Protein AF-Q6GV79-F1 (afdb_monomer_lite)

pLDDT: mean 70.48, std 18.08, range [29.41, 94.0]

Secondary structure (DSSP, 8-state):
-HHHHHHHHHHHHHT--S--HHHHHHHHHHHHHHHHHHHHHHHS--TTS--TT--S-HHHHHHHHHHHHHHTT--B--S-HHHHHHHHHHHHHHHHHHTTT-TTTHHHHHHHHHHTB-HHHHHHHHT-SS---SHHHHHHHHHHHHS----HHHHHHHHHT-PPPTTS-HHHHHHHHHHHHHHHHHHHHHHHHHHHHHH----TT-GGGPSPHHHHHHHHHHHHHHHHHHHH-HHHHHHTTTTTTT--SHHHHHHHHHHHHHHH--SSSSSSSSSSSS-----------------S----PPPPPPTTGGGTTSS-TTTTHHHH-TT----TTSHHHHHHHHHHHHHHHHHHHHHHHHHHTTPPPPPPPPP-----

Organism: Oikopleura dioica (NCBI:txid34765)

Radius of gyration: 40.69 Å; chains: 1; bounding box: 92×89×126 Å

Foldseek 3Di:
DLVVVLVVLVVVLVPPDDDDPVCVVVNVVSVVVSVVSVVCVVVPQDPVRDDPPDPDDPLLVVLLVVLLVQLVPAAAELADQVNLVVLLVSLVVSCVVRPVVPPVSFQVSVVSNLVRYDPVVNVVLVVDPDRQRGSVSVVVVSCVPRVPPDQLVRLVVVLLPQDDDAPDQLLVSLVSSLVSLVVSLVRVVVVVVVVCVVPDPDDDPDPVPPPPSVLVSQQVSLVSSLVNCCVFAVVLSVVCVVVVVPDSGSNVSSVSSVVCCVVPVDGHDDDPPPPPPPDDDDDDDDDDDDDDDDDPDDDPDDQPAQPCHVNPVPDDPPSCCSPVNPPDDDDPPPVVVVVVVVVVVVVVVVVVVVVVVVVVVPDDDDDDDDDDDDDD

Sequence (376 aa):
MLKAWSEDLEKEVAGMDASDDARDDKKALLKTIMAKLKSAIDKAPTSGSKLPGSDFSRDQTSRLRSSESALSSLEFTGRDYDSNCKFLSTVEKIFDAYIADDHDLEPIFVKQVKLTFADNPYSRLKAAATPPATWDSLKSWIAENFDSGLVSIQLLARALETEYKKGSCWKSFATDVDRRMDTASKAVLTQLRKNKAATNGKKLDDAANDPDVTDIFSFFSASIVADRLKSHDTAVHALMAQEWRSINCAADIATKAEFLISQTGKTATAYFTRQFANSSQSSGEKKHKPAKQPDENKGRKWRDPCKFGMECRKGKRGDCDLYHGKGFKVNDKIEKKDSKETQKYAAEIAALRSKLAAAESSKPTALPIESCSFFP

Structure (mmCIF, N/CA/C/O backbone):
data_AF-Q6GV79-F1
#
_entry.id   AF-Q6GV79-F1
#
loop_
_atom_site.group_PDB
_atom_site.id
_atom_site.type_symbol
_atom_site.label_atom_id
_atom_site.label_alt_id
_atom_site.label_comp_id
_atom_site.label_asym_id
_atom_site.label_entity_id
_atom_site.label_seq_id
_atom_site.pdbx_PDB_ins_code
_atom_site.Cartn_x
_atom_site.Cartn_y
_atom_site.Cartn_z
_atom_site.occupancy
_atom_site.B_iso_or_equiv
_atom_site.auth_seq_id
_atom_site.auth_comp_id
_atom_site.auth_asym_id
_atom_site.auth_atom_id
_atom_site.pdbx_PDB_model_num
ATOM 1 N N . MET A 1 1 ? -21.596 -21.592 52.584 1.00 56.84 1 MET A N 1
ATOM 2 C CA . MET A 1 1 ? -21.338 -20.954 53.893 1.00 56.84 1 MET A CA 1
ATOM 3 C C . MET A 1 1 ? -22.253 -19.747 54.115 1.00 56.84 1 MET A C 1
ATOM 5 O O . MET A 1 1 ? -23.108 -19.848 54.974 1.00 56.84 1 MET A O 1
ATOM 9 N N . LEU A 1 2 ? -22.198 -18.682 53.298 1.00 60.81 2 LEU A N 1
ATOM 10 C CA . LEU A 1 2 ? -23.082 -17.503 53.459 1.00 60.81 2 LEU A CA 1
ATOM 11 C C . LEU A 1 2 ? -24.592 -17.801 53.343 1.00 60.81 2 LEU A C 1
ATOM 13 O O . LEU A 1 2 ? -25.367 -17.255 54.117 1.00 60.81 2 LEU A O 1
ATOM 17 N N . LYS A 1 3 ? -25.005 -18.702 52.436 1.00 70.75 3 LYS A N 1
ATOM 18 C CA . LYS A 1 3 ? -26.412 -19.144 52.318 1.00 70.75 3 LYS A CA 1
ATOM 19 C C . LYS A 1 3 ? -26.928 -19.875 53.569 1.00 70.75 3 LYS A C 1
ATOM 21 O O . LYS A 1 3 ? -28.045 -19.636 54.001 1.00 70.75 3 LYS A O 1
ATOM 26 N N . ALA A 1 4 ? -26.086 -20.701 54.190 1.00 75.50 4 ALA A N 1
ATOM 27 C CA . ALA A 1 4 ? -26.438 -21.378 55.440 1.00 75.50 4 ALA A CA 1
ATOM 28 C C . ALA A 1 4 ? -26.606 -20.364 56.585 1.00 75.50 4 ALA A C 1
ATOM 30 O O . ALA A 1 4 ? -27.576 -20.423 57.326 1.00 75.50 4 ALA A O 1
ATOM 31 N N . TRP A 1 5 ? -25.728 -19.355 56.655 1.00 73.12 5 TRP A N 1
ATOM 32 C CA . TRP A 1 5 ? -25.870 -18.263 57.623 1.00 73.12 5 TRP A CA 1
ATOM 33 C C . TRP A 1 5 ? -27.129 -17.419 57.404 1.00 73.12 5 TRP A C 1
ATOM 35 O O . TRP A 1 5 ? -27.744 -17.010 58.384 1.00 73.12 5 TRP A O 1
ATOM 45 N N . SER A 1 6 ? -27.544 -17.163 56.154 1.00 69.25 6 SER A N 1
ATOM 46 C CA . SER A 1 6 ? -28.812 -16.461 55.901 1.00 69.25 6 SER A CA 1
ATOM 47 C C . SER A 1 6 ? -30.028 -17.268 56.355 1.00 69.25 6 SER A C 1
ATOM 49 O O . SER A 1 6 ? -30.959 -16.686 56.898 1.00 69.25 6 SER A O 1
ATOM 51 N N . GLU A 1 7 ? -30.008 -18.588 56.170 1.00 76.44 7 GLU A N 1
ATOM 52 C CA . GLU A 1 7 ? -31.102 -19.480 56.575 1.00 76.44 7 GLU A CA 1
ATOM 53 C C . GLU A 1 7 ? -31.191 -19.630 58.104 1.00 76.44 7 GLU A C 1
ATOM 55 O O . GLU A 1 7 ? -32.289 -19.647 58.662 1.00 76.44 7 GLU A O 1
ATOM 60 N N . ASP A 1 8 ? -30.052 -19.684 58.801 1.00 76.12 8 ASP A N 1
ATOM 61 C CA . ASP A 1 8 ? -30.009 -19.737 60.268 1.00 76.12 8 ASP A CA 1
ATOM 62 C C . ASP A 1 8 ? -30.505 -18.423 60.900 1.00 76.12 8 ASP A C 1
ATOM 64 O O . ASP A 1 8 ? -31.293 -18.447 61.847 1.00 76.12 8 ASP A O 1
ATOM 68 N N . LEU A 1 9 ? -30.135 -17.273 60.320 1.00 72.81 9 LEU A N 1
ATOM 69 C CA . LEU A 1 9 ? -30.639 -15.954 60.727 1.00 72.81 9 LEU A CA 1
ATOM 70 C C . LEU A 1 9 ? -32.149 -15.799 60.485 1.00 72.81 9 LEU A C 1
ATOM 72 O O . LEU A 1 9 ? -32.841 -15.199 61.306 1.00 72.81 9 LEU A O 1
ATOM 76 N N . GLU A 1 10 ? -32.681 -16.345 59.387 1.00 71.88 10 GLU A N 1
ATOM 77 C CA . GLU A 1 10 ? -34.125 -16.339 59.113 1.00 71.88 10 GLU A CA 1
ATOM 78 C C . GLU A 1 10 ? -34.909 -17.136 60.162 1.00 71.88 10 GLU A C 1
ATOM 80 O O . GLU A 1 10 ? -35.959 -16.681 60.622 1.00 71.88 10 GLU A O 1
ATOM 85 N N . LYS A 1 11 ? -34.374 -18.280 60.608 1.00 76.50 11 LYS A N 1
ATOM 86 C CA . LYS A 1 11 ? -34.965 -19.072 61.697 1.00 76.50 11 LYS A CA 1
ATOM 87 C C . LYS A 1 11 ? -34.898 -18.352 63.042 1.00 76.50 11 LYS A C 1
ATOM 89 O O . LYS A 1 11 ? -35.869 -18.394 63.793 1.00 76.50 11 LYS A O 1
ATOM 94 N N . GLU A 1 12 ? -33.794 -17.670 63.339 1.00 70.75 12 GLU A N 1
ATOM 95 C CA . GLU A 1 12 ? -33.635 -16.916 64.588 1.00 70.75 12 GLU A CA 1
ATOM 96 C C . GLU A 1 12 ? -34.600 -15.719 64.658 1.00 70.75 12 GLU A C 1
ATOM 98 O O . GLU A 1 12 ? -35.207 -15.470 65.697 1.00 70.75 12 GLU A O 1
ATOM 103 N N . VAL A 1 13 ? -34.824 -15.026 63.535 1.00 68.62 13 VAL A N 1
ATOM 104 C CA . VAL A 1 13 ? -35.814 -13.937 63.434 1.00 68.62 13 VAL A CA 1
ATOM 105 C C . VAL A 1 13 ? -37.252 -14.459 63.522 1.00 68.62 13 VAL A C 1
ATOM 107 O O . VAL A 1 13 ? -38.102 -13.785 64.106 1.00 68.62 13 VAL A O 1
ATOM 110 N N . ALA A 1 14 ? -37.535 -15.638 62.957 1.00 68.38 14 ALA A N 1
ATOM 111 C CA . ALA A 1 14 ? -38.857 -16.263 63.007 1.00 68.38 14 ALA A CA 1
ATOM 112 C C . ALA A 1 14 ? -39.205 -16.824 64.398 1.00 68.38 14 ALA A C 1
ATOM 114 O O . ALA A 1 14 ? -40.368 -16.800 64.776 1.00 68.38 14 ALA A O 1
ATOM 115 N N . GLY A 1 15 ? -38.212 -17.283 65.169 1.00 68.62 15 GLY A N 1
ATOM 116 C CA . GLY A 1 15 ? -38.395 -17.780 66.540 1.00 68.62 15 GLY A CA 1
ATOM 117 C C . GLY A 1 15 ? -38.509 -16.689 67.615 1.00 68.62 15 GLY A C 1
ATOM 118 O O . GLY A 1 15 ? -38.703 -17.000 68.790 1.00 68.62 15 GLY A O 1
ATOM 119 N N . MET A 1 16 ? -38.378 -15.412 67.245 1.00 65.88 16 MET A N 1
ATOM 120 C CA . MET A 1 16 ? -38.590 -14.275 68.144 1.00 65.88 16 MET A CA 1
ATOM 121 C C . MET A 1 16 ? -40.078 -13.896 68.199 1.00 65.88 16 MET A C 1
ATOM 123 O O . MET A 1 16 ? -40.497 -12.889 67.611 1.00 65.88 16 MET A O 1
ATOM 127 N N . ASP A 1 17 ? -40.855 -14.705 68.923 1.00 55.25 17 ASP A N 1
ATOM 128 C CA . ASP A 1 17 ? -42.238 -14.393 69.292 1.00 55.25 17 ASP A CA 1
ATOM 129 C C . ASP A 1 17 ? -42.313 -13.411 70.477 1.00 55.25 17 ASP A C 1
ATOM 131 O O . ASP A 1 17 ? -41.429 -13.338 71.335 1.00 55.25 17 ASP A O 1
ATOM 135 N N . ALA A 1 18 ? -43.359 -12.587 70.426 1.00 59.59 18 ALA A N 1
ATOM 136 C CA . ALA A 1 18 ? -43.512 -11.274 71.046 1.00 59.59 18 ALA A CA 1
ATOM 137 C C . ALA A 1 18 ? -43.428 -11.234 72.584 1.00 59.59 18 ALA A C 1
ATOM 139 O O . ALA A 1 18 ? -44.118 -11.999 73.252 1.00 59.59 18 ALA A O 1
ATOM 140 N N . SER A 1 19 ? -42.638 -10.277 73.106 1.00 57.50 19 SER A N 1
ATOM 141 C CA . SER A 1 19 ? -42.760 -9.603 74.421 1.00 57.50 19 SER A CA 1
ATOM 142 C C . SER A 1 19 ? -41.393 -9.027 74.839 1.00 57.50 19 SER A C 1
ATOM 144 O O . SER A 1 19 ? -40.628 -9.731 75.492 1.00 57.50 19 SER A O 1
ATOM 146 N N . ASP A 1 20 ? -41.057 -7.808 74.396 1.00 54.53 20 ASP A N 1
ATOM 147 C CA . ASP A 1 20 ? -40.178 -6.813 75.063 1.00 54.53 20 ASP A CA 1
ATOM 148 C C . ASP A 1 20 ? -39.684 -5.781 74.034 1.00 54.53 20 ASP A C 1
ATOM 150 O O . ASP A 1 20 ? -39.058 -6.158 73.042 1.00 54.53 20 ASP A O 1
ATOM 154 N N . ASP A 1 21 ? -39.872 -4.483 74.295 1.00 56.59 21 ASP A N 1
ATOM 155 C CA . ASP A 1 21 ? -39.459 -3.382 73.399 1.00 56.59 21 ASP A CA 1
ATOM 156 C C . ASP A 1 21 ? -37.945 -3.402 73.079 1.00 56.59 21 ASP A C 1
ATOM 158 O O . ASP A 1 21 ? -37.519 -3.057 71.979 1.00 56.59 21 ASP A O 1
ATOM 162 N N . ALA A 1 22 ? -37.110 -3.923 73.990 1.00 55.59 22 ALA A N 1
ATOM 163 C CA . ALA A 1 22 ? -35.670 -4.114 73.769 1.00 55.59 22 ALA A C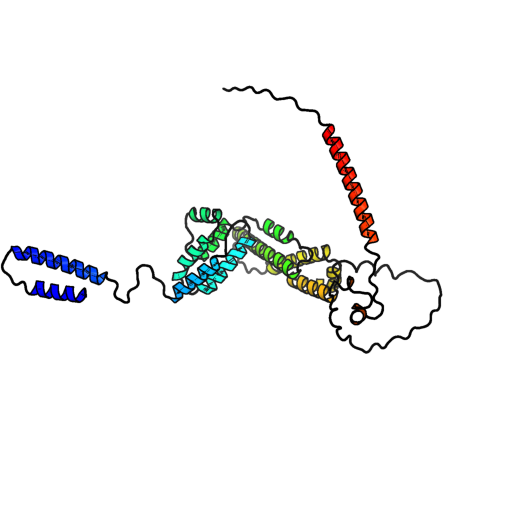A 1
ATOM 164 C C . ALA A 1 22 ? -35.337 -5.163 72.681 1.00 55.59 22 ALA A C 1
ATOM 166 O O . ALA A 1 22 ? -34.201 -5.241 72.201 1.00 55.59 22 ALA A O 1
ATOM 167 N N . ARG A 1 23 ? -36.307 -5.998 72.283 1.00 59.41 23 ARG A N 1
ATOM 168 C CA . ARG A 1 23 ? -36.161 -6.987 71.205 1.00 59.41 23 ARG A CA 1
ATOM 169 C C . ARG A 1 23 ? -36.585 -6.454 69.839 1.00 59.41 23 ARG A C 1
ATOM 171 O O . ARG A 1 23 ? -36.154 -7.040 68.845 1.00 59.41 23 ARG A O 1
ATOM 178 N N . ASP A 1 24 ? -37.320 -5.347 69.758 1.00 64.88 24 ASP A N 1
ATOM 179 C CA . ASP A 1 24 ? -37.713 -4.751 68.474 1.00 64.88 24 ASP A CA 1
ATOM 180 C C . ASP A 1 24 ? -36.531 -4.083 67.765 1.00 64.88 24 ASP A C 1
ATOM 182 O O . ASP A 1 24 ? -36.322 -4.316 66.570 1.00 64.88 24 ASP A O 1
ATOM 186 N N . ASP A 1 25 ? -35.663 -3.391 68.509 1.00 67.50 25 ASP A N 1
ATOM 187 C CA . ASP A 1 25 ? -34.393 -2.869 67.983 1.00 67.50 25 ASP A CA 1
ATOM 188 C C . ASP A 1 25 ? -33.480 -4.002 67.496 1.00 67.50 25 ASP A C 1
ATOM 190 O O . ASP A 1 25 ? -32.867 -3.926 66.426 1.00 67.50 25 ASP A O 1
ATOM 194 N N . LYS A 1 26 ? -33.443 -5.114 68.242 1.00 69.88 26 LYS A N 1
ATOM 195 C CA . LYS A 1 26 ? -32.694 -6.316 67.850 1.00 69.88 26 LYS A CA 1
ATOM 196 C C . LYS A 1 26 ? -33.280 -6.950 66.585 1.00 69.88 26 LYS A C 1
ATOM 198 O O . LYS A 1 26 ? -32.527 -7.354 65.699 1.00 69.88 26 LYS A O 1
ATOM 203 N N . LYS A 1 27 ? -34.608 -6.992 66.453 1.00 71.00 27 LYS A N 1
ATOM 204 C CA . LYS A 1 27 ? -35.318 -7.503 65.270 1.00 71.00 27 LYS A CA 1
ATOM 205 C C . LYS A 1 27 ? -35.091 -6.610 64.046 1.00 71.00 27 LYS A C 1
ATOM 207 O O . LYS A 1 27 ? -34.892 -7.125 62.944 1.00 71.00 27 LYS A O 1
ATOM 212 N N . ALA A 1 28 ? -35.049 -5.290 64.223 1.00 76.31 28 ALA A N 1
ATOM 213 C CA . ALA A 1 28 ? -34.717 -4.328 63.172 1.00 76.31 28 ALA A CA 1
ATOM 214 C C . ALA A 1 28 ? -33.250 -4.446 62.719 1.00 76.31 28 ALA A C 1
ATOM 216 O O . ALA A 1 28 ? -32.962 -4.458 61.514 1.00 76.31 28 ALA A O 1
ATOM 217 N N . LEU A 1 29 ? -32.322 -4.613 63.667 1.00 75.62 29 LEU A N 1
ATOM 218 C CA . LEU A 1 29 ? -30.907 -4.841 63.378 1.00 75.62 29 LEU A CA 1
ATOM 219 C C . LEU A 1 29 ? -30.701 -6.158 62.616 1.00 75.62 29 LEU A C 1
ATOM 221 O O . LEU A 1 29 ? -30.018 -6.168 61.593 1.00 75.62 29 LEU A O 1
ATOM 225 N N . LEU A 1 30 ? -31.346 -7.246 63.051 1.00 73.81 30 LEU A N 1
ATOM 226 C CA . LEU A 1 30 ? -31.282 -8.548 62.381 1.00 73.81 30 LEU A CA 1
ATOM 227 C C . LEU A 1 30 ? -31.856 -8.496 60.961 1.00 73.81 30 LEU A C 1
ATOM 229 O O . LEU A 1 30 ? -31.219 -8.993 60.035 1.00 73.81 30 LEU A O 1
ATOM 233 N N . LYS A 1 31 ? -32.990 -7.814 60.744 1.00 77.62 31 LYS A N 1
ATOM 234 C CA . LYS A 1 31 ? -33.523 -7.570 59.389 1.00 77.62 31 LYS A CA 1
ATOM 235 C C . LYS A 1 31 ? -32.538 -6.795 58.510 1.00 77.62 31 LYS A C 1
ATOM 237 O O . LYS A 1 31 ? -32.372 -7.124 57.337 1.00 77.62 31 LYS A O 1
ATOM 242 N N . THR A 1 32 ? -31.853 -5.799 59.071 1.00 79.94 32 THR A N 1
ATOM 243 C CA . THR A 1 32 ? -30.850 -5.000 58.348 1.00 79.94 32 THR A CA 1
ATOM 244 C C . THR A 1 32 ? -29.617 -5.829 57.988 1.00 79.94 32 THR A C 1
ATOM 246 O O . THR A 1 32 ? -29.120 -5.750 56.863 1.00 79.94 32 THR A O 1
ATOM 249 N N . ILE A 1 33 ? -29.133 -6.657 58.918 1.00 78.00 33 ILE A N 1
ATOM 250 C CA . ILE A 1 33 ? -28.031 -7.597 58.683 1.00 78.00 33 ILE A CA 1
ATOM 251 C C . ILE A 1 33 ? -28.431 -8.607 57.606 1.00 78.00 33 ILE A C 1
ATOM 253 O O . ILE A 1 33 ? -27.663 -8.830 56.676 1.00 78.00 33 ILE A O 1
ATOM 257 N N . MET A 1 34 ? -29.651 -9.142 57.663 1.00 76.62 34 MET A N 1
ATOM 258 C CA . MET A 1 34 ? -30.179 -10.079 56.673 1.00 76.62 34 MET A CA 1
ATOM 259 C C . MET A 1 34 ? -30.283 -9.448 55.279 1.00 76.62 34 MET A C 1
ATOM 261 O O . MET A 1 34 ? -29.888 -10.069 54.297 1.00 76.62 34 MET A O 1
ATOM 265 N N . ALA A 1 35 ? -30.737 -8.195 55.176 1.00 78.75 35 ALA A N 1
ATOM 266 C CA . ALA A 1 35 ? -30.767 -7.461 53.910 1.00 78.75 35 ALA A CA 1
ATOM 267 C C . ALA A 1 35 ? -29.356 -7.235 53.338 1.00 78.75 35 ALA A C 1
ATOM 269 O O . ALA A 1 35 ? -29.129 -7.430 52.142 1.00 78.75 35 ALA A O 1
ATOM 270 N N . LYS A 1 36 ? -28.383 -6.883 54.190 1.00 80.25 36 LYS A N 1
ATOM 271 C CA . LYS A 1 36 ? -26.975 -6.750 53.783 1.00 80.25 36 LYS A CA 1
ATOM 272 C C . LYS A 1 36 ? -26.371 -8.089 53.365 1.00 80.25 36 LYS A C 1
ATOM 274 O O . LYS A 1 36 ? -25.633 -8.125 52.387 1.00 80.25 36 LYS A O 1
ATOM 279 N N . LEU A 1 37 ? -26.704 -9.175 54.060 1.00 76.19 37 LEU A N 1
ATOM 280 C CA . LEU A 1 37 ? -26.222 -10.518 53.752 1.00 76.19 37 LEU A CA 1
ATOM 281 C C . LEU A 1 37 ? -26.822 -11.034 52.438 1.00 76.19 37 LEU A C 1
ATOM 283 O O . LEU A 1 37 ? -26.076 -11.540 51.610 1.00 76.19 37 LEU A O 1
ATOM 287 N N . LYS A 1 38 ? -28.123 -10.827 52.190 1.00 78.94 38 LYS A N 1
ATOM 288 C CA . LYS A 1 38 ? -28.765 -11.125 50.896 1.00 78.94 38 LYS A CA 1
ATOM 289 C C . LYS A 1 38 ? -28.136 -10.316 49.768 1.00 78.94 38 LYS A C 1
ATOM 291 O O . LYS A 1 38 ? -27.694 -10.900 48.790 1.00 78.94 38 LYS A O 1
ATOM 296 N N . SER A 1 39 ? -27.946 -9.009 49.960 1.00 78.38 39 SER A N 1
ATOM 297 C CA . SER A 1 39 ? -27.235 -8.178 48.980 1.00 78.38 39 SER A CA 1
ATOM 298 C C . SER A 1 39 ? -25.795 -8.648 48.742 1.00 78.38 39 SER A C 1
ATOM 300 O O . SER A 1 39 ? -25.316 -8.598 47.614 1.00 78.38 39 SER A O 1
ATOM 302 N N . ALA A 1 40 ? -25.100 -9.124 49.777 1.00 74.38 40 ALA A N 1
ATOM 303 C CA . ALA A 1 40 ? -23.760 -9.684 49.652 1.00 74.38 40 ALA A CA 1
ATOM 304 C C . ALA A 1 40 ? -23.757 -11.061 48.974 1.00 74.38 40 ALA A C 1
ATOM 306 O O . ALA A 1 40 ? -22.799 -11.358 48.278 1.00 74.38 40 ALA A O 1
ATOM 307 N N . ILE A 1 41 ? -24.801 -11.879 49.136 1.00 73.94 41 ILE A N 1
ATOM 308 C CA . ILE A 1 41 ? -24.977 -13.164 48.441 1.00 73.94 41 ILE A CA 1
ATOM 309 C C . ILE A 1 41 ? -25.311 -12.933 46.963 1.00 73.94 41 ILE A C 1
ATOM 311 O O . ILE A 1 41 ? -24.732 -13.603 46.116 1.00 73.94 41 ILE A O 1
ATOM 315 N N . ASP A 1 42 ? -26.168 -11.959 46.652 1.00 70.31 42 ASP A N 1
ATOM 316 C CA . ASP A 1 42 ? -26.521 -11.583 45.277 1.00 70.31 42 ASP A CA 1
ATOM 317 C C . ASP A 1 42 ? -25.333 -10.956 44.534 1.00 70.31 42 ASP A C 1
ATOM 319 O O . ASP A 1 42 ? -25.179 -11.126 43.327 1.00 70.31 42 ASP A O 1
ATOM 323 N N . LYS A 1 43 ? -24.467 -10.239 45.261 1.00 66.81 43 LYS A N 1
ATOM 324 C CA . LYS A 1 43 ? -23.219 -9.663 44.734 1.00 66.81 43 LYS A CA 1
ATOM 325 C C . LYS A 1 43 ? -22.023 -10.606 44.833 1.00 66.81 43 LYS A C 1
ATOM 327 O O . LYS A 1 43 ? -20.978 -10.305 44.257 1.00 66.81 43 LYS A O 1
ATOM 332 N N . ALA A 1 44 ? -22.129 -11.703 45.582 1.00 57.12 44 ALA A N 1
ATOM 333 C CA . ALA A 1 44 ? -21.047 -12.665 45.689 1.00 57.12 44 ALA A CA 1
ATOM 334 C C . ALA A 1 44 ? -20.947 -13.399 44.352 1.00 57.12 44 ALA A C 1
ATOM 336 O O . ALA A 1 44 ? -21.945 -13.957 43.890 1.00 57.12 44 ALA A O 1
ATOM 337 N N . PRO A 1 45 ? -19.760 -13.441 43.728 1.00 50.50 45 PRO A N 1
ATOM 338 C CA . PRO A 1 45 ? -19.582 -14.212 42.518 1.00 50.50 45 PRO A CA 1
ATOM 339 C C . PRO A 1 45 ? -19.873 -15.677 42.852 1.00 50.50 45 PRO A C 1
ATOM 341 O O . PRO A 1 45 ? -19.151 -16.320 43.616 1.00 50.50 45 PRO A O 1
ATOM 344 N N . THR A 1 46 ? -20.974 -16.204 42.317 1.00 52.44 46 THR A N 1
ATOM 345 C CA . THR A 1 46 ? -21.219 -17.647 42.292 1.00 52.44 46 THR A CA 1
ATOM 346 C C . THR A 1 46 ? -19.974 -18.319 41.718 1.00 52.44 46 THR A C 1
ATOM 348 O O . THR A 1 46 ? -19.382 -17.794 40.779 1.00 52.44 46 THR A O 1
ATOM 351 N N . SER A 1 47 ? -19.515 -19.437 42.288 1.00 46.03 47 SER A N 1
ATOM 352 C CA . SER A 1 47 ? -18.429 -20.224 41.683 1.00 46.03 47 SER A CA 1
ATOM 353 C C . SER A 1 47 ? -18.873 -20.663 40.283 1.00 46.03 47 SER A C 1
ATOM 355 O O . SER A 1 47 ? -19.605 -21.635 40.144 1.00 46.03 47 SER A O 1
ATOM 357 N N . GLY A 1 48 ? -18.519 -19.862 39.274 1.00 48.06 48 GLY A N 1
ATOM 358 C CA . GLY A 1 48 ? -19.041 -19.922 37.907 1.00 48.06 48 GLY A CA 1
ATOM 359 C C . GLY A 1 48 ? -19.329 -18.552 37.263 1.00 48.06 48 GLY A C 1
ATOM 360 O O . GLY A 1 48 ? -19.271 -18.446 36.042 1.00 48.06 48 GLY A O 1
ATOM 361 N N . SER A 1 49 ? -19.580 -17.486 38.033 1.00 40.62 49 SER A N 1
ATOM 362 C CA . SER A 1 49 ? -19.798 -16.133 37.504 1.00 40.62 49 SER A CA 1
ATOM 363 C C . SER A 1 49 ? -18.499 -15.331 37.457 1.00 40.62 49 SER A C 1
ATOM 365 O O . SER A 1 49 ? -17.888 -15.036 38.486 1.00 40.62 49 SER A O 1
ATOM 367 N N . LYS A 1 50 ? -18.131 -15.006 36.218 1.00 45.88 50 LYS A N 1
ATOM 368 C CA . LYS A 1 50 ? -17.072 -14.118 35.735 1.00 45.88 50 LYS A CA 1
ATOM 369 C C . LYS A 1 50 ? -16.633 -13.039 36.734 1.00 45.88 50 LYS A C 1
ATOM 371 O O . LYS A 1 50 ? -17.443 -12.269 37.243 1.00 45.88 50 LYS A O 1
ATOM 376 N N . LEU A 1 51 ? -15.317 -12.952 36.936 1.00 39.75 51 LEU A N 1
ATOM 377 C CA . LEU A 1 51 ? -14.674 -11.778 37.522 1.00 39.75 51 LEU A CA 1
ATOM 378 C C . LEU A 1 51 ? -15.018 -10.533 36.680 1.00 39.75 51 LEU A C 1
ATOM 380 O O . LEU A 1 51 ? -15.032 -10.631 35.445 1.00 39.75 51 LEU A O 1
ATOM 384 N N . PRO A 1 52 ? -15.247 -9.369 37.314 1.00 40.25 52 PRO A N 1
ATOM 385 C CA . PRO A 1 52 ? -15.437 -8.119 36.593 1.00 40.25 52 PRO A CA 1
ATOM 386 C C . PRO A 1 52 ? -14.120 -7.785 35.882 1.00 40.25 52 PRO A C 1
ATOM 388 O O . PRO A 1 52 ? -13.096 -7.575 36.532 1.00 40.25 52 PRO A O 1
ATOM 391 N N . GLY A 1 53 ? -14.139 -7.830 34.547 1.00 47.47 53 GLY A N 1
ATOM 392 C CA . GLY A 1 53 ? -12.955 -7.677 33.691 1.00 47.47 53 GLY A CA 1
ATOM 393 C C . GLY A 1 53 ? -12.716 -8.794 32.664 1.00 47.47 53 GLY A C 1
ATOM 394 O O . GLY A 1 53 ? -11.725 -8.729 31.943 1.00 47.47 53 GLY A O 1
ATOM 395 N N . SER A 1 54 ? -13.588 -9.805 32.558 1.00 52.47 54 SER A N 1
ATOM 396 C CA . SER A 1 54 ? -13.515 -10.821 31.488 1.00 52.47 54 SER A CA 1
ATOM 397 C C . SER A 1 54 ? -14.846 -10.958 30.743 1.00 52.47 54 SER A C 1
ATOM 399 O O . SER A 1 54 ? -15.558 -11.957 30.854 1.00 52.47 54 SER A O 1
ATOM 401 N N . ASP A 1 55 ? -15.197 -9.922 29.983 1.00 63.84 55 ASP A N 1
ATOM 402 C CA . ASP A 1 55 ? -16.401 -9.933 29.141 1.00 63.84 55 ASP A CA 1
ATOM 403 C C . ASP A 1 55 ? -16.275 -10.915 27.963 1.00 63.84 55 ASP A C 1
ATOM 405 O O . ASP A 1 55 ? -17.277 -11.432 27.472 1.00 63.84 55 ASP A O 1
ATOM 409 N N . PHE A 1 56 ? -15.045 -11.290 27.609 1.00 69.62 56 PHE A N 1
ATOM 410 C CA . PHE A 1 56 ? -14.734 -12.136 26.464 1.00 69.62 56 PHE A CA 1
ATOM 411 C C . PHE A 1 56 ? -14.621 -13.621 26.810 1.00 69.62 56 PHE A C 1
ATOM 413 O O . PHE A 1 56 ? -14.096 -14.018 27.853 1.00 69.62 56 PHE A O 1
ATOM 420 N N . SER A 1 57 ? -15.073 -14.467 25.887 1.00 82.12 57 SER A N 1
ATOM 421 C CA . SER A 1 57 ? -14.789 -15.900 25.901 1.00 82.12 57 SER A CA 1
ATOM 422 C C . SER A 1 57 ? -13.278 -16.170 25.835 1.00 82.12 57 SER A C 1
ATOM 424 O O . SER A 1 57 ? -12.466 -15.309 25.471 1.00 82.12 57 SER A O 1
ATOM 426 N N . ARG A 1 58 ? -12.874 -17.399 26.176 1.00 82.06 58 ARG A N 1
ATOM 427 C CA . ARG A 1 58 ? -11.470 -17.825 26.073 1.00 82.06 58 ARG A CA 1
ATOM 428 C C . ARG A 1 58 ? -10.930 -17.644 24.652 1.00 82.06 58 ARG A C 1
ATOM 430 O O . ARG A 1 58 ? -9.800 -17.191 24.486 1.00 82.06 58 ARG A O 1
ATOM 437 N N . ASP A 1 59 ? -11.748 -17.956 23.652 1.00 84.69 59 ASP A N 1
ATOM 438 C CA . ASP A 1 59 ? -11.370 -17.875 22.242 1.00 84.69 59 ASP A CA 1
ATOM 439 C C . ASP A 1 59 ? -11.245 -16.421 21.784 1.00 84.69 59 ASP A C 1
ATOM 441 O O . ASP A 1 59 ? -10.240 -16.060 21.178 1.00 84.69 59 ASP A O 1
ATOM 445 N N . GLN A 1 60 ? -12.190 -15.562 22.171 1.00 85.06 60 GLN A N 1
ATOM 446 C CA . GLN A 1 60 ? -12.115 -14.113 21.960 1.00 85.06 60 GLN A CA 1
ATOM 447 C C . GLN A 1 60 ? -10.847 -13.508 22.584 1.00 85.06 60 GLN A C 1
ATOM 449 O O . GLN A 1 60 ? -10.108 -12.768 21.937 1.00 85.06 60 GLN A O 1
ATOM 454 N N . THR A 1 61 ? -10.529 -13.899 23.821 1.00 85.06 61 THR A N 1
ATOM 455 C CA . THR A 1 61 ? -9.302 -13.465 24.507 1.00 85.06 61 THR A CA 1
ATOM 456 C C . THR A 1 61 ? -8.046 -13.943 23.772 1.00 85.06 61 THR A C 1
ATOM 458 O O . THR A 1 61 ? -7.064 -13.208 23.682 1.00 85.06 61 THR A O 1
ATOM 461 N N . SER A 1 62 ? -8.059 -15.167 23.236 1.00 87.12 62 SER A N 1
ATOM 462 C CA . SER A 1 62 ? -6.945 -15.700 22.447 1.00 87.12 62 SER A CA 1
ATOM 463 C C . SER A 1 62 ? -6.742 -14.910 21.156 1.00 87.12 62 SER A C 1
ATOM 465 O O . SER A 1 62 ? -5.610 -14.537 20.857 1.00 87.12 62 SER A O 1
ATOM 467 N N . ARG A 1 63 ? -7.820 -14.615 20.417 1.00 86.81 63 ARG A N 1
ATOM 468 C CA . ARG A 1 63 ? -7.763 -13.821 19.178 1.00 86.81 63 ARG A CA 1
ATOM 469 C C . ARG A 1 63 ? -7.210 -12.420 19.433 1.00 86.81 63 ARG A C 1
ATOM 471 O O . ARG A 1 63 ? -6.320 -11.994 18.707 1.00 86.81 63 ARG A O 1
ATOM 478 N N . LEU A 1 64 ? -7.644 -11.760 20.511 1.00 88.12 64 LEU A N 1
ATOM 479 C CA . LEU A 1 64 ? -7.136 -10.440 20.907 1.00 88.12 64 LEU A CA 1
ATOM 480 C C . LEU A 1 64 ? -5.646 -10.439 21.275 1.00 88.12 64 LEU A C 1
ATOM 482 O O . LEU A 1 64 ? -4.945 -9.470 20.991 1.00 88.12 64 LEU A O 1
ATOM 486 N N . ARG A 1 65 ? -5.140 -11.505 21.907 1.00 88.81 65 ARG A N 1
ATOM 487 C CA . ARG A 1 65 ? -3.696 -11.632 22.179 1.00 88.81 65 ARG A CA 1
ATOM 488 C C . ARG A 1 65 ? -2.905 -11.873 20.899 1.00 88.81 65 ARG A C 1
ATOM 490 O O . ARG A 1 65 ? -1.812 -11.335 20.744 1.00 88.81 65 ARG A O 1
ATOM 497 N N . SER A 1 66 ? -3.443 -12.678 19.985 1.00 90.69 66 SER A N 1
ATOM 498 C CA . SER A 1 66 ? -2.828 -12.913 18.679 1.00 90.69 66 SER A CA 1
ATOM 499 C C . SER A 1 66 ? -2.786 -11.637 17.838 1.00 90.69 66 SER A C 1
ATOM 501 O O . SER A 1 66 ? -1.740 -11.345 17.256 1.00 90.69 66 SER A O 1
ATOM 503 N N . SER A 1 67 ? -3.862 -10.840 17.827 1.00 91.69 67 SER A N 1
ATOM 504 C CA . SER A 1 67 ? -3.877 -9.539 17.152 1.00 91.69 67 SER A CA 1
ATOM 505 C C . SER A 1 67 ? -2.881 -8.570 17.784 1.00 91.69 67 SER A C 1
ATOM 507 O O . SER A 1 67 ? -2.087 -7.977 17.063 1.00 91.69 67 SER A O 1
ATOM 509 N N . GLU A 1 68 ? -2.840 -8.464 19.114 1.00 90.81 68 GLU A N 1
ATOM 510 C CA . GLU A 1 68 ? -1.882 -7.612 19.831 1.00 90.81 68 GLU A CA 1
ATOM 511 C C . GLU A 1 68 ? -0.431 -7.986 19.510 1.00 90.81 68 GLU A C 1
ATOM 513 O O . GLU A 1 68 ? 0.382 -7.127 19.167 1.00 90.81 68 GLU A O 1
ATOM 518 N N . SER A 1 69 ? -0.113 -9.282 19.540 1.00 91.69 69 SER A N 1
ATOM 519 C CA . SER A 1 69 ? 1.217 -9.769 19.181 1.00 91.69 69 SER A CA 1
ATOM 520 C C . SER A 1 69 ? 1.571 -9.444 17.729 1.00 91.69 69 SER A C 1
ATOM 522 O O . SER A 1 69 ? 2.711 -9.064 17.469 1.00 91.69 69 SER A O 1
ATOM 524 N N . ALA A 1 70 ? 0.631 -9.572 16.789 1.00 90.44 70 ALA A N 1
ATOM 525 C CA . ALA A 1 70 ? 0.859 -9.243 15.381 1.00 90.44 70 ALA A CA 1
ATOM 526 C C . ALA A 1 70 ? 1.017 -7.729 15.143 1.00 90.44 70 ALA A C 1
ATOM 528 O O . ALA A 1 70 ? 1.786 -7.313 14.278 1.00 90.44 70 ALA A O 1
ATOM 529 N N . LEU A 1 71 ? 0.319 -6.905 15.928 1.00 92.81 71 LEU A N 1
ATOM 530 C CA . LEU A 1 71 ? 0.413 -5.446 15.886 1.00 92.81 71 LEU A CA 1
ATOM 531 C C . LEU A 1 71 ? 1.694 -4.912 16.543 1.00 92.81 71 LEU A C 1
ATOM 533 O O . LEU A 1 71 ? 2.148 -3.837 16.168 1.00 92.81 71 LEU A O 1
ATOM 537 N N . SER A 1 72 ? 2.302 -5.649 17.478 1.00 89.44 72 SER A N 1
ATOM 538 C CA . SER A 1 72 ? 3.452 -5.183 18.274 1.00 89.44 72 SER A CA 1
ATOM 539 C C . SER A 1 72 ? 4.684 -4.764 17.458 1.00 89.44 72 SER A C 1
ATOM 541 O O . SER A 1 72 ? 5.468 -3.933 17.908 1.00 89.44 72 SER A O 1
ATOM 543 N N . SER A 1 73 ? 4.860 -5.319 16.255 1.00 86.50 73 SER A N 1
ATOM 544 C CA . SER A 1 73 ? 5.964 -4.975 15.351 1.00 86.50 73 SER A CA 1
ATOM 545 C C . SER A 1 73 ? 5.655 -3.809 14.408 1.00 86.50 73 SER A C 1
ATOM 547 O O . SER A 1 73 ? 6.498 -3.453 13.585 1.00 86.50 73 SER A O 1
ATOM 549 N N . LEU A 1 74 ? 4.436 -3.271 14.452 1.00 91.69 74 LEU A N 1
ATOM 550 C CA . LEU A 1 74 ? 3.988 -2.208 13.564 1.00 91.69 74 LEU A CA 1
ATOM 551 C C . LEU A 1 74 ? 4.107 -0.854 14.253 1.00 91.69 74 LEU A C 1
ATOM 553 O O . LEU A 1 74 ? 3.802 -0.706 15.432 1.00 91.69 74 LEU A O 1
ATOM 557 N N . GLU A 1 75 ? 4.487 0.149 13.470 1.00 91.94 75 GLU A N 1
ATOM 558 C CA . GLU A 1 75 ? 4.460 1.542 13.889 1.00 91.94 75 GLU A CA 1
ATOM 559 C C . GLU A 1 75 ? 3.879 2.399 12.761 1.00 91.94 75 GLU A C 1
ATOM 561 O O . GLU A 1 75 ? 4.362 2.373 11.623 1.00 91.94 75 GLU A O 1
ATOM 566 N N . PHE A 1 76 ? 2.840 3.176 13.066 1.00 91.75 76 PHE A N 1
ATOM 567 C CA . PHE A 1 76 ? 2.285 4.152 12.135 1.00 91.75 76 PHE A CA 1
ATOM 568 C C . PHE A 1 76 ? 2.943 5.515 12.334 1.00 91.75 76 PHE A C 1
ATOM 570 O O . PHE A 1 76 ? 2.679 6.217 13.309 1.00 91.75 76 PHE A O 1
ATOM 577 N N . THR A 1 77 ? 3.780 5.918 11.379 1.00 85.19 77 THR A N 1
ATOM 578 C CA . THR A 1 77 ? 4.513 7.193 11.452 1.00 85.19 77 THR A CA 1
ATOM 579 C C . THR A 1 77 ? 3.789 8.356 10.773 1.00 85.19 77 THR A C 1
ATOM 581 O O . THR A 1 77 ? 4.094 9.512 11.066 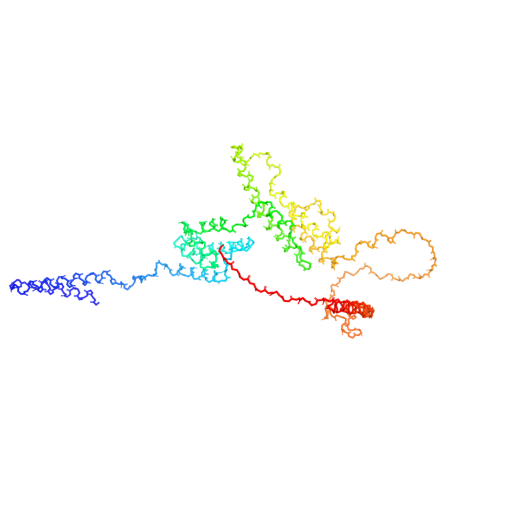1.00 85.19 77 THR A O 1
ATOM 584 N N . GLY A 1 78 ? 2.852 8.077 9.859 1.00 78.62 78 GLY A N 1
ATOM 585 C CA . GLY A 1 78 ? 2.116 9.094 9.104 1.00 78.62 78 GLY A CA 1
ATOM 586 C C . GLY A 1 78 ? 2.976 9.943 8.157 1.00 78.62 78 GLY A C 1
ATOM 587 O O . GLY A 1 78 ? 2.512 10.985 7.705 1.00 78.62 78 GLY A O 1
ATOM 588 N N . ARG A 1 79 ? 4.230 9.552 7.875 1.00 74.06 79 ARG A N 1
ATOM 589 C CA . ARG A 1 79 ? 5.197 10.385 7.128 1.00 74.06 79 ARG A CA 1
ATOM 590 C C . ARG A 1 79 ? 5.203 10.154 5.623 1.00 74.06 79 ARG A C 1
ATOM 592 O O . ARG A 1 79 ? 5.498 11.080 4.877 1.00 74.06 79 ARG A O 1
ATOM 599 N N . ASP A 1 80 ? 4.945 8.927 5.181 1.00 71.69 80 ASP A N 1
ATOM 600 C CA . ASP A 1 80 ? 5.052 8.555 3.771 1.00 71.69 80 ASP A CA 1
ATOM 601 C C . ASP A 1 80 ? 3.861 7.704 3.328 1.00 71.69 80 ASP A C 1
ATOM 603 O O . ASP A 1 80 ? 3.473 6.754 4.007 1.00 71.69 80 ASP A O 1
ATOM 607 N N . TYR A 1 81 ? 3.317 8.019 2.154 1.00 72.50 81 TYR A N 1
ATOM 608 C CA . TYR A 1 81 ? 2.157 7.336 1.588 1.00 72.50 81 TYR A CA 1
ATOM 609 C C . TYR A 1 81 ? 2.353 5.823 1.433 1.00 72.50 81 TYR A C 1
ATOM 611 O O . TYR A 1 81 ? 1.467 5.044 1.781 1.00 72.50 81 TYR A O 1
ATOM 619 N N . ASP A 1 82 ? 3.524 5.395 0.949 1.00 71.50 82 ASP A N 1
ATOM 620 C CA . ASP A 1 82 ? 3.832 3.978 0.763 1.00 71.50 82 ASP A CA 1
ATOM 621 C C . ASP A 1 82 ? 3.874 3.263 2.117 1.00 71.50 82 ASP A C 1
ATOM 623 O O . ASP A 1 82 ? 3.388 2.137 2.240 1.00 71.50 82 ASP A O 1
ATOM 627 N N . SER A 1 83 ? 4.429 3.923 3.139 1.00 80.31 83 SER A N 1
ATOM 628 C CA . SER A 1 83 ? 4.440 3.402 4.509 1.00 80.31 83 SER A CA 1
ATOM 629 C C . SER A 1 83 ? 3.034 3.327 5.114 1.00 80.31 83 SER A C 1
ATOM 631 O O . SER A 1 83 ? 2.682 2.305 5.701 1.00 80.31 83 SER A O 1
ATOM 633 N N . ASN A 1 84 ? 2.198 4.342 4.879 1.00 83.75 84 ASN A N 1
ATOM 634 C CA . ASN A 1 84 ? 0.823 4.402 5.369 1.00 83.75 84 ASN A CA 1
ATOM 635 C C . ASN A 1 84 ? -0.036 3.307 4.716 1.00 83.75 84 ASN A C 1
ATOM 637 O O . ASN A 1 84 ? -0.754 2.590 5.408 1.00 83.75 84 ASN A O 1
ATOM 641 N N . CYS A 1 85 ? 0.101 3.097 3.403 1.00 80.81 85 CYS A N 1
ATOM 642 C CA . CYS A 1 85 ? -0.609 2.034 2.687 1.00 80.81 85 CYS A CA 1
ATOM 643 C C . CYS A 1 85 ? -0.179 0.635 3.128 1.00 80.81 85 CYS A C 1
ATOM 645 O O . CYS A 1 85 ? -1.023 -0.251 3.279 1.00 80.81 85 CYS A O 1
ATOM 647 N N . LYS A 1 86 ? 1.124 0.420 3.356 1.00 85.00 86 LYS A N 1
ATOM 648 C CA . LYS A 1 86 ? 1.640 -0.852 3.888 1.00 85.00 86 LYS A CA 1
ATOM 649 C C . LYS A 1 86 ? 1.116 -1.122 5.293 1.00 85.00 86 LYS A C 1
ATOM 651 O O . LYS A 1 86 ? 0.712 -2.250 5.566 1.00 85.00 86 LYS A O 1
ATOM 656 N N . PHE A 1 87 ? 1.096 -0.103 6.151 1.00 90.88 87 PHE A N 1
ATOM 657 C CA . PHE A 1 87 ? 0.515 -0.197 7.485 1.00 90.88 87 PHE A CA 1
ATOM 658 C C . PHE A 1 87 ? -0.962 -0.600 7.402 1.00 90.88 87 PHE A C 1
ATOM 660 O O . PHE A 1 87 ? -1.321 -1.656 7.915 1.00 90.88 87 PHE A O 1
ATOM 667 N N . LEU A 1 88 ? -1.781 0.155 6.660 1.00 90.50 88 LEU A N 1
ATOM 668 C CA . LEU A 1 88 ? -3.209 -0.133 6.479 1.00 90.50 88 LEU A CA 1
ATOM 669 C C . LEU A 1 88 ? -3.453 -1.548 5.942 1.00 90.50 88 LEU A C 1
ATOM 671 O O . LEU A 1 88 ? -4.245 -2.285 6.512 1.00 90.50 88 LEU A O 1
ATOM 675 N N . SER A 1 89 ? -2.715 -1.963 4.909 1.00 87.81 89 SER A N 1
ATOM 676 C CA . SER A 1 89 ? -2.849 -3.305 4.322 1.00 87.81 89 SER A CA 1
ATOM 677 C C . SER A 1 89 ? -2.456 -4.422 5.290 1.00 87.81 89 SER A C 1
ATOM 679 O O . SER A 1 89 ? -2.965 -5.535 5.197 1.00 87.81 89 SER A O 1
ATOM 681 N N . THR A 1 90 ? -1.503 -4.164 6.188 1.00 91.06 90 THR A N 1
ATOM 682 C CA . THR A 1 90 ? -1.066 -5.157 7.177 1.00 91.06 90 THR A CA 1
ATOM 683 C C . THR A 1 90 ? -2.075 -5.262 8.310 1.00 91.06 90 THR A C 1
ATOM 685 O O . THR A 1 90 ? -2.423 -6.369 8.706 1.00 91.06 90 THR A O 1
ATOM 688 N N . VAL A 1 91 ? -2.591 -4.128 8.786 1.00 93.31 91 VAL A N 1
ATOM 689 C CA . VAL A 1 91 ? -3.636 -4.099 9.812 1.00 93.31 91 VAL A CA 1
ATOM 690 C C . VAL A 1 91 ? -4.943 -4.700 9.286 1.00 93.31 91 VAL A C 1
ATOM 692 O O . VAL A 1 91 ? -5.560 -5.462 10.021 1.00 93.31 91 VAL A O 1
ATOM 695 N N . GLU A 1 92 ? -5.308 -4.471 8.017 1.00 94.00 92 GLU A N 1
ATOM 696 C CA . GLU A 1 92 ? -6.468 -5.114 7.370 1.00 94.00 92 GLU A CA 1
ATOM 697 C C . GLU A 1 92 ? -6.355 -6.642 7.433 1.00 94.00 92 GLU A C 1
ATOM 699 O O . GLU A 1 92 ? -7.260 -7.313 7.907 1.00 94.00 92 GLU A O 1
ATOM 704 N N . LYS A 1 93 ? -5.193 -7.206 7.077 1.00 93.38 93 LYS A N 1
ATOM 705 C CA . LYS A 1 93 ? -4.969 -8.660 7.159 1.00 93.38 93 LYS A CA 1
ATOM 706 C C . LYS A 1 93 ? -5.098 -9.202 8.581 1.00 93.38 93 LYS A C 1
ATOM 708 O O . LYS A 1 93 ? -5.537 -10.331 8.763 1.00 93.38 93 LYS A O 1
ATOM 713 N N . ILE A 1 94 ? -4.663 -8.435 9.583 1.00 93.81 94 ILE A N 1
ATOM 714 C CA . ILE A 1 94 ? -4.787 -8.826 10.995 1.00 93.81 94 ILE A CA 1
ATOM 715 C C . ILE A 1 94 ? -6.258 -8.757 11.422 1.00 93.81 94 ILE A C 1
ATOM 717 O O . ILE A 1 94 ? -6.733 -9.660 12.108 1.00 93.81 94 ILE A O 1
ATOM 721 N N . PHE A 1 95 ? -6.979 -7.719 11.000 1.00 93.56 95 PHE A N 1
ATOM 722 C CA . PHE A 1 95 ? -8.408 -7.573 11.249 1.00 93.56 95 PHE A CA 1
ATOM 723 C C . PHE A 1 95 ? -9.192 -8.748 10.651 1.00 93.56 95 PHE A C 1
ATOM 725 O O . PHE A 1 95 ? -9.904 -9.435 11.383 1.00 93.56 95 PHE A O 1
ATOM 732 N N . ASP A 1 96 ? -8.968 -9.051 9.372 1.00 93.12 96 ASP A N 1
ATOM 733 C CA . ASP A 1 96 ? -9.605 -10.164 8.661 1.00 93.12 96 ASP A CA 1
ATOM 734 C C . ASP A 1 96 ? -9.298 -11.520 9.311 1.00 93.12 96 ASP A C 1
ATOM 736 O O . ASP A 1 96 ? -10.160 -12.390 9.384 1.00 93.12 96 ASP A O 1
ATOM 740 N N . ALA A 1 97 ? -8.075 -11.710 9.815 1.00 90.94 97 ALA A N 1
ATOM 741 C CA . ALA A 1 97 ? -7.651 -12.982 10.397 1.00 90.94 97 ALA A CA 1
ATOM 742 C C . ALA A 1 97 ? -8.196 -13.245 11.811 1.00 90.94 97 ALA A C 1
ATOM 744 O O . ALA A 1 97 ? -8.331 -14.408 12.196 1.00 90.94 97 ALA A O 1
ATOM 745 N N . TYR A 1 98 ? -8.448 -12.203 12.613 1.00 89.44 98 TYR A N 1
ATOM 746 C CA . TYR A 1 98 ? -8.720 -12.369 14.048 1.00 89.44 98 TYR A CA 1
ATOM 747 C C . TYR A 1 98 ? -10.018 -11.724 14.543 1.00 89.44 98 TYR A C 1
ATOM 749 O O . TYR A 1 98 ? -10.501 -12.127 15.604 1.00 89.44 98 TYR A O 1
ATOM 757 N N . ILE A 1 99 ? -10.567 -10.740 13.826 1.00 90.56 99 ILE A N 1
ATOM 758 C CA . ILE A 1 99 ? -11.586 -9.815 14.351 1.00 90.56 99 ILE A CA 1
ATOM 759 C C . ILE A 1 99 ? -12.832 -9.733 13.464 1.00 90.56 99 ILE A C 1
ATOM 761 O O . ILE A 1 99 ? -13.916 -9.583 14.012 1.00 90.56 99 ILE A O 1
ATOM 765 N N . ALA A 1 100 ? -12.713 -9.860 12.137 1.00 87.25 100 ALA A N 1
ATOM 766 C CA . ALA A 1 100 ? -13.809 -9.601 11.191 1.00 87.25 100 ALA A CA 1
ATOM 767 C C . ALA A 1 100 ? -15.116 -10.367 11.483 1.00 87.25 100 ALA A C 1
ATOM 769 O O . ALA A 1 100 ? -16.199 -9.849 11.223 1.00 87.25 100 ALA A O 1
ATOM 770 N N . ASP A 1 101 ? -15.020 -11.562 12.069 1.00 86.56 101 ASP A N 1
ATOM 771 C CA . ASP A 1 101 ? -16.177 -12.398 12.416 1.00 86.56 101 ASP A CA 1
ATOM 772 C C . ASP A 1 101 ? -16.859 -12.016 13.748 1.00 86.56 101 ASP A C 1
ATOM 774 O O . ASP A 1 101 ? -17.872 -12.617 14.110 1.00 86.56 101 ASP A O 1
ATOM 778 N N . ASP A 1 102 ? -16.299 -11.082 14.525 1.00 84.69 102 ASP A N 1
ATOM 779 C CA . ASP A 1 102 ? -16.737 -10.777 15.891 1.00 84.69 102 ASP A CA 1
ATOM 780 C C . ASP A 1 102 ? -16.695 -9.268 16.202 1.00 84.69 102 ASP A C 1
ATOM 782 O O . ASP A 1 102 ? -15.670 -8.697 16.588 1.00 84.69 102 ASP A O 1
ATOM 786 N N . HIS A 1 103 ? -17.856 -8.622 16.068 1.00 82.94 103 HIS A N 1
ATOM 787 C CA . HIS A 1 103 ? -18.021 -7.181 16.271 1.00 82.94 103 HIS A CA 1
ATOM 788 C C . HIS A 1 103 ? -17.720 -6.711 17.701 1.00 82.94 103 HIS A C 1
ATOM 790 O O . HIS A 1 103 ? -17.351 -5.550 17.889 1.00 82.94 103 HIS A O 1
ATOM 796 N N . ASP A 1 104 ? -17.815 -7.585 18.706 1.00 84.81 104 ASP A N 1
ATOM 797 C CA . ASP A 1 104 ? -17.520 -7.208 20.093 1.00 84.81 104 ASP A CA 1
ATOM 798 C C . ASP A 1 104 ? -16.013 -6.981 20.307 1.00 84.81 104 ASP A C 1
ATOM 800 O O . ASP A 1 104 ? -15.600 -6.255 21.217 1.00 84.81 104 ASP A O 1
ATOM 804 N N . LEU A 1 105 ? -15.171 -7.577 19.454 1.00 87.19 105 LEU A N 1
ATOM 805 C CA . LEU A 1 105 ? -13.715 -7.437 19.505 1.00 87.19 105 LEU A CA 1
ATOM 806 C C . LEU A 1 105 ? -13.212 -6.158 18.832 1.00 87.19 105 LEU A C 1
ATOM 808 O O . LEU A 1 105 ? -12.141 -5.653 19.186 1.00 87.19 105 LEU A O 1
ATOM 812 N N . GLU A 1 106 ? -13.973 -5.622 17.879 1.00 90.38 106 GLU A N 1
ATOM 813 C CA . GLU A 1 106 ? -13.559 -4.502 17.035 1.00 90.38 106 GLU A CA 1
ATOM 814 C C . GLU A 1 106 ? -13.159 -3.244 17.833 1.00 90.38 106 GLU A C 1
ATOM 816 O O . GLU A 1 106 ? -12.078 -2.710 17.571 1.00 90.38 106 GLU A O 1
ATOM 821 N N . PRO A 1 107 ? -13.904 -2.783 18.860 1.00 89.44 107 PRO A N 1
ATOM 822 C CA . PRO A 1 107 ? -13.506 -1.606 19.637 1.00 89.44 107 PRO A CA 1
ATOM 823 C C . PRO A 1 107 ? -12.154 -1.775 20.347 1.00 89.44 107 PRO A C 1
ATOM 825 O O . PRO A 1 107 ? -11.377 -0.822 20.473 1.00 89.44 107 PRO A O 1
ATOM 828 N N . ILE A 1 108 ? -11.853 -2.993 20.809 1.00 89.25 108 ILE A N 1
ATOM 829 C CA . ILE A 1 108 ? -10.582 -3.307 21.473 1.00 89.25 108 ILE A CA 1
ATOM 830 C C . ILE A 1 108 ? -9.462 -3.374 20.449 1.00 89.25 108 ILE A C 1
ATOM 832 O O . ILE A 1 108 ? -8.404 -2.787 20.676 1.00 89.25 108 ILE A O 1
ATOM 836 N N . PHE A 1 109 ? -9.704 -4.018 19.311 1.00 92.19 109 PHE A N 1
ATOM 837 C CA . PHE A 1 109 ? -8.758 -4.044 18.206 1.00 92.19 109 PHE A CA 1
ATOM 838 C C . PHE A 1 109 ? -8.406 -2.628 17.736 1.00 92.19 109 PHE A C 1
ATOM 840 O O . PHE A 1 109 ? -7.234 -2.273 17.660 1.00 92.19 109 PHE A O 1
ATOM 847 N N . VAL A 1 110 ? -9.403 -1.766 17.526 1.00 92.62 110 VAL A N 1
ATOM 848 C CA . VAL A 1 110 ? -9.194 -0.359 17.157 1.00 92.62 110 VAL A CA 1
ATOM 849 C C . VAL A 1 110 ? -8.335 0.354 18.202 1.00 92.62 110 VAL A C 1
ATOM 851 O O . VAL A 1 110 ? -7.435 1.114 17.848 1.00 92.62 110 VAL A O 1
ATOM 854 N N . LYS A 1 111 ? -8.554 0.097 19.496 1.00 91.00 111 LYS A N 1
ATOM 855 C CA . LYS A 1 111 ? -7.699 0.638 20.561 1.00 91.00 111 LYS A CA 1
ATOM 856 C C . LYS A 1 111 ? -6.258 0.120 20.464 1.00 91.00 111 LYS A C 1
ATOM 858 O O . LYS A 1 111 ? -5.344 0.928 20.596 1.00 91.00 111 LYS A O 1
ATOM 863 N N . GLN A 1 112 ? -6.052 -1.173 20.205 1.00 91.88 112 GLN A N 1
ATOM 864 C CA . GLN A 1 112 ? -4.720 -1.756 19.994 1.00 91.88 112 GLN A CA 1
ATOM 865 C C . GLN A 1 112 ? -4.014 -1.108 18.795 1.00 91.88 112 GLN A C 1
ATOM 867 O O . GLN A 1 112 ? -2.869 -0.686 18.915 1.00 91.88 112 GLN A O 1
ATOM 872 N N . VAL A 1 113 ? -4.711 -0.935 17.668 1.00 93.88 113 VAL A N 1
ATOM 873 C CA . VAL A 1 113 ? -4.156 -0.283 16.472 1.00 93.88 113 VAL A CA 1
ATOM 874 C C . VAL A 1 113 ? -3.757 1.162 16.766 1.00 93.88 113 VAL A C 1
ATOM 876 O O . VAL A 1 113 ? -2.661 1.576 16.403 1.00 93.88 113 VAL A O 1
ATOM 879 N N . LYS A 1 114 ? -4.586 1.932 17.478 1.00 93.00 114 LYS A N 1
ATOM 880 C CA . LYS A 1 114 ? -4.251 3.317 17.855 1.00 93.00 114 LYS A CA 1
ATOM 881 C C . LYS A 1 114 ? -2.977 3.415 18.696 1.00 93.00 114 LYS A C 1
ATOM 883 O O . LYS A 1 114 ? -2.274 4.412 18.594 1.00 93.00 114 LYS A O 1
ATOM 888 N N . LEU A 1 115 ? -2.667 2.403 19.507 1.00 92.06 115 LEU A N 1
ATOM 889 C CA . LEU A 1 115 ? -1.442 2.364 20.316 1.00 92.06 115 LEU A CA 1
ATOM 890 C C . LEU A 1 115 ? -0.178 2.087 19.492 1.00 92.06 115 LEU A C 1
ATOM 892 O O . LEU A 1 115 ? 0.917 2.340 19.977 1.00 92.06 115 LEU A O 1
ATOM 896 N N . THR A 1 116 ? -0.314 1.619 18.249 1.00 93.19 116 THR A N 1
ATOM 897 C CA . THR A 1 116 ? 0.820 1.476 17.318 1.00 93.19 116 THR A CA 1
ATOM 898 C C . THR A 1 116 ? 1.199 2.794 16.635 1.00 93.19 116 THR A C 1
ATOM 900 O O . THR A 1 116 ? 2.114 2.834 15.816 1.00 93.19 116 THR A O 1
ATOM 903 N N . PHE A 1 117 ? 0.486 3.890 16.907 1.00 92.62 117 PHE A N 1
ATOM 904 C CA . PHE A 1 117 ? 0.772 5.178 16.284 1.00 92.62 117 PHE A CA 1
ATOM 905 C C . PHE A 1 117 ? 1.959 5.847 16.967 1.00 92.62 117 PHE A C 1
ATOM 907 O O . PHE A 1 117 ? 2.023 5.911 18.192 1.00 92.62 117 PHE A O 1
ATOM 914 N N . ALA A 1 118 ? 2.848 6.429 16.166 1.00 90.88 118 ALA A N 1
ATOM 915 C CA . ALA A 1 118 ? 3.879 7.321 16.669 1.00 90.88 118 ALA A CA 1
ATOM 916 C C . ALA A 1 118 ? 3.252 8.567 17.327 1.00 90.88 118 ALA A C 1
ATOM 918 O O . ALA A 1 118 ? 2.106 8.941 17.045 1.00 90.88 118 ALA A O 1
ATOM 919 N N . ASP A 1 119 ? 4.038 9.263 18.150 1.00 88.81 119 ASP A N 1
ATOM 920 C CA . ASP A 1 119 ? 3.569 10.375 18.989 1.00 88.81 119 ASP A CA 1
ATOM 921 C C . ASP A 1 119 ? 2.792 11.452 18.219 1.00 88.81 119 ASP A C 1
ATOM 923 O O . ASP A 1 119 ? 1.741 11.920 18.662 1.00 88.81 119 ASP A O 1
ATOM 927 N N . ASN A 1 120 ? 3.285 11.844 17.040 1.00 86.31 120 ASN A N 1
ATOM 928 C CA . ASN A 1 120 ? 2.662 12.901 16.244 1.00 86.31 120 ASN A CA 1
ATOM 929 C C . ASN A 1 120 ? 1.282 12.467 15.693 1.00 86.31 120 ASN A C 1
ATOM 931 O O . ASN A 1 120 ? 0.292 13.118 16.045 1.00 86.31 120 ASN A O 1
ATOM 935 N N . PRO A 1 121 ? 1.146 11.357 14.937 1.00 88.50 121 PRO A N 1
ATOM 936 C CA . PRO A 1 121 ? -0.167 10.846 14.548 1.00 88.50 121 PRO A CA 1
ATOM 937 C C . PRO A 1 121 ? -1.127 10.603 15.716 1.00 88.50 121 PRO A C 1
ATOM 939 O O . PRO A 1 121 ? -2.304 10.956 15.623 1.00 88.50 121 PRO A O 1
ATOM 942 N N . TYR A 1 122 ? -0.634 10.061 16.833 1.00 91.62 122 TYR A N 1
ATOM 943 C CA . TYR A 1 122 ? -1.452 9.814 18.020 1.00 91.62 122 TYR A CA 1
ATOM 944 C C . TYR A 1 122 ? -1.966 11.115 18.657 1.00 91.62 122 TYR A C 1
ATOM 946 O O . TYR A 1 122 ? -3.135 11.211 19.036 1.00 91.62 122 TYR A O 1
ATOM 954 N N . SER A 1 123 ? -1.130 12.156 18.724 1.00 88.19 123 SER A N 1
ATOM 955 C CA . SER A 1 123 ? -1.535 13.473 19.232 1.00 88.19 123 SER A CA 1
ATOM 956 C C . SER A 1 123 ? -2.659 14.098 18.396 1.00 88.19 123 SER A C 1
ATOM 958 O O . SER A 1 123 ? -3.628 14.616 18.954 1.00 88.19 123 SER A O 1
ATOM 960 N N . ARG A 1 124 ? -2.585 13.972 17.063 1.00 86.50 124 ARG A N 1
ATOM 961 C CA . ARG A 1 124 ? -3.627 14.430 16.131 1.00 86.50 124 ARG A CA 1
ATOM 962 C C . ARG A 1 124 ? -4.921 13.645 16.290 1.00 86.50 124 ARG A C 1
ATOM 964 O O . ARG A 1 124 ? -5.993 14.239 16.292 1.00 86.50 124 ARG A O 1
ATOM 971 N N . LEU A 1 125 ? -4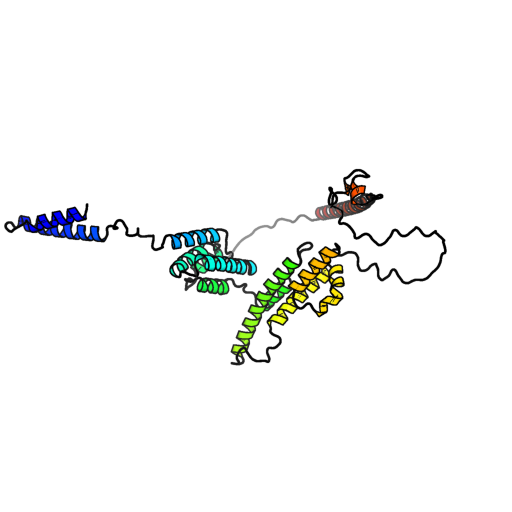.820 12.330 16.473 1.00 90.19 125 LEU A N 1
ATOM 972 C CA . LEU A 1 125 ? -5.970 11.469 16.742 1.00 90.19 125 LEU A CA 1
ATOM 973 C C . LEU A 1 125 ? -6.687 11.878 18.032 1.00 90.19 125 LEU A C 1
ATOM 975 O O . LEU A 1 125 ? -7.912 11.947 18.063 1.00 90.19 125 LEU A O 1
ATOM 979 N N . LYS A 1 126 ? -5.930 12.186 19.090 1.00 89.44 126 LYS A N 1
ATOM 980 C CA . LYS A 1 126 ? -6.483 12.646 20.370 1.00 89.44 126 LYS A CA 1
ATOM 981 C C . LYS A 1 126 ? -7.159 14.017 20.260 1.00 89.44 126 LYS A C 1
ATOM 983 O O . LYS A 1 126 ? -8.092 14.289 21.008 1.00 89.44 126 LYS A O 1
ATOM 988 N N . ALA A 1 127 ? -6.688 14.867 19.349 1.00 86.00 127 ALA A N 1
ATOM 989 C CA . ALA A 1 127 ? -7.262 16.182 19.079 1.00 86.00 127 ALA A CA 1
ATOM 990 C C . ALA A 1 127 ? -8.477 16.147 18.128 1.00 86.00 127 ALA A C 1
ATOM 992 O O . ALA A 1 127 ? -9.104 17.184 17.913 1.00 86.00 127 ALA A O 1
ATOM 993 N N . ALA A 1 128 ? -8.816 14.990 17.548 1.00 85.31 128 ALA A N 1
ATOM 994 C CA . ALA A 1 128 ? -9.960 14.858 16.653 1.00 85.31 128 ALA A CA 1
ATOM 995 C C . ALA A 1 128 ? -11.287 15.056 17.409 1.00 85.31 128 ALA A C 1
ATOM 997 O O . ALA A 1 128 ? -11.483 14.503 18.490 1.00 85.31 128 ALA A O 1
ATOM 998 N N . ALA A 1 129 ? -12.218 15.811 16.814 1.00 78.56 129 ALA A N 1
ATOM 999 C CA . ALA A 1 129 ? -13.527 16.098 17.412 1.00 78.56 129 ALA A CA 1
ATOM 1000 C C . ALA A 1 129 ? -14.366 14.827 17.639 1.00 78.56 129 ALA A C 1
ATOM 1002 O O . ALA A 1 129 ? -15.060 14.703 18.646 1.00 78.56 129 ALA A O 1
ATOM 1003 N N . THR A 1 130 ? -14.264 13.868 16.719 1.00 83.00 130 THR A N 1
ATOM 1004 C CA . THR A 1 130 ? -14.891 12.548 16.806 1.00 83.00 130 THR A CA 1
ATOM 1005 C C . THR A 1 130 ? -13.818 11.467 16.671 1.00 83.00 130 THR A C 1
ATOM 1007 O O . THR A 1 130 ? -13.326 11.220 15.567 1.00 83.00 130 THR A O 1
ATOM 1010 N N . PRO A 1 131 ? -13.412 10.811 17.774 1.00 82.12 131 PRO A N 1
ATOM 1011 C CA . PRO A 1 131 ? -12.428 9.745 17.702 1.00 82.12 131 PRO A CA 1
ATOM 1012 C C . PRO A 1 131 ? -13.033 8.524 16.984 1.00 82.12 131 PRO A C 1
ATOM 1014 O O . PRO A 1 131 ? -14.106 8.063 17.376 1.00 82.12 131 PRO A O 1
ATOM 1017 N N . PRO A 1 132 ? -12.354 7.963 15.968 1.00 87.81 132 PRO A N 1
ATOM 1018 C CA . PRO A 1 132 ? -12.867 6.825 15.205 1.00 87.81 132 PRO A CA 1
ATOM 1019 C C . PRO A 1 132 ? -13.071 5.601 16.109 1.00 87.81 132 PRO A C 1
ATOM 1021 O O . PRO A 1 132 ? -12.156 5.229 16.846 1.00 87.81 132 PRO A O 1
ATOM 1024 N N . ALA A 1 133 ? -14.258 4.993 16.092 1.00 85.81 133 ALA A N 1
ATOM 1025 C CA . ALA A 1 133 ? -14.630 3.881 16.978 1.00 85.81 133 ALA A CA 1
ATOM 1026 C C . ALA A 1 133 ? -14.526 2.501 16.307 1.00 85.81 133 ALA A C 1
ATOM 1028 O O . ALA A 1 133 ? -14.234 1.521 16.985 1.00 85.81 133 ALA A O 1
ATOM 1029 N N . THR A 1 134 ? -14.722 2.446 14.990 1.00 90.88 134 THR A N 1
ATOM 1030 C CA . THR A 1 134 ? -14.645 1.238 14.154 1.00 90.88 134 THR A CA 1
ATOM 1031 C C . THR A 1 134 ? -13.383 1.241 13.302 1.00 90.88 134 THR A C 1
ATOM 1033 O O . THR A 1 134 ? -12.783 2.299 13.069 1.00 90.88 134 THR A O 1
ATOM 1036 N N . TRP A 1 135 ? -12.992 0.075 12.799 1.00 92.38 135 TRP A N 1
ATOM 1037 C CA . TRP A 1 135 ? -11.842 -0.058 11.916 1.00 92.38 135 TRP A CA 1
ATOM 1038 C C . TRP A 1 135 ? -12.028 0.756 10.630 1.00 92.38 135 TRP A C 1
ATOM 1040 O O . TRP A 1 135 ? -11.142 1.523 10.254 1.00 92.38 135 TRP A O 1
ATOM 1050 N N . ASP A 1 136 ? -13.218 0.724 10.030 1.00 89.69 136 ASP A N 1
ATOM 1051 C CA . ASP A 1 136 ? -13.534 1.530 8.844 1.00 89.69 136 ASP A CA 1
ATOM 1052 C C . ASP A 1 136 ? -13.483 3.041 9.106 1.00 89.69 136 ASP A C 1
ATOM 1054 O O . ASP A 1 136 ? -12.970 3.808 8.282 1.00 89.69 136 ASP A O 1
ATOM 1058 N N . SER A 1 137 ? -13.950 3.488 10.277 1.00 90.19 137 SER A N 1
ATOM 1059 C CA . SER A 1 137 ? -13.836 4.900 10.659 1.00 90.19 137 SER A CA 1
ATOM 1060 C C . SER A 1 137 ? -12.378 5.314 10.879 1.00 90.19 137 SER A C 1
ATOM 1062 O O . SER A 1 137 ? -11.993 6.425 10.515 1.00 90.19 137 SER A O 1
ATOM 1064 N N . LEU A 1 138 ? -11.538 4.417 11.412 1.00 91.19 138 LEU A N 1
ATOM 1065 C CA . LEU A 1 138 ? -10.112 4.673 11.603 1.00 91.19 138 LEU A CA 1
ATOM 1066 C C . LEU A 1 138 ? -9.375 4.717 10.260 1.00 91.19 138 LEU A C 1
ATOM 1068 O O . LEU A 1 138 ? -8.567 5.620 10.054 1.00 91.19 138 LEU A O 1
ATOM 1072 N N . LYS A 1 139 ? -9.693 3.810 9.326 1.00 90.06 139 LYS A N 1
ATOM 1073 C CA . LYS A 1 139 ? -9.183 3.844 7.944 1.00 90.06 139 LYS A CA 1
ATOM 1074 C C . LYS A 1 139 ? -9.510 5.169 7.262 1.00 90.06 139 LYS A C 1
ATOM 1076 O O . LYS A 1 139 ? -8.617 5.809 6.708 1.00 90.06 139 LYS A O 1
ATOM 1081 N N . SER A 1 140 ? -10.767 5.599 7.356 1.00 85.81 140 SER A N 1
ATOM 1082 C CA . SER A 1 140 ? -11.234 6.863 6.774 1.00 85.81 140 SER A CA 1
ATOM 1083 C C . SER A 1 140 ? -10.508 8.060 7.387 1.00 85.81 140 SER A C 1
ATOM 1085 O O . SER A 1 140 ? -10.001 8.910 6.663 1.00 85.81 140 SER A O 1
ATOM 1087 N N . TRP A 1 141 ? -10.347 8.079 8.713 1.00 88.06 141 TRP A N 1
ATOM 1088 C CA . TRP A 1 141 ? -9.611 9.136 9.404 1.00 88.06 141 TRP A CA 1
ATOM 1089 C C . TRP A 1 141 ? -8.127 9.188 9.004 1.00 88.06 141 TRP A C 1
ATOM 1091 O O . TRP A 1 141 ? -7.585 10.274 8.787 1.00 88.06 141 TRP A O 1
ATOM 1101 N N . ILE A 1 142 ? -7.463 8.029 8.880 1.00 87.62 142 ILE A N 1
ATOM 1102 C CA . ILE A 1 142 ? -6.070 7.950 8.413 1.00 87.62 142 ILE A CA 1
ATOM 1103 C C . ILE A 1 142 ? -5.965 8.507 6.992 1.00 87.62 142 ILE A C 1
ATOM 1105 O O . ILE A 1 142 ? -5.060 9.294 6.725 1.00 87.62 142 ILE A O 1
ATOM 1109 N N . ALA A 1 143 ? -6.889 8.140 6.102 1.00 80.50 143 ALA A N 1
ATOM 1110 C CA . ALA A 1 143 ? -6.931 8.678 4.749 1.00 80.50 143 ALA A CA 1
ATOM 1111 C C . ALA A 1 143 ? -7.144 10.203 4.763 1.00 80.50 143 ALA A C 1
ATOM 1113 O O . ALA A 1 143 ? -6.395 10.940 4.145 1.00 80.50 143 ALA A O 1
ATOM 1114 N N . GLU A 1 144 ? -8.078 10.733 5.541 1.00 79.88 144 GLU A N 1
ATOM 1115 C CA . GLU A 1 144 ? -8.318 12.182 5.571 1.00 79.88 144 GLU A CA 1
ATOM 1116 C C . GLU A 1 144 ? -7.127 13.002 6.098 1.00 79.88 144 GLU A C 1
ATOM 1118 O O . GLU A 1 144 ? -6.892 14.117 5.636 1.00 79.88 144 GLU A O 1
ATOM 1123 N N . ASN A 1 145 ? -6.368 12.466 7.061 1.00 78.44 145 ASN A N 1
ATOM 1124 C CA . ASN A 1 145 ? -5.335 13.223 7.780 1.00 78.44 145 ASN A CA 1
ATOM 1125 C C . ASN A 1 145 ? -3.899 12.929 7.321 1.00 78.44 145 ASN A C 1
ATOM 1127 O O . ASN A 1 145 ? -2.998 13.735 7.578 1.00 78.44 145 ASN A O 1
ATOM 1131 N N . PHE A 1 146 ? -3.681 11.767 6.702 1.00 75.62 146 PHE A N 1
ATOM 1132 C CA . PHE A 1 146 ? -2.367 11.251 6.304 1.00 75.62 146 PHE A CA 1
ATOM 1133 C C . PHE A 1 146 ? -2.371 10.577 4.931 1.00 75.62 146 PHE A C 1
ATOM 1135 O O . PHE A 1 146 ? -1.332 10.034 4.531 1.00 75.62 146 PHE A O 1
ATOM 1142 N N . ASP A 1 147 ? -3.479 10.614 4.179 1.00 67.00 147 ASP A N 1
ATOM 1143 C CA . ASP A 1 147 ? -3.323 10.554 2.731 1.00 67.00 147 ASP A CA 1
ATOM 1144 C C . ASP A 1 147 ? -2.3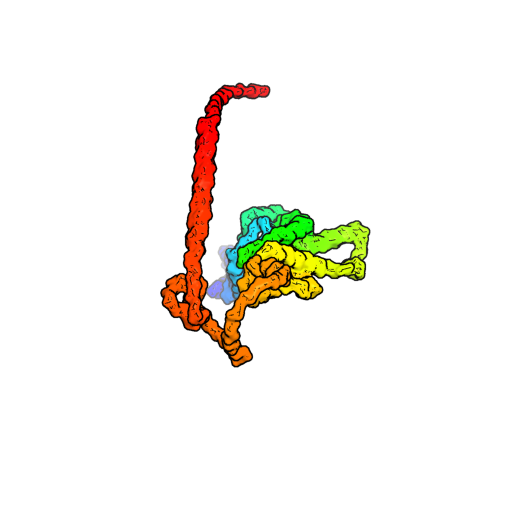90 11.701 2.351 1.00 67.00 147 ASP A C 1
ATOM 1146 O O . ASP A 1 147 ? -2.366 12.754 2.989 1.00 67.00 147 ASP A O 1
ATOM 1150 N N . SER A 1 148 ? -1.531 11.424 1.386 1.00 60.09 148 SER A N 1
ATOM 1151 C CA . SER A 1 148 ? -0.253 12.083 1.126 1.00 60.09 148 SER A CA 1
ATOM 1152 C C . SER A 1 148 ? -0.289 13.614 1.011 1.00 60.09 148 SER A C 1
ATOM 1154 O O . SER A 1 148 ? 0.761 14.237 0.871 1.00 60.09 148 SER A O 1
ATOM 1156 N N . GLY A 1 149 ? -1.477 14.227 0.996 1.00 59.03 149 GLY A N 1
ATOM 1157 C CA . GLY A 1 149 ? -1.714 15.619 0.640 1.00 59.03 149 GLY A CA 1
ATOM 1158 C C . GLY A 1 149 ? -1.311 15.905 -0.804 1.00 59.03 149 GLY A C 1
ATOM 1159 O O . GLY A 1 149 ? -1.409 17.047 -1.250 1.00 59.03 149 GLY A O 1
ATOM 1160 N N . LEU A 1 150 ? -0.842 14.882 -1.529 1.00 66.00 150 LEU A N 1
ATOM 1161 C CA . LEU A 1 150 ? -0.358 15.005 -2.880 1.00 66.00 150 LEU A CA 1
ATOM 1162 C C . LEU A 1 150 ? -1.564 15.046 -3.799 1.00 66.00 150 LEU A C 1
ATOM 1164 O O . LEU A 1 150 ? -2.424 14.165 -3.806 1.00 66.00 150 LEU A O 1
ATOM 1168 N N . VAL A 1 151 ? -1.605 16.094 -4.605 1.00 72.88 151 VAL A N 1
ATOM 1169 C CA . VAL A 1 151 ? -2.570 16.207 -5.689 1.00 72.88 151 VAL A CA 1
ATOM 1170 C C . VAL A 1 151 ? -2.282 15.090 -6.697 1.00 72.88 151 VAL A C 1
ATOM 1172 O O . VAL A 1 151 ? -1.141 14.648 -6.842 1.00 72.88 151 VAL A O 1
ATOM 1175 N N . SER A 1 152 ? -3.303 14.646 -7.427 1.00 73.44 152 SER A N 1
ATOM 1176 C CA . SER A 1 152 ? -3.205 13.618 -8.478 1.00 73.44 152 SER A CA 1
ATOM 1177 C C . SER A 1 152 ? -1.964 13.762 -9.376 1.00 73.44 152 SER A C 1
ATOM 1179 O O . SER A 1 152 ? -1.286 12.777 -9.654 1.00 73.44 152 SER A O 1
ATOM 1181 N N . ILE A 1 153 ? -1.601 14.992 -9.758 1.00 78.12 153 ILE A N 1
ATOM 1182 C CA . ILE A 1 153 ? -0.412 15.280 -10.571 1.00 78.12 153 ILE A CA 1
ATOM 1183 C C . ILE A 1 153 ? 0.914 14.955 -9.868 1.00 78.12 153 ILE A C 1
ATOM 1185 O O . ILE A 1 153 ? 1.845 14.470 -10.503 1.00 78.12 153 ILE A O 1
ATOM 1189 N N . GLN A 1 154 ? 1.004 15.172 -8.557 1.00 78.75 154 GLN A N 1
ATOM 1190 C CA . GLN A 1 154 ? 2.191 14.855 -7.764 1.00 78.75 154 GLN A CA 1
ATOM 1191 C C . GLN A 1 154 ? 2.317 13.342 -7.542 1.00 78.75 154 GLN A C 1
ATOM 1193 O O . GLN A 1 154 ? 3.426 12.812 -7.543 1.00 78.75 154 GLN A O 1
ATOM 1198 N N . LEU A 1 155 ? 1.192 12.629 -7.416 1.00 80.38 155 LEU A N 1
ATOM 1199 C CA . LEU A 1 155 ? 1.177 11.162 -7.375 1.00 80.38 155 LEU A CA 1
ATOM 1200 C C . LEU A 1 155 ? 1.628 10.557 -8.712 1.00 80.38 155 LEU A C 1
ATOM 1202 O O . LEU A 1 155 ? 2.432 9.626 -8.720 1.00 80.38 155 LEU A O 1
ATOM 1206 N N . LEU A 1 156 ? 1.181 11.128 -9.836 1.00 84.12 156 LEU A N 1
ATOM 1207 C CA . LEU A 1 156 ? 1.654 10.744 -11.171 1.00 84.12 156 LEU A CA 1
ATOM 1208 C C . LEU A 1 156 ? 3.152 11.015 -11.341 1.00 84.12 156 LEU A C 1
ATOM 1210 O O . LEU A 1 156 ? 3.880 10.131 -11.792 1.00 84.12 156 LEU A O 1
ATOM 1214 N N . ALA A 1 157 ? 3.629 12.196 -10.935 1.00 84.00 157 ALA A N 1
ATOM 1215 C CA . ALA A 1 157 ? 5.053 12.529 -10.962 1.00 84.00 157 ALA A CA 1
ATOM 1216 C C . ALA A 1 157 ? 5.877 11.517 -10.151 1.00 84.00 157 ALA A C 1
ATOM 1218 O O . ALA A 1 157 ? 6.844 10.961 -10.661 1.00 84.00 157 ALA A O 1
ATOM 1219 N N . ARG A 1 158 ? 5.428 11.162 -8.942 1.00 82.62 158 ARG A N 1
ATOM 1220 C CA . ARG A 1 158 ? 6.093 10.163 -8.090 1.00 82.62 158 ARG A CA 1
ATOM 1221 C C . ARG A 1 158 ? 6.139 8.762 -8.713 1.00 82.62 158 ARG A C 1
ATOM 1223 O O . ARG A 1 158 ? 7.087 8.018 -8.452 1.00 82.62 158 ARG A O 1
ATOM 1230 N N . ALA A 1 159 ? 5.132 8.379 -9.502 1.00 86.81 159 ALA A N 1
ATOM 1231 C CA . ALA A 1 159 ? 5.150 7.125 -10.252 1.00 86.81 159 ALA A CA 1
ATOM 1232 C C . ALA A 1 159 ? 6.172 7.177 -11.405 1.00 86.81 159 ALA A C 1
ATOM 1234 O O . ALA A 1 159 ? 6.976 6.254 -11.544 1.00 86.81 159 ALA A O 1
ATOM 1235 N N . LEU A 1 160 ? 6.209 8.278 -12.165 1.00 87.31 160 LEU A N 1
ATOM 1236 C CA . LEU A 1 160 ? 7.164 8.517 -13.263 1.00 87.31 160 LEU A CA 1
ATOM 1237 C C . LEU A 1 160 ? 8.623 8.594 -12.781 1.00 87.31 160 LEU A C 1
ATOM 1239 O O . LEU A 1 160 ? 9.542 8.094 -13.432 1.00 87.31 160 LEU A O 1
ATOM 1243 N N . GLU A 1 161 ? 8.837 9.197 -11.617 1.00 86.50 161 GLU A N 1
ATOM 1244 C CA . GLU A 1 161 ? 10.142 9.380 -10.978 1.00 86.50 161 GLU A CA 1
ATOM 1245 C C . GLU A 1 161 ? 10.617 8.132 -10.220 1.00 86.50 161 GLU A C 1
ATOM 1247 O O . GLU A 1 161 ? 11.633 8.171 -9.529 1.00 86.50 161 GLU A O 1
ATOM 1252 N N . THR A 1 162 ? 9.920 6.997 -10.339 1.00 87.12 162 THR A N 1
ATOM 1253 C CA . THR A 1 162 ? 10.389 5.747 -9.731 1.00 87.12 162 THR A CA 1
ATOM 1254 C C . THR A 1 162 ? 11.735 5.353 -10.349 1.00 87.12 162 THR A C 1
ATOM 1256 O O . THR A 1 162 ? 11.848 5.053 -11.542 1.00 87.12 162 THR A O 1
ATOM 1259 N N . GLU A 1 163 ? 12.781 5.375 -9.525 1.00 85.69 163 GLU A N 1
ATOM 1260 C CA . GLU A 1 163 ? 14.137 5.036 -9.942 1.00 85.69 163 GLU A CA 1
ATOM 1261 C C . GLU A 1 163 ? 14.363 3.526 -9.940 1.00 85.69 163 GLU A C 1
ATOM 1263 O O . GLU A 1 163 ? 14.040 2.819 -8.981 1.00 85.69 163 GLU A O 1
ATOM 1268 N N . TYR A 1 164 ? 14.995 3.034 -11.003 1.00 87.50 164 TYR A N 1
ATOM 1269 C CA . TYR A 1 164 ? 15.501 1.673 -11.034 1.00 87.50 164 TYR A CA 1
ATOM 1270 C C . TYR A 1 164 ? 16.877 1.612 -10.368 1.00 87.50 164 TYR A C 1
ATOM 1272 O O . TYR A 1 164 ? 17.827 2.284 -10.777 1.00 87.50 164 TYR A O 1
ATOM 1280 N N . LYS A 1 165 ? 17.014 0.754 -9.353 1.00 84.19 165 LYS A N 1
ATOM 1281 C CA . LYS A 1 165 ? 18.305 0.496 -8.710 1.00 84.19 165 LYS A CA 1
ATOM 1282 C C . LYS A 1 165 ? 19.089 -0.511 -9.543 1.00 84.19 165 LYS A C 1
ATOM 1284 O O . LYS A 1 165 ? 18.658 -1.649 -9.718 1.00 84.19 165 LYS A O 1
ATOM 1289 N N . LYS A 1 166 ? 20.264 -0.119 -10.037 1.00 78.50 166 LYS A N 1
ATOM 1290 C CA . LYS A 1 166 ? 21.115 -1.005 -10.843 1.00 78.50 166 LYS A CA 1
ATOM 1291 C C . LYS A 1 166 ? 21.450 -2.288 -10.072 1.00 78.50 166 LYS A C 1
ATOM 1293 O O . LYS A 1 166 ? 21.961 -2.224 -8.958 1.00 78.50 166 LYS A O 1
ATOM 1298 N N . GLY A 1 167 ? 21.186 -3.440 -10.687 1.00 75.81 167 GLY A N 1
ATOM 1299 C CA . GLY A 1 167 ? 21.382 -4.758 -10.072 1.00 75.81 167 GLY A CA 1
ATOM 1300 C C . GLY A 1 167 ? 20.211 -5.239 -9.208 1.00 75.81 167 GLY A C 1
ATOM 1301 O O . GLY A 1 167 ? 20.295 -6.329 -8.650 1.00 75.81 167 GLY A O 1
ATOM 1302 N N . SER A 1 168 ? 19.131 -4.460 -9.096 1.00 81.38 168 SER A N 1
ATOM 1303 C CA . SER A 1 168 ? 17.873 -4.930 -8.510 1.00 81.38 168 SER A CA 1
ATOM 1304 C C . SER A 1 168 ? 17.069 -5.774 -9.505 1.00 81.38 168 SER A C 1
ATOM 1306 O O . SER A 1 168 ? 17.322 -5.756 -10.705 1.00 81.38 168 SER A O 1
ATOM 1308 N N . CYS A 1 169 ? 16.108 -6.543 -8.995 1.00 86.44 169 CYS A N 1
ATOM 1309 C CA . CYS A 1 169 ? 15.219 -7.354 -9.822 1.00 86.44 169 CYS A CA 1
ATOM 1310 C C . CYS A 1 169 ? 14.200 -6.467 -10.558 1.00 86.44 169 CYS A C 1
ATOM 1312 O O . CYS A 1 169 ? 13.488 -5.679 -9.926 1.00 86.44 169 CYS A O 1
ATOM 1314 N N . TRP A 1 170 ? 14.066 -6.653 -11.874 1.00 89.00 170 TRP A N 1
ATOM 1315 C CA . TRP A 1 170 ? 13.116 -5.926 -12.721 1.00 89.00 170 TRP A CA 1
ATOM 1316 C C . TRP A 1 170 ? 11.668 -6.154 -12.291 1.00 89.00 170 TRP A C 1
ATOM 1318 O O . TRP A 1 170 ? 10.859 -5.233 -12.365 1.00 89.00 170 TRP A O 1
ATOM 1328 N N . LYS A 1 171 ? 11.337 -7.346 -11.775 1.00 89.69 171 LYS A N 1
ATOM 1329 C CA . LYS A 1 171 ? 9.996 -7.629 -11.231 1.00 89.69 171 LYS A CA 1
ATOM 1330 C C . LYS A 1 171 ? 9.689 -6.796 -9.991 1.00 89.69 171 LYS A C 1
ATOM 1332 O O . LYS A 1 171 ? 8.580 -6.285 -9.865 1.00 89.69 171 LYS A O 1
ATOM 1337 N N . SER A 1 172 ? 10.668 -6.627 -9.098 1.00 85.94 172 SER A N 1
ATOM 1338 C CA . SER A 1 172 ? 10.504 -5.770 -7.917 1.00 85.94 172 SER A CA 1
ATOM 1339 C C . SER A 1 172 ? 10.289 -4.319 -8.332 1.00 85.94 172 SER A C 1
ATOM 1341 O O . SER A 1 172 ? 9.400 -3.660 -7.805 1.00 85.94 172 SER A O 1
ATOM 1343 N N . PHE A 1 173 ? 11.065 -3.844 -9.308 1.00 90.19 173 PHE A N 1
ATOM 1344 C CA . PHE A 1 173 ? 10.923 -2.492 -9.835 1.00 90.19 173 PHE A CA 1
ATOM 1345 C C . PHE A 1 173 ? 9.558 -2.260 -10.499 1.00 90.19 173 PHE A C 1
ATOM 1347 O O . PHE A 1 173 ? 8.885 -1.290 -10.169 1.00 90.19 173 PHE A O 1
ATOM 1354 N N . ALA A 1 174 ? 9.111 -3.167 -11.374 1.00 90.50 174 ALA A N 1
ATOM 1355 C CA . ALA A 1 174 ? 7.791 -3.077 -11.998 1.00 90.50 174 ALA A CA 1
ATOM 1356 C C . ALA A 1 174 ? 6.660 -3.078 -10.961 1.00 90.50 174 ALA A C 1
ATOM 1358 O O . ALA A 1 174 ? 5.753 -2.260 -11.055 1.00 90.50 174 ALA A O 1
ATOM 1359 N N . THR A 1 175 ? 6.767 -3.912 -9.921 1.00 87.94 175 THR A N 1
ATOM 1360 C CA . THR A 1 175 ? 5.800 -3.925 -8.810 1.00 87.94 175 THR A CA 1
ATOM 1361 C C . THR A 1 175 ? 5.740 -2.573 -8.094 1.00 87.94 175 THR A C 1
ATOM 1363 O O . THR A 1 175 ? 4.658 -2.107 -7.741 1.00 87.94 175 THR A O 1
ATOM 1366 N N . ASP A 1 176 ? 6.884 -1.917 -7.879 1.00 84.31 176 ASP A N 1
ATOM 1367 C CA . ASP A 1 176 ? 6.924 -0.591 -7.256 1.00 84.31 176 ASP A CA 1
ATOM 1368 C C . ASP A 1 176 ? 6.333 0.507 -8.155 1.00 84.31 176 ASP A C 1
ATOM 1370 O O . ASP A 1 176 ? 5.629 1.383 -7.643 1.00 84.31 176 ASP A O 1
ATOM 1374 N N . VAL A 1 177 ? 6.570 0.446 -9.472 1.00 89.12 177 VAL A N 1
ATOM 1375 C CA . VAL A 1 177 ? 5.944 1.346 -10.458 1.00 89.12 177 VAL A CA 1
ATOM 1376 C C . VAL A 1 177 ? 4.427 1.158 -10.464 1.00 89.12 177 VAL A C 1
ATOM 1378 O O . VAL A 1 177 ? 3.702 2.135 -10.282 1.00 89.12 177 VAL A O 1
ATOM 1381 N N . ASP A 1 178 ? 3.943 -0.080 -10.594 1.00 87.44 178 ASP A N 1
ATOM 1382 C CA . ASP A 1 178 ? 2.509 -0.395 -10.631 1.00 87.44 178 ASP A CA 1
ATOM 1383 C C . ASP A 1 178 ? 1.800 0.034 -9.347 1.00 87.44 178 ASP A C 1
ATOM 1385 O O . ASP A 1 178 ? 0.742 0.654 -9.395 1.00 87.44 178 ASP A O 1
ATOM 1389 N N . ARG A 1 179 ? 2.413 -0.205 -8.185 1.00 81.81 179 ARG A N 1
ATOM 1390 C CA . ARG A 1 179 ? 1.863 0.208 -6.886 1.00 81.81 179 ARG A CA 1
ATOM 1391 C C . ARG A 1 179 ? 1.680 1.726 -6.785 1.00 81.81 179 ARG A C 1
ATOM 1393 O O . ARG A 1 179 ? 0.673 2.204 -6.257 1.00 81.81 179 ARG A O 1
ATOM 1400 N N . ARG A 1 180 ? 2.652 2.496 -7.284 1.00 84.19 180 ARG A N 1
ATOM 1401 C CA . ARG A 1 180 ? 2.580 3.966 -7.312 1.00 84.19 180 ARG A CA 1
ATOM 1402 C C . ARG A 1 180 ? 1.595 4.466 -8.367 1.00 84.19 180 ARG A C 1
ATOM 1404 O O . ARG A 1 180 ? 0.898 5.447 -8.121 1.00 84.19 180 ARG A O 1
ATOM 1411 N N . MET A 1 181 ? 1.500 3.782 -9.505 1.00 87.38 181 MET A N 1
ATOM 1412 C CA . MET A 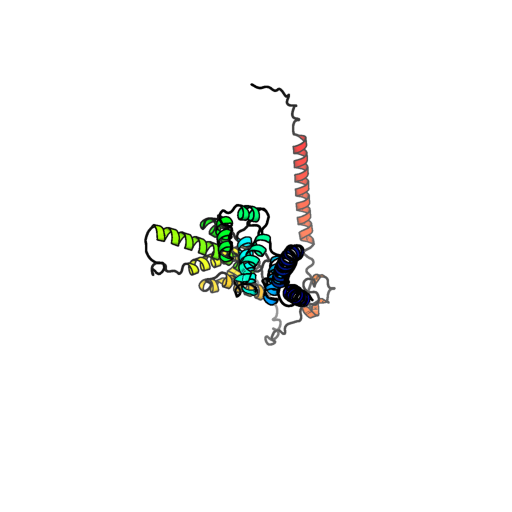1 181 ? 0.563 4.127 -10.570 1.00 87.38 181 MET A CA 1
ATOM 1413 C C . MET A 1 181 ? -0.893 3.825 -10.191 1.00 87.38 181 MET A C 1
ATOM 1415 O O . MET A 1 181 ? -1.759 4.649 -10.458 1.00 87.38 181 MET A O 1
ATOM 1419 N N . ASP A 1 182 ? -1.175 2.716 -9.501 1.00 81.69 182 ASP A N 1
ATOM 1420 C CA . ASP A 1 182 ? -2.514 2.375 -8.986 1.00 81.69 182 ASP A CA 1
ATOM 1421 C C . ASP A 1 182 ? -3.035 3.451 -8.019 1.00 81.69 182 ASP A C 1
ATOM 1423 O O . ASP A 1 182 ? -4.173 3.919 -8.108 1.00 81.69 182 ASP A O 1
ATOM 1427 N N . THR A 1 183 ? -2.151 3.933 -7.147 1.00 75.50 183 THR A N 1
ATOM 1428 C CA . THR A 1 183 ? -2.429 5.065 -6.258 1.00 75.50 183 THR A CA 1
ATOM 1429 C C . THR A 1 183 ? -2.809 6.320 -7.046 1.00 75.50 183 THR A C 1
ATOM 1431 O O . THR A 1 183 ? -3.835 6.953 -6.779 1.00 75.50 183 THR A O 1
ATOM 1434 N N . ALA A 1 184 ? -1.986 6.682 -8.033 1.00 79.56 184 ALA A N 1
ATOM 1435 C CA . ALA A 1 184 ? -2.221 7.853 -8.866 1.00 79.56 184 ALA A CA 1
ATOM 1436 C C . ALA A 1 184 ? -3.520 7.715 -9.679 1.00 79.56 184 ALA A C 1
ATOM 1438 O O . ALA A 1 184 ? -4.304 8.661 -9.749 1.00 79.56 184 ALA A O 1
ATOM 1439 N N . SER A 1 185 ? -3.791 6.525 -10.218 1.00 81.31 185 SER A N 1
ATOM 1440 C CA . SER A 1 185 ? -5.005 6.190 -10.962 1.00 81.31 185 SER A CA 1
ATOM 1441 C C . SER A 1 185 ? -6.262 6.428 -10.130 1.00 81.31 185 SER A C 1
ATOM 1443 O O . SER A 1 185 ? -7.158 7.165 -10.550 1.00 81.31 185 SER A O 1
ATOM 1445 N N . LYS A 1 186 ? -6.304 5.896 -8.903 1.00 75.50 186 LYS A N 1
ATOM 1446 C CA . LYS A 1 186 ? -7.426 6.091 -7.971 1.00 75.50 186 LYS A CA 1
ATOM 1447 C C . LYS A 1 186 ? -7.653 7.567 -7.645 1.00 75.50 186 LYS A C 1
ATOM 1449 O O . LYS A 1 186 ? -8.805 8.016 -7.614 1.00 75.50 186 LYS A O 1
ATOM 1454 N N . ALA A 1 187 ? -6.582 8.337 -7.453 1.00 71.50 187 ALA A N 1
ATOM 1455 C CA . ALA A 1 187 ? -6.668 9.774 -7.197 1.00 71.50 187 ALA A CA 1
ATOM 1456 C C . ALA A 1 187 ? -7.205 10.551 -8.414 1.00 71.50 187 ALA A C 1
ATOM 1458 O O . ALA A 1 187 ? -8.119 11.368 -8.271 1.00 71.50 187 ALA A O 1
ATOM 1459 N N . VAL A 1 188 ? -6.700 10.258 -9.618 1.00 75.19 188 VAL A N 1
ATOM 1460 C CA . VAL A 1 188 ? -7.169 10.860 -10.879 1.00 75.19 188 VAL A CA 1
ATOM 1461 C C . VAL A 1 188 ? -8.640 10.528 -11.122 1.00 75.19 188 VAL A C 1
ATOM 1463 O O . VAL A 1 188 ? -9.439 11.430 -11.368 1.00 75.19 188 VAL A O 1
ATOM 1466 N N . LEU A 1 189 ? -9.031 9.259 -10.983 1.00 74.12 189 LEU A N 1
ATOM 1467 C CA . LEU A 1 189 ? -10.419 8.819 -11.127 1.00 74.12 189 LEU A CA 1
ATOM 1468 C C . LEU A 1 189 ? -11.343 9.516 -10.128 1.00 74.12 189 LEU A C 1
ATOM 1470 O O . LEU A 1 189 ? -12.434 9.952 -10.489 1.00 74.12 189 LEU A O 1
ATOM 1474 N N . THR A 1 190 ? -10.905 9.682 -8.882 1.00 68.69 190 THR A N 1
ATOM 1475 C CA . THR A 1 190 ? -11.677 10.393 -7.855 1.00 68.69 190 THR A CA 1
ATOM 1476 C C . THR A 1 190 ? -11.846 11.874 -8.194 1.00 68.69 190 THR A C 1
ATOM 1478 O O . THR A 1 190 ? -12.943 12.417 -8.050 1.00 68.69 190 THR A O 1
ATOM 1481 N N . GLN A 1 191 ? -10.803 12.535 -8.698 1.00 69.50 191 GLN A N 1
ATOM 1482 C CA . GLN A 1 191 ? -10.889 13.927 -9.141 1.00 69.50 191 GLN A CA 1
ATOM 1483 C C . GLN A 1 191 ? -11.790 14.083 -10.373 1.00 69.50 191 GLN A C 1
ATOM 1485 O O . GLN A 1 191 ? -12.612 14.997 -10.417 1.00 69.50 191 GLN A O 1
ATOM 1490 N N . LEU A 1 192 ? -11.704 13.162 -11.336 1.00 70.31 192 LEU A N 1
ATOM 1491 C CA . LEU A 1 192 ? -12.602 13.117 -12.492 1.00 70.31 192 LEU A CA 1
ATOM 1492 C C . LEU A 1 192 ? -14.061 12.928 -12.061 1.00 70.31 192 LEU A C 1
ATOM 1494 O O . LEU A 1 192 ? -14.933 13.626 -12.573 1.00 70.31 192 LEU A O 1
ATOM 1498 N N . ARG A 1 193 ? -14.330 12.046 -11.088 1.00 66.50 193 ARG A N 1
ATOM 1499 C CA . ARG A 1 193 ? -15.668 11.851 -10.500 1.00 66.50 193 ARG A CA 1
ATOM 1500 C C . ARG A 1 193 ? -16.195 13.132 -9.855 1.00 66.50 193 ARG A C 1
ATOM 1502 O O . ARG A 1 193 ? -17.323 13.520 -10.142 1.00 66.50 193 ARG A O 1
ATOM 1509 N N . LYS A 1 194 ? -15.382 13.811 -9.036 1.00 64.25 194 LYS A N 1
ATOM 1510 C CA . LYS A 1 194 ? -15.750 15.089 -8.395 1.00 64.25 194 LYS A CA 1
ATOM 1511 C C . LYS A 1 194 ? -16.047 16.180 -9.429 1.00 64.25 194 LYS A C 1
ATOM 1513 O O . LYS A 1 194 ? -17.076 16.842 -9.339 1.00 64.25 194 LYS A O 1
ATOM 1518 N N . ASN A 1 195 ? -15.193 16.321 -10.441 1.00 64.75 195 ASN A N 1
ATOM 1519 C CA . ASN A 1 195 ? -15.363 17.324 -11.492 1.00 64.75 195 ASN A CA 1
ATOM 1520 C C . ASN A 1 195 ? -16.600 17.049 -12.354 1.00 64.75 195 ASN A C 1
ATOM 1522 O O . ASN A 1 195 ? -17.357 17.977 -12.630 1.00 64.75 195 ASN A O 1
ATOM 1526 N N . LYS A 1 196 ? -16.842 15.787 -12.736 1.00 63.00 196 LYS A N 1
ATOM 1527 C CA . LYS A 1 196 ? -18.035 15.387 -13.499 1.00 63.00 196 LYS A CA 1
ATOM 1528 C C . LYS A 1 196 ? -19.316 15.582 -12.690 1.00 63.00 196 LYS A C 1
ATOM 1530 O O . LYS A 1 196 ? -20.248 16.176 -13.215 1.00 63.00 196 LYS A O 1
ATOM 1535 N N . ALA A 1 197 ? -19.340 15.195 -11.412 1.00 59.78 197 ALA A N 1
ATOM 1536 C CA . ALA A 1 197 ? -20.481 15.445 -10.526 1.00 59.78 197 ALA A CA 1
ATOM 1537 C C . ALA A 1 197 ? -20.812 16.944 -10.393 1.00 59.78 197 ALA A C 1
ATOM 1539 O O . ALA A 1 197 ? -21.980 17.303 -10.279 1.00 59.78 197 ALA A O 1
ATOM 1540 N N . ALA A 1 198 ? -19.801 17.816 -10.459 1.00 60.22 198 ALA A N 1
ATOM 1541 C CA . ALA A 1 198 ? -19.982 19.266 -10.434 1.00 60.22 198 ALA A CA 1
ATOM 1542 C C . ALA A 1 198 ? -20.454 19.868 -11.773 1.00 60.22 198 ALA A C 1
ATOM 1544 O O . ALA A 1 198 ? -21.015 20.959 -11.771 1.00 60.22 198 ALA A O 1
ATOM 1545 N N . THR A 1 199 ? -20.228 19.196 -12.910 1.00 57.12 199 THR A N 1
ATOM 1546 C CA . THR A 1 199 ? -20.511 19.757 -14.248 1.00 57.12 199 THR A CA 1
ATOM 1547 C C . THR A 1 199 ? -21.664 19.097 -14.991 1.00 57.12 199 THR A C 1
ATOM 1549 O O . THR A 1 199 ? -22.291 19.769 -15.798 1.00 57.12 199 THR A O 1
ATOM 1552 N N . ASN A 1 200 ? -21.976 17.823 -14.750 1.00 53.50 200 ASN A N 1
ATOM 1553 C CA . ASN A 1 200 ? -23.078 17.117 -15.400 1.00 53.50 200 ASN A CA 1
ATOM 1554 C C . ASN A 1 200 ? -23.515 15.933 -14.529 1.00 53.50 200 ASN A C 1
ATOM 1556 O O . ASN A 1 200 ? -22.728 15.023 -14.287 1.00 53.50 200 ASN A O 1
ATOM 1560 N N . GLY A 1 201 ? -24.787 15.884 -14.126 1.00 53.06 201 GLY A N 1
ATOM 1561 C CA . GLY A 1 201 ? -25.392 14.769 -13.375 1.00 53.06 201 GLY A CA 1
ATOM 1562 C C . GLY A 1 201 ? -25.503 13.438 -14.144 1.00 53.06 201 GLY A C 1
ATOM 1563 O O . GLY A 1 201 ? -26.469 12.703 -13.958 1.00 53.06 201 GLY A O 1
ATOM 1564 N N . LYS A 1 202 ? -24.563 13.131 -15.046 1.00 52.94 202 LYS A N 1
ATOM 1565 C CA . LYS A 1 202 ? -24.512 11.884 -15.816 1.00 52.94 202 LYS A CA 1
ATOM 1566 C C . LYS A 1 202 ? -23.740 10.801 -15.058 1.00 52.94 202 LYS A C 1
ATOM 1568 O O . LYS A 1 202 ? -22.709 11.067 -14.442 1.00 52.94 202 LYS A O 1
ATOM 1573 N N . LYS A 1 203 ? -24.277 9.578 -15.107 1.00 54.47 203 LYS A N 1
ATOM 1574 C CA . LYS A 1 203 ? -23.756 8.388 -14.419 1.00 54.47 203 LYS A CA 1
ATOM 1575 C C . LYS A 1 203 ? -22.476 7.850 -15.066 1.00 54.47 203 LYS A C 1
ATOM 1577 O O . LYS A 1 203 ? -22.166 8.150 -16.214 1.00 54.47 203 LYS A O 1
ATOM 1582 N N . LEU A 1 204 ? -21.757 7.057 -14.273 1.00 52.38 204 LEU A N 1
ATOM 1583 C CA . LEU A 1 204 ? -20.414 6.530 -14.521 1.00 52.38 204 LEU A CA 1
ATOM 1584 C C . LEU A 1 204 ? -20.291 5.661 -15.789 1.00 52.38 204 LEU A C 1
ATOM 1586 O O . LEU A 1 204 ? -19.212 5.607 -16.367 1.00 52.38 204 LEU A O 1
ATOM 1590 N N . ASP A 1 205 ? -21.386 5.040 -16.230 1.00 54.75 205 ASP A N 1
ATOM 1591 C CA . ASP A 1 205 ? -21.395 3.960 -17.230 1.00 54.75 205 ASP A CA 1
ATOM 1592 C C . ASP A 1 205 ? -21.584 4.454 -18.682 1.00 54.75 205 ASP A C 1
ATOM 1594 O O . ASP A 1 205 ? -22.071 3.724 -19.544 1.00 54.75 205 ASP A O 1
ATOM 1598 N N . ASP A 1 206 ? -21.258 5.720 -18.963 1.00 55.16 206 ASP A N 1
ATOM 1599 C CA . ASP A 1 206 ? -21.397 6.299 -20.305 1.00 55.16 206 ASP A CA 1
ATOM 1600 C C . ASP A 1 206 ? -20.304 5.746 -21.244 1.00 55.16 206 ASP A C 1
ATOM 1602 O O . ASP A 1 206 ? -19.111 5.831 -20.935 1.00 55.16 206 ASP A O 1
ATOM 1606 N N . ALA A 1 207 ? -20.706 5.209 -22.400 1.00 52.84 207 ALA A N 1
ATOM 1607 C CA . ALA A 1 207 ? -19.836 4.535 -23.375 1.00 52.84 207 ALA A CA 1
ATOM 1608 C C . ALA A 1 207 ? -18.752 5.450 -23.987 1.00 52.84 207 ALA A C 1
ATOM 1610 O O . ALA A 1 207 ? -17.823 4.977 -24.631 1.00 52.84 207 ALA A O 1
ATOM 1611 N N . ALA A 1 208 ? -18.841 6.765 -23.766 1.00 50.59 208 ALA A N 1
ATOM 1612 C CA . ALA A 1 208 ? -17.827 7.748 -24.153 1.00 50.59 208 ALA A CA 1
ATOM 1613 C C . ALA A 1 208 ? -16.568 7.753 -23.253 1.00 50.59 208 ALA A C 1
ATOM 1615 O O . ALA A 1 208 ? -15.666 8.556 -23.483 1.00 50.59 208 ALA A O 1
ATOM 1616 N N . ASN A 1 209 ? -16.513 6.909 -22.214 1.00 52.16 209 ASN A N 1
ATOM 1617 C CA . ASN A 1 209 ? -15.359 6.762 -21.316 1.00 52.16 209 ASN A CA 1
ATOM 1618 C C . ASN A 1 209 ? -14.407 5.616 -21.713 1.00 52.16 209 ASN A C 1
ATOM 1620 O O . ASN A 1 209 ? -13.618 5.196 -20.875 1.00 52.16 209 ASN A O 1
ATOM 1624 N N . ASP A 1 210 ? -14.486 5.119 -22.950 1.00 46.75 210 ASP A N 1
ATOM 1625 C CA . ASP A 1 210 ? -13.581 4.105 -23.508 1.00 46.75 210 ASP A CA 1
ATOM 1626 C C . ASP A 1 210 ? -12.373 4.800 -24.184 1.00 46.75 210 ASP A C 1
ATOM 1628 O O . ASP A 1 210 ? -12.594 5.731 -24.972 1.00 46.75 210 ASP A O 1
ATOM 1632 N N . PRO A 1 211 ? -11.103 4.443 -23.886 1.00 52.72 211 PRO A N 1
ATOM 1633 C CA . PRO A 1 211 ? -10.627 3.231 -23.207 1.00 52.72 211 PRO A CA 1
ATOM 1634 C C . PRO A 1 211 ? -10.924 3.178 -21.711 1.00 52.72 211 PRO A C 1
ATOM 1636 O O . PRO A 1 211 ? -10.837 4.210 -21.037 1.00 52.72 211 PRO A O 1
ATOM 1639 N N . ASP A 1 212 ? -11.161 1.967 -21.193 1.00 63.94 212 ASP A N 1
ATOM 1640 C CA . ASP A 1 212 ? -11.176 1.700 -19.754 1.00 63.94 212 ASP A CA 1
ATOM 1641 C C . ASP A 1 212 ? -9.941 2.343 -19.109 1.00 63.94 212 ASP A C 1
ATOM 1643 O O . ASP A 1 212 ? -8.792 2.080 -19.471 1.00 63.94 212 ASP A O 1
ATOM 1647 N N . VAL A 1 213 ? -10.176 3.277 -18.190 1.00 63.25 213 VAL A N 1
ATOM 1648 C CA . VAL A 1 213 ? -9.148 4.189 -17.671 1.00 63.25 213 VAL A CA 1
ATOM 1649 C C . VAL A 1 213 ? -7.973 3.413 -17.048 1.00 63.25 213 VAL A C 1
ATOM 1651 O O . VAL A 1 213 ? -6.835 3.886 -17.034 1.00 63.25 213 VAL A O 1
ATOM 1654 N N . THR A 1 214 ? -8.233 2.192 -16.586 1.00 66.62 214 THR A N 1
ATOM 1655 C CA . THR A 1 214 ? -7.273 1.208 -16.076 1.00 66.62 214 THR A CA 1
ATOM 1656 C C . THR A 1 214 ? -6.251 0.722 -17.113 1.00 66.62 214 THR A C 1
ATOM 1658 O O . THR A 1 214 ? -5.081 0.530 -16.763 1.00 66.62 214 THR A O 1
ATOM 1661 N N . ASP A 1 215 ? -6.624 0.613 -18.388 1.00 68.94 215 ASP A N 1
ATOM 1662 C CA . ASP A 1 215 ? -5.716 0.196 -19.466 1.00 68.94 215 ASP A CA 1
ATOM 1663 C C . ASP A 1 215 ? -4.679 1.281 -19.781 1.00 68.94 215 ASP A C 1
ATOM 1665 O O . ASP A 1 215 ? -3.502 0.992 -20.012 1.00 68.94 215 ASP A O 1
ATOM 1669 N N . ILE A 1 216 ? -5.083 2.553 -19.699 1.00 78.94 216 ILE A N 1
ATOM 1670 C CA . ILE A 1 216 ? -4.191 3.702 -19.911 1.00 78.94 216 ILE A CA 1
ATOM 1671 C C . ILE A 1 216 ? -3.103 3.737 -18.832 1.00 78.94 216 ILE A C 1
ATOM 1673 O O . ILE A 1 216 ? -1.922 3.907 -19.140 1.00 78.94 216 ILE A O 1
ATOM 1677 N N . PHE A 1 217 ? -3.470 3.546 -17.563 1.00 84.31 217 PHE A N 1
ATOM 1678 C CA . PHE A 1 217 ? -2.499 3.543 -16.465 1.00 84.31 217 PHE A CA 1
ATOM 1679 C C . PHE A 1 217 ? -1.555 2.339 -16.518 1.00 84.31 217 PHE A C 1
ATOM 1681 O O . PHE A 1 217 ? -0.358 2.500 -16.280 1.00 84.31 217 PHE A O 1
ATOM 1688 N N . SER A 1 218 ? -2.056 1.171 -16.923 1.00 83.25 218 SER A N 1
ATOM 1689 C CA . SER A 1 218 ? -1.230 -0.021 -17.155 1.00 83.25 218 SER A CA 1
ATOM 1690 C C . SER A 1 218 ? -0.200 0.208 -18.268 1.00 83.25 218 SER A C 1
ATOM 1692 O O . SER A 1 218 ? 0.975 -0.143 -18.118 1.00 83.25 218 SER A O 1
ATOM 1694 N N . PHE A 1 219 ? -0.599 0.893 -19.345 1.00 82.81 219 PHE A N 1
ATOM 1695 C CA . PHE A 1 219 ? 0.304 1.306 -20.418 1.00 82.81 219 PHE A CA 1
ATOM 1696 C C . PHE A 1 219 ? 1.361 2.319 -19.945 1.00 82.81 219 PHE A C 1
ATOM 1698 O O . PHE A 1 219 ? 2.533 2.219 -20.325 1.00 82.81 219 PHE A O 1
ATOM 1705 N N . PHE A 1 220 ? 0.993 3.281 -19.091 1.00 86.44 220 PHE A N 1
ATOM 1706 C CA . PHE A 1 220 ? 1.959 4.219 -18.506 1.00 86.44 220 PHE A CA 1
ATOM 1707 C C . PHE A 1 220 ? 2.974 3.510 -17.607 1.00 86.44 220 PHE A C 1
ATOM 1709 O O . PHE A 1 220 ? 4.171 3.770 -17.737 1.00 86.44 220 PHE A O 1
ATOM 1716 N N . SER A 1 221 ? 2.537 2.575 -16.757 1.00 87.81 221 SER A N 1
ATOM 1717 C CA . SER A 1 221 ? 3.454 1.729 -15.986 1.00 87.81 221 SER A CA 1
ATOM 1718 C C . SER A 1 221 ? 4.420 0.971 -16.896 1.00 87.81 221 SER A C 1
ATOM 1720 O O . SER A 1 221 ? 5.633 0.989 -16.675 1.00 87.81 221 SER A O 1
ATOM 1722 N N . ALA A 1 222 ? 3.901 0.343 -17.957 1.00 87.69 222 ALA A N 1
ATOM 1723 C CA . ALA A 1 222 ? 4.711 -0.376 -18.935 1.00 87.69 222 ALA A CA 1
ATOM 1724 C C . ALA A 1 222 ? 5.743 0.550 -19.605 1.00 87.69 222 ALA A C 1
ATOM 1726 O O . ALA A 1 222 ? 6.922 0.210 -19.709 1.00 87.69 222 ALA A O 1
ATOM 1727 N N . SER A 1 223 ? 5.330 1.761 -19.977 1.00 88.00 223 SER A N 1
ATOM 1728 C CA . SER A 1 223 ? 6.195 2.770 -20.597 1.00 88.00 223 SER A CA 1
ATOM 1729 C C . SER A 1 223 ? 7.335 3.215 -19.677 1.00 88.00 223 SER A C 1
ATOM 1731 O O . SER A 1 223 ? 8.470 3.347 -20.133 1.00 88.00 223 SER A O 1
ATOM 1733 N N . ILE A 1 224 ? 7.071 3.386 -18.376 1.00 90.69 224 ILE A N 1
ATOM 1734 C CA . ILE A 1 224 ? 8.104 3.717 -17.379 1.00 90.69 224 ILE A CA 1
ATOM 1735 C C . ILE A 1 224 ? 9.131 2.584 -17.284 1.00 90.69 224 ILE A C 1
ATOM 1737 O O . ILE A 1 224 ? 10.339 2.830 -17.327 1.00 90.69 224 ILE A O 1
ATOM 1741 N N . VAL A 1 225 ? 8.672 1.330 -17.195 1.00 89.94 225 VAL A N 1
ATOM 1742 C CA . VAL A 1 225 ? 9.576 0.173 -17.123 1.00 89.94 225 VAL A CA 1
ATOM 1743 C C . VAL A 1 225 ? 10.391 0.022 -18.408 1.00 89.94 225 VAL A C 1
ATOM 1745 O O . VAL A 1 225 ? 11.599 -0.205 -18.331 1.00 89.94 225 VAL A O 1
ATOM 1748 N N . ALA A 1 226 ? 9.780 0.220 -19.579 1.00 90.12 226 ALA A N 1
ATOM 1749 C CA . ALA A 1 226 ? 10.472 0.200 -20.866 1.00 90.12 226 ALA A CA 1
ATOM 1750 C C . ALA A 1 226 ? 11.555 1.288 -20.965 1.00 90.12 226 ALA A C 1
ATOM 1752 O O . ALA A 1 226 ? 12.678 1.000 -21.385 1.00 90.12 226 ALA A O 1
ATOM 1753 N N . ASP A 1 227 ? 11.254 2.519 -20.541 1.00 90.31 227 ASP A N 1
ATOM 1754 C CA . ASP A 1 227 ? 12.201 3.640 -20.566 1.00 90.31 227 ASP A CA 1
ATOM 1755 C C . ASP A 1 227 ? 13.415 3.396 -19.653 1.00 90.31 227 ASP A C 1
ATOM 1757 O O . ASP A 1 227 ? 14.573 3.575 -20.056 1.00 90.31 227 ASP A O 1
ATOM 1761 N N . ARG A 1 228 ? 13.177 2.892 -18.436 1.00 90.75 228 ARG A N 1
ATOM 1762 C CA . ARG A 1 228 ? 14.269 2.519 -17.525 1.00 90.75 228 ARG A CA 1
ATOM 1763 C C . ARG A 1 228 ? 15.066 1.333 -18.058 1.00 90.75 228 ARG A C 1
ATOM 1765 O O . ARG A 1 228 ? 16.294 1.354 -17.977 1.00 90.75 228 ARG A O 1
ATOM 1772 N N . LEU A 1 229 ? 14.418 0.344 -18.674 1.00 88.50 229 LEU A N 1
ATOM 1773 C CA . LEU A 1 229 ? 15.102 -0.782 -19.317 1.00 88.50 229 LEU A CA 1
ATOM 1774 C C . LEU A 1 229 ? 15.995 -0.317 -20.472 1.00 88.50 229 LEU A C 1
ATOM 1776 O O . LEU A 1 229 ? 17.142 -0.749 -20.574 1.00 88.50 229 LEU A O 1
ATOM 1780 N N . LYS A 1 230 ? 15.517 0.615 -21.303 1.00 89.31 230 LYS A N 1
ATOM 1781 C CA . LYS A 1 230 ? 16.313 1.238 -22.371 1.00 89.31 230 LYS A CA 1
ATOM 1782 C C . LYS A 1 230 ? 17.557 1.930 -21.813 1.00 89.31 230 LYS A C 1
ATOM 1784 O O . LYS A 1 230 ? 18.643 1.789 -22.375 1.00 89.31 230 LYS A O 1
ATOM 1789 N N . SER A 1 231 ? 17.400 2.648 -20.705 1.00 87.81 231 SER A N 1
ATOM 1790 C CA . SER A 1 231 ? 18.465 3.446 -20.092 1.00 87.81 231 SER A CA 1
ATOM 1791 C C . SER A 1 231 ? 19.509 2.599 -19.355 1.00 87.81 231 SER A C 1
ATOM 1793 O O . SER A 1 231 ? 20.700 2.901 -19.421 1.00 87.81 231 SER A O 1
ATOM 1795 N N . HIS A 1 232 ? 19.093 1.525 -18.677 1.00 85.75 232 HIS A N 1
ATOM 1796 C CA . HIS A 1 232 ? 19.972 0.733 -17.808 1.00 85.75 232 HIS A CA 1
ATOM 1797 C C . HIS A 1 232 ? 20.451 -0.593 -18.418 1.00 85.75 232 HIS A C 1
ATOM 1799 O O . HIS A 1 232 ? 21.575 -1.004 -18.133 1.00 85.75 232 HIS A O 1
ATOM 1805 N N . ASP A 1 233 ? 19.650 -1.236 -19.272 1.00 84.75 233 ASP A N 1
ATOM 1806 C CA . ASP A 1 233 ? 19.935 -2.540 -19.884 1.00 84.75 233 ASP A CA 1
ATOM 1807 C C . ASP A 1 233 ? 19.562 -2.542 -21.380 1.00 84.75 233 ASP A C 1
ATOM 1809 O O . ASP A 1 233 ? 18.747 -3.325 -21.875 1.00 84.75 233 ASP A O 1
ATOM 1813 N N . THR A 1 234 ? 20.230 -1.676 -22.145 1.00 85.62 234 THR A N 1
ATOM 1814 C CA . THR A 1 234 ? 19.956 -1.407 -23.572 1.00 85.62 234 THR A CA 1
ATOM 1815 C C . THR A 1 234 ? 19.969 -2.666 -24.446 1.00 85.62 234 THR A C 1
ATOM 1817 O O . THR A 1 234 ? 19.222 -2.767 -25.418 1.00 85.62 234 THR A O 1
ATOM 1820 N N . ALA A 1 235 ? 20.812 -3.646 -24.103 1.00 82.38 235 ALA A N 1
ATOM 1821 C CA . ALA A 1 235 ? 20.889 -4.922 -24.811 1.00 82.38 235 ALA A CA 1
ATOM 1822 C C . ALA A 1 235 ? 19.632 -5.783 -24.603 1.00 82.38 235 ALA A C 1
ATOM 1824 O O . ALA A 1 235 ? 19.151 -6.391 -25.554 1.00 82.38 235 ALA A O 1
ATOM 1825 N N . VAL A 1 236 ? 19.087 -5.808 -23.384 1.00 85.00 236 VAL A N 1
ATOM 1826 C CA . VAL A 1 236 ? 17.850 -6.534 -23.061 1.00 85.00 236 VAL A CA 1
ATOM 1827 C C . VAL A 1 236 ? 16.666 -5.841 -23.727 1.00 85.00 236 VAL A C 1
ATOM 1829 O O . VAL A 1 236 ? 15.877 -6.499 -24.398 1.00 85.00 236 VAL A O 1
ATOM 1832 N N . HIS A 1 237 ? 16.615 -4.506 -23.665 1.00 88.81 237 HIS A N 1
ATOM 1833 C CA . HIS A 1 237 ? 15.611 -3.713 -24.376 1.00 88.81 237 HIS A CA 1
ATOM 1834 C C . HIS A 1 237 ? 15.603 -3.995 -25.892 1.00 88.81 237 HIS A C 1
ATOM 1836 O O . HIS A 1 237 ? 14.544 -4.145 -26.501 1.00 88.81 237 HIS A O 1
ATOM 1842 N N . ALA A 1 238 ? 16.778 -4.091 -26.524 1.00 84.88 238 ALA A N 1
ATOM 1843 C CA . ALA A 1 238 ? 16.886 -4.403 -27.951 1.00 84.88 238 ALA A CA 1
ATOM 1844 C C . ALA A 1 238 ? 16.410 -5.827 -28.288 1.00 84.88 238 ALA A C 1
ATOM 1846 O O . ALA A 1 238 ? 15.783 -6.036 -29.324 1.00 84.88 238 ALA A O 1
ATOM 1847 N N . LEU A 1 239 ? 16.658 -6.805 -27.411 1.00 84.50 239 LEU A N 1
ATOM 1848 C CA . LEU A 1 239 ? 16.187 -8.184 -27.593 1.00 84.50 239 LEU A CA 1
ATOM 1849 C C . LEU A 1 239 ? 14.659 -8.312 -27.508 1.00 84.50 239 LEU A C 1
ATOM 1851 O O . LEU A 1 239 ? 14.099 -9.267 -28.037 1.00 84.50 239 LEU A O 1
ATOM 1855 N N . MET A 1 240 ? 13.983 -7.337 -26.902 1.00 84.88 240 MET A N 1
ATOM 1856 C CA . MET A 1 240 ? 12.522 -7.279 -26.814 1.00 84.88 240 MET A CA 1
ATOM 1857 C C . MET A 1 240 ? 11.857 -6.647 -28.048 1.00 84.88 240 MET A C 1
ATOM 1859 O O . MET A 1 240 ? 10.639 -6.506 -28.069 1.00 84.88 240 MET A O 1
ATOM 1863 N N . ALA A 1 241 ? 12.617 -6.314 -29.103 1.00 82.38 241 ALA A N 1
ATOM 1864 C CA . ALA A 1 241 ? 12.136 -5.595 -30.290 1.00 82.38 241 ALA A CA 1
ATOM 1865 C C . ALA A 1 241 ? 10.831 -6.142 -30.904 1.00 82.38 241 ALA A C 1
ATOM 1867 O O . ALA A 1 241 ? 9.976 -5.366 -31.326 1.00 82.38 241 ALA A O 1
ATOM 1868 N N . GLN A 1 242 ? 10.684 -7.467 -30.965 1.00 76.25 242 GLN A N 1
ATOM 1869 C CA . GLN A 1 242 ? 9.511 -8.127 -31.552 1.00 76.25 242 GLN A CA 1
ATOM 1870 C C . GLN A 1 242 ? 8.319 -8.206 -30.586 1.00 76.25 242 GLN A C 1
ATOM 1872 O O . GLN A 1 242 ? 7.179 -8.300 -31.026 1.00 76.25 242 GLN A O 1
ATOM 1877 N N . GLU A 1 243 ? 8.584 -8.120 -29.286 1.00 77.56 243 GLU A N 1
ATOM 1878 C CA . GLU A 1 243 ? 7.612 -8.300 -28.204 1.00 77.56 243 GLU A CA 1
ATOM 1879 C C . GLU A 1 243 ? 6.985 -6.962 -27.782 1.00 77.56 243 GLU A C 1
ATOM 1881 O O . GLU A 1 243 ? 5.897 -6.943 -27.218 1.00 77.56 243 GLU A O 1
ATOM 1886 N N . TRP A 1 244 ? 7.612 -5.821 -28.103 1.00 80.44 244 TRP A N 1
ATOM 1887 C CA . TRP A 1 244 ? 7.070 -4.491 -27.778 1.00 80.44 244 TRP A CA 1
ATOM 1888 C C . TRP A 1 244 ? 5.668 -4.236 -28.334 1.00 80.44 244 TRP A C 1
ATOM 1890 O O . TRP A 1 244 ? 4.957 -3.384 -27.818 1.00 80.44 244 TRP A O 1
ATOM 1900 N N . ARG A 1 245 ? 5.265 -4.959 -29.384 1.00 76.88 245 ARG A N 1
ATOM 1901 C CA . ARG A 1 245 ? 3.926 -4.842 -29.977 1.00 76.88 245 ARG A CA 1
ATOM 1902 C C . ARG A 1 245 ? 2.838 -5.545 -29.169 1.00 76.88 245 ARG A C 1
ATOM 1904 O O . ARG A 1 245 ? 1.672 -5.236 -29.370 1.00 76.88 245 ARG A O 1
ATOM 1911 N N . SER A 1 246 ? 3.204 -6.514 -28.333 1.00 76.62 246 SER A N 1
ATOM 1912 C CA . SER A 1 246 ? 2.264 -7.352 -27.583 1.00 76.62 246 SER A CA 1
ATOM 1913 C C . SER A 1 246 ? 2.265 -7.074 -26.083 1.00 76.62 246 SER A C 1
ATOM 1915 O O . SER A 1 246 ? 1.403 -7.593 -25.381 1.00 76.62 246 SER A O 1
ATOM 1917 N N . ILE A 1 247 ? 3.227 -6.301 -25.577 1.00 77.75 247 ILE A N 1
ATOM 1918 C CA . ILE A 1 247 ? 3.343 -6.029 -24.147 1.00 77.75 247 ILE A CA 1
ATOM 1919 C C . ILE A 1 247 ? 2.584 -4.752 -23.781 1.00 77.75 247 ILE A C 1
ATOM 1921 O O . ILE A 1 247 ? 2.987 -3.656 -24.165 1.00 77.75 247 ILE A O 1
ATOM 1925 N N . ASN A 1 248 ? 1.540 -4.909 -22.964 1.00 73.06 248 ASN A N 1
ATOM 1926 C CA . ASN A 1 248 ? 0.682 -3.809 -22.515 1.00 73.06 248 ASN A CA 1
ATOM 1927 C C . ASN A 1 248 ? 0.783 -3.527 -21.007 1.00 73.06 248 ASN A C 1
ATOM 1929 O O . ASN A 1 248 ? 0.171 -2.578 -20.525 1.00 73.06 248 ASN A O 1
ATOM 1933 N N . CYS A 1 249 ? 1.550 -4.324 -20.253 1.00 83.62 249 CYS A N 1
ATOM 1934 C CA . CYS A 1 249 ? 1.701 -4.148 -18.810 1.00 83.62 249 CYS A CA 1
ATOM 1935 C C . CYS A 1 249 ? 3.168 -4.228 -18.350 1.00 83.62 249 CYS A C 1
ATOM 1937 O O . CYS A 1 249 ? 4.018 -4.866 -18.979 1.00 83.62 249 CYS A O 1
ATOM 1939 N N . ALA A 1 250 ? 3.473 -3.574 -17.227 1.00 86.69 250 ALA A N 1
ATOM 1940 C CA . ALA A 1 250 ? 4.818 -3.526 -16.652 1.00 8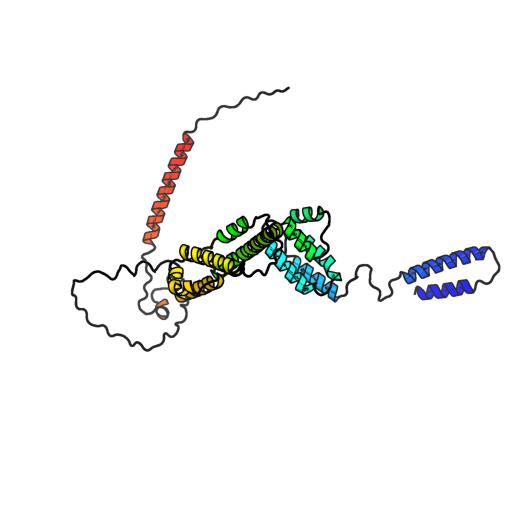6.69 250 ALA A CA 1
ATOM 1941 C C . ALA A 1 250 ? 5.336 -4.904 -16.207 1.00 86.69 250 ALA A C 1
ATOM 1943 O O . ALA A 1 250 ? 6.523 -5.208 -16.374 1.00 86.69 250 ALA A O 1
ATOM 1944 N N . ALA A 1 251 ? 4.450 -5.755 -15.682 1.00 87.31 251 ALA A N 1
ATOM 1945 C CA . ALA A 1 251 ? 4.784 -7.104 -15.230 1.00 87.31 251 ALA A CA 1
ATOM 1946 C C . ALA A 1 251 ? 5.299 -8.004 -16.368 1.00 87.31 251 ALA A C 1
ATOM 1948 O O . ALA A 1 251 ? 6.256 -8.763 -16.169 1.00 87.31 251 ALA A O 1
ATOM 1949 N N . ASP A 1 252 ? 4.721 -7.885 -17.565 1.00 86.81 252 ASP A N 1
ATOM 1950 C CA . ASP A 1 252 ? 5.151 -8.629 -18.752 1.00 86.81 252 ASP A CA 1
ATOM 1951 C C . ASP A 1 252 ? 6.544 -8.188 -19.206 1.00 86.81 252 ASP A C 1
ATOM 1953 O O . ASP A 1 252 ? 7.408 -9.035 -19.464 1.00 86.81 252 ASP A O 1
ATOM 1957 N N . ILE A 1 253 ? 6.808 -6.871 -19.220 1.00 88.44 253 ILE A N 1
ATOM 1958 C CA . ILE A 1 253 ? 8.137 -6.330 -19.551 1.00 88.44 253 ILE A CA 1
ATOM 1959 C C . ILE A 1 253 ? 9.173 -6.880 -18.578 1.00 88.44 253 ILE A C 1
ATOM 1961 O O . ILE A 1 253 ? 10.196 -7.417 -19.002 1.00 88.44 253 ILE A O 1
ATOM 1965 N N . ALA A 1 254 ? 8.904 -6.782 -17.276 1.00 89.31 254 ALA A N 1
ATOM 1966 C CA . ALA A 1 254 ? 9.824 -7.240 -16.246 1.00 89.31 254 ALA A CA 1
ATOM 1967 C C . ALA A 1 254 ? 10.074 -8.749 -16.318 1.00 89.31 254 ALA A C 1
ATOM 1969 O O . ALA A 1 254 ? 11.215 -9.199 -16.225 1.00 89.31 254 ALA A O 1
ATOM 1970 N N . THR A 1 255 ? 9.026 -9.546 -16.524 1.00 88.38 255 THR A N 1
ATOM 1971 C CA . THR A 1 255 ? 9.150 -11.003 -16.634 1.00 88.38 255 THR A CA 1
ATOM 1972 C C . THR A 1 255 ? 9.979 -11.399 -17.849 1.00 88.38 255 THR A C 1
ATOM 1974 O O . THR A 1 255 ? 10.853 -12.264 -17.741 1.00 88.38 255 THR A O 1
ATOM 1977 N N . LYS A 1 256 ? 9.766 -10.736 -18.989 1.00 87.62 256 LYS A N 1
ATOM 1978 C CA . LYS A 1 256 ? 10.544 -10.988 -20.202 1.00 87.62 256 LYS A CA 1
ATOM 1979 C C . LYS A 1 256 ? 11.984 -10.494 -20.074 1.00 87.62 256 LYS A C 1
ATOM 1981 O O . LYS A 1 256 ? 12.893 -11.194 -20.516 1.00 87.62 256 LYS A O 1
ATOM 1986 N N . ALA A 1 257 ? 12.208 -9.346 -19.438 1.00 87.19 257 ALA A N 1
ATOM 1987 C CA . ALA A 1 257 ? 13.543 -8.827 -19.166 1.00 87.19 257 ALA A CA 1
ATOM 1988 C C . ALA A 1 257 ? 14.350 -9.812 -18.307 1.00 87.19 257 ALA A C 1
ATOM 1990 O O . ALA A 1 257 ? 15.448 -10.196 -18.700 1.00 87.19 257 ALA A O 1
ATOM 1991 N N . GLU A 1 258 ? 13.778 -10.309 -17.204 1.00 88.25 258 GLU A N 1
ATOM 1992 C CA . GLU A 1 258 ? 14.418 -11.326 -16.354 1.00 88.25 258 GLU A CA 1
ATOM 1993 C C . GLU A 1 258 ? 14.714 -12.615 -17.123 1.00 88.25 258 GLU A C 1
ATOM 1995 O O . GLU A 1 258 ? 15.813 -13.170 -17.043 1.00 88.25 258 GLU A O 1
ATOM 2000 N N . PHE A 1 259 ? 13.756 -13.076 -17.930 1.00 86.88 259 PHE A N 1
ATOM 2001 C CA . PHE A 1 259 ? 13.951 -14.241 -18.782 1.00 86.88 259 PHE A CA 1
ATOM 2002 C C . PHE A 1 259 ? 15.135 -14.044 -19.741 1.00 86.88 259 PHE A C 1
ATOM 2004 O O . PHE A 1 259 ? 16.032 -14.886 -19.797 1.00 86.88 259 PHE A O 1
ATOM 2011 N N . LEU A 1 260 ? 15.200 -12.917 -20.448 1.00 85.88 260 LEU A N 1
ATOM 2012 C CA . LEU A 1 260 ? 16.276 -12.620 -21.396 1.00 85.88 260 LEU A CA 1
ATOM 2013 C C . LEU A 1 260 ? 17.632 -12.437 -20.707 1.00 85.88 260 LEU A C 1
ATOM 2015 O O . LEU A 1 260 ? 18.648 -12.900 -21.231 1.00 85.88 260 LEU A O 1
ATOM 2019 N N . ILE A 1 261 ? 17.663 -11.820 -19.525 1.00 85.06 261 ILE A N 1
ATOM 2020 C CA . ILE A 1 261 ? 18.871 -11.713 -18.698 1.00 85.06 261 ILE A CA 1
ATOM 2021 C C . ILE A 1 261 ? 19.360 -13.113 -18.315 1.00 85.06 261 ILE A C 1
ATOM 2023 O O . ILE A 1 261 ? 20.537 -13.421 -18.512 1.00 85.06 261 ILE A O 1
ATOM 2027 N N . SER A 1 262 ? 18.456 -13.989 -17.861 1.00 82.81 262 SER A N 1
ATOM 2028 C CA . SER A 1 262 ? 18.787 -15.365 -17.473 1.00 82.81 262 SER A CA 1
ATOM 2029 C C . SER A 1 262 ? 19.305 -16.210 -18.644 1.00 82.81 262 SER A C 1
ATOM 2031 O O . SER A 1 262 ? 20.232 -17.000 -18.473 1.00 82.81 262 SER A O 1
ATOM 2033 N N . GLN A 1 263 ? 18.764 -16.009 -19.851 1.00 79.00 263 GLN A N 1
ATOM 2034 C CA . GLN A 1 263 ? 19.171 -16.758 -21.041 1.00 79.00 263 GLN A CA 1
ATOM 2035 C C . GLN A 1 263 ? 20.481 -16.263 -21.648 1.00 79.00 263 GLN A C 1
ATOM 2037 O O . GLN A 1 263 ? 21.263 -17.051 -22.182 1.00 79.00 263 GLN A O 1
ATOM 2042 N N . THR A 1 264 ? 20.717 -14.953 -21.618 1.00 74.44 264 THR A N 1
ATOM 2043 C CA . THR A 1 264 ? 21.854 -14.355 -22.323 1.00 74.44 264 THR A CA 1
ATOM 2044 C C . THR A 1 264 ? 23.056 -14.117 -21.421 1.00 74.44 264 THR A C 1
ATOM 2046 O O . THR A 1 264 ? 24.161 -13.954 -21.942 1.00 74.44 264 THR A O 1
ATOM 2049 N N . GLY A 1 265 ? 22.863 -14.079 -20.096 1.00 64.75 265 GLY A N 1
ATOM 2050 C CA . GLY A 1 265 ? 23.895 -13.741 -19.111 1.00 64.75 265 GLY A CA 1
ATOM 2051 C C . GLY A 1 265 ? 24.504 -12.350 -19.319 1.00 64.75 265 GLY A C 1
ATOM 2052 O O . GLY A 1 265 ? 25.570 -12.054 -18.782 1.00 64.75 265 GLY A O 1
ATOM 2053 N N . LYS A 1 266 ? 23.879 -11.513 -20.155 1.00 57.34 266 LYS A N 1
ATOM 2054 C CA . LYS A 1 266 ? 24.418 -10.237 -20.620 1.00 57.34 266 LYS A CA 1
ATOM 2055 C C . LYS A 1 266 ? 23.587 -9.102 -20.054 1.00 57.34 266 LYS A C 1
ATOM 2057 O O . LYS A 1 266 ? 22.550 -8.749 -20.605 1.00 57.34 266 LYS A O 1
ATOM 2062 N N . THR A 1 267 ? 24.112 -8.473 -19.014 1.00 55.16 267 THR A N 1
ATOM 2063 C CA . THR A 1 267 ? 23.734 -7.112 -18.648 1.00 55.16 267 THR A CA 1
ATOM 2064 C C . THR A 1 267 ? 24.629 -6.135 -19.437 1.00 55.16 267 THR A C 1
ATOM 2066 O O . THR A 1 267 ? 25.860 -6.167 -19.404 1.00 55.16 267 THR A O 1
ATOM 2069 N N . ALA A 1 268 ? 23.982 -5.319 -20.267 1.00 50.06 268 ALA A N 1
ATOM 2070 C CA . ALA A 1 268 ? 24.460 -4.064 -20.859 1.00 50.06 268 ALA A CA 1
ATOM 2071 C C . ALA A 1 268 ? 25.611 -3.944 -21.908 1.00 50.06 268 ALA A C 1
ATOM 2073 O O . ALA A 1 268 ? 25.757 -2.836 -22.408 1.00 50.06 268 ALA A O 1
ATOM 2074 N N . THR A 1 269 ? 26.412 -4.934 -22.347 1.00 42.28 269 THR A N 1
ATOM 2075 C CA . THR A 1 269 ? 27.668 -4.569 -23.101 1.00 42.28 269 THR A CA 1
ATOM 2076 C C . THR A 1 269 ? 28.040 -5.302 -24.404 1.00 42.28 269 THR A C 1
ATOM 2078 O O . THR A 1 269 ? 29.223 -5.407 -24.716 1.00 42.28 269 THR A O 1
ATOM 2081 N N . ALA A 1 270 ? 27.104 -5.782 -25.238 1.00 41.41 270 ALA A N 1
ATOM 2082 C CA . ALA A 1 270 ? 27.537 -6.539 -26.434 1.00 41.41 270 ALA A CA 1
ATOM 2083 C C . ALA A 1 270 ? 26.753 -6.384 -27.749 1.00 41.41 270 ALA A C 1
ATOM 2085 O O . ALA A 1 270 ? 26.978 -7.205 -28.639 1.00 41.41 270 ALA A O 1
ATOM 2086 N N . TYR A 1 271 ? 25.860 -5.399 -27.915 1.00 42.66 271 TYR A N 1
ATOM 2087 C CA . TYR A 1 271 ? 24.989 -5.383 -29.108 1.00 42.66 271 TYR A CA 1
ATOM 2088 C C . TYR A 1 271 ? 25.311 -4.353 -30.203 1.00 42.66 271 TYR A C 1
ATOM 2090 O O . TYR A 1 271 ? 24.946 -4.593 -31.348 1.00 42.66 271 TYR A O 1
ATOM 2098 N N . PHE A 1 272 ? 26.080 -3.289 -29.940 1.00 39.09 272 PHE A N 1
ATOM 2099 C CA . PHE A 1 272 ? 26.382 -2.295 -30.989 1.00 39.09 272 PHE A CA 1
ATOM 2100 C C . PHE A 1 272 ? 27.651 -2.557 -31.817 1.00 39.09 272 PHE A C 1
ATOM 2102 O O . PHE A 1 272 ? 27.857 -1.902 -32.833 1.00 39.09 272 PHE A O 1
ATOM 2109 N N . THR A 1 273 ? 28.488 -3.541 -31.473 1.00 36.53 273 THR A N 1
ATOM 2110 C CA . THR A 1 273 ? 29.774 -3.748 -32.179 1.00 36.53 273 THR A CA 1
ATOM 2111 C C . THR A 1 273 ? 29.732 -4.801 -33.293 1.00 36.53 273 THR A C 1
ATOM 2113 O O . THR A 1 273 ? 30.739 -5.004 -33.962 1.00 36.53 273 THR A O 1
ATOM 2116 N N . ARG A 1 274 ? 28.606 -5.496 -33.528 1.00 39.28 274 ARG A N 1
ATOM 2117 C CA . ARG A 1 274 ? 28.552 -6.574 -34.543 1.00 39.28 274 ARG A CA 1
ATOM 2118 C C . ARG A 1 274 ? 27.913 -6.211 -35.882 1.00 39.28 274 ARG A C 1
ATOM 2120 O O . ARG A 1 274 ? 28.116 -6.963 -36.827 1.00 39.28 274 ARG A O 1
ATOM 2127 N N . GLN A 1 275 ? 27.213 -5.083 -36.005 1.00 37.16 275 GLN A N 1
ATOM 2128 C CA . GLN A 1 275 ? 26.586 -4.703 -37.283 1.00 37.16 275 GLN A CA 1
ATOM 2129 C C . GLN A 1 275 ? 27.460 -3.831 -38.200 1.00 37.16 275 GLN A C 1
ATOM 2131 O O . GLN A 1 275 ? 27.159 -3.744 -39.382 1.00 37.16 275 GLN A O 1
ATOM 2136 N N . PHE A 1 276 ? 28.586 -3.285 -37.722 1.00 33.50 276 PHE A N 1
ATOM 2137 C CA . PHE A 1 276 ? 29.518 -2.499 -38.554 1.00 33.50 276 PHE A CA 1
ATOM 2138 C C . PHE A 1 276 ? 30.785 -3.255 -38.990 1.00 33.50 276 PHE A C 1
ATOM 2140 O O . PHE A 1 276 ? 31.633 -2.686 -39.667 1.00 33.50 276 PHE A O 1
ATOM 2147 N N . ALA A 1 277 ? 30.936 -4.533 -38.625 1.00 39.12 277 ALA A N 1
ATOM 2148 C CA . ALA A 1 277 ? 32.146 -5.307 -38.929 1.00 39.12 277 ALA A CA 1
ATOM 2149 C C . ALA A 1 277 ? 32.051 -6.168 -40.205 1.00 39.12 277 ALA A C 1
ATOM 2151 O O . ALA A 1 277 ? 33.038 -6.796 -40.574 1.00 39.12 277 ALA A O 1
ATOM 2152 N N . ASN A 1 278 ? 30.899 -6.196 -40.886 1.00 38.06 278 ASN A N 1
ATOM 2153 C CA . ASN A 1 278 ? 30.676 -7.033 -42.069 1.00 38.06 278 ASN A CA 1
ATOM 2154 C C . ASN A 1 278 ? 30.236 -6.210 -43.291 1.00 38.06 278 ASN A C 1
ATOM 2156 O O . ASN A 1 278 ? 29.186 -6.472 -43.868 1.00 38.06 278 ASN A O 1
ATOM 2160 N N . SER A 1 279 ? 31.043 -5.231 -43.708 1.00 37.53 279 SER A N 1
ATOM 2161 C CA . SER A 1 279 ? 31.010 -4.732 -45.092 1.00 37.53 279 SER A CA 1
ATOM 2162 C C . SER A 1 279 ? 32.267 -3.929 -45.448 1.00 37.53 279 SER A C 1
ATOM 2164 O O . SER A 1 279 ? 32.254 -2.702 -45.418 1.00 37.53 279 SER A O 1
ATOM 2166 N N . SER A 1 280 ? 33.342 -4.617 -45.834 1.00 31.86 280 SER A N 1
ATOM 2167 C CA . SER A 1 280 ? 34.231 -4.152 -46.911 1.00 31.86 280 SER A CA 1
ATOM 2168 C C . SER A 1 280 ? 35.185 -5.265 -47.361 1.00 31.86 280 SER A C 1
ATOM 2170 O O . SER A 1 280 ? 36.054 -5.741 -46.641 1.00 31.86 280 SER A O 1
ATOM 2172 N N . GLN A 1 281 ? 34.909 -5.713 -48.583 1.00 32.72 281 GLN A N 1
ATOM 2173 C CA . GLN A 1 281 ? 35.797 -6.261 -49.608 1.00 32.72 281 GLN A CA 1
ATOM 2174 C C . GLN A 1 281 ? 37.280 -6.530 -49.266 1.00 32.72 281 GLN A C 1
ATOM 2176 O O . GLN A 1 281 ? 38.069 -5.623 -49.044 1.00 32.72 281 GLN A O 1
ATOM 2181 N N . SER A 1 282 ? 37.655 -7.803 -49.452 1.00 30.86 282 SER A N 1
ATOM 2182 C CA . SER A 1 282 ? 38.686 -8.256 -50.407 1.00 30.86 282 SER A CA 1
ATOM 2183 C C . SER A 1 282 ? 40.063 -7.564 -50.392 1.00 30.86 282 SER A C 1
ATOM 2185 O O . SER A 1 282 ? 40.273 -6.548 -51.048 1.00 30.86 282 SER A O 1
ATOM 2187 N N . SER A 1 283 ? 41.068 -8.249 -49.842 1.00 32.69 283 SER A N 1
ATOM 2188 C CA . SER A 1 283 ? 42.180 -8.836 -50.623 1.00 32.69 283 SER A CA 1
ATOM 2189 C C . SER A 1 283 ? 43.219 -9.467 -49.685 1.00 32.69 283 SER A C 1
ATOM 2191 O O . SER A 1 283 ? 43.501 -8.943 -48.612 1.00 32.69 283 SER A O 1
ATOM 2193 N N . GLY A 1 284 ? 43.781 -10.612 -50.081 1.00 29.41 284 GLY A N 1
ATOM 2194 C CA . GLY A 1 284 ? 44.893 -11.247 -49.369 1.00 29.41 284 GLY A CA 1
ATOM 2195 C C . GLY A 1 284 ? 44.700 -12.737 -49.126 1.00 29.41 284 GLY A C 1
ATOM 2196 O O . GLY A 1 284 ? 44.316 -13.160 -48.038 1.00 29.41 284 GLY A O 1
ATOM 2197 N N . GLU A 1 285 ? 45.007 -13.536 -50.146 1.00 34.69 285 GLU A N 1
ATOM 2198 C CA . GLU A 1 285 ? 45.270 -14.967 -50.025 1.00 34.69 285 GLU A CA 1
ATOM 2199 C C . GLU A 1 285 ? 46.207 -15.287 -48.852 1.00 34.69 285 GLU A C 1
ATOM 2201 O O . GLU A 1 285 ? 47.291 -14.716 -48.736 1.00 34.69 285 GLU A O 1
ATOM 2206 N N . LYS A 1 286 ? 45.854 -16.310 -48.066 1.00 32.81 286 LYS A N 1
ATOM 2207 C CA . LYS A 1 286 ? 46.814 -17.320 -47.601 1.00 32.81 286 LYS A CA 1
ATOM 2208 C C . LYS A 1 286 ? 46.084 -18.606 -47.219 1.00 32.81 286 LYS A C 1
ATOM 2210 O O . LYS A 1 286 ? 45.337 -18.672 -46.248 1.00 32.81 286 LYS A O 1
ATOM 2215 N N . LYS A 1 287 ? 46.329 -19.632 -48.036 1.00 37.28 287 LYS A N 1
ATOM 2216 C CA . LYS A 1 287 ? 45.930 -21.030 -47.853 1.00 37.28 287 LYS A CA 1
ATOM 2217 C C . LYS A 1 287 ? 46.329 -21.532 -46.459 1.00 37.28 287 LYS A C 1
ATOM 2219 O O . LYS A 1 287 ? 47.516 -21.613 -46.162 1.00 37.28 287 LYS A O 1
ATOM 2224 N N . HIS A 1 288 ? 45.359 -21.984 -45.666 1.00 33.06 288 HIS A N 1
ATOM 2225 C CA . HIS A 1 288 ? 45.590 -22.948 -44.591 1.00 33.06 288 HIS A CA 1
ATOM 2226 C C . HIS A 1 288 ? 44.523 -24.050 -44.628 1.00 33.06 288 HIS A C 1
ATOM 2228 O O . HIS A 1 288 ? 43.339 -23.796 -44.826 1.00 33.06 288 HIS A O 1
ATOM 2234 N N . LYS A 1 289 ? 45.013 -25.290 -44.517 1.00 31.58 289 LYS A N 1
ATOM 2235 C CA . LYS A 1 289 ? 44.317 -26.579 -44.659 1.00 31.58 289 LYS A CA 1
ATOM 2236 C C . LYS A 1 289 ? 43.058 -26.692 -43.777 1.00 31.58 289 LYS A C 1
ATOM 2238 O O . LYS A 1 289 ? 43.064 -26.158 -42.668 1.00 31.58 289 LYS A O 1
ATOM 2243 N N . PRO A 1 290 ? 42.029 -27.452 -44.203 1.00 31.25 290 PRO A N 1
ATOM 2244 C CA . PRO A 1 290 ? 40.815 -27.633 -43.419 1.00 31.25 290 PRO A CA 1
ATOM 2245 C C . PRO A 1 290 ? 41.119 -28.502 -42.194 1.00 31.25 290 PRO A C 1
ATOM 2247 O O . PRO A 1 290 ? 41.487 -29.672 -42.313 1.00 31.25 290 PRO A O 1
ATOM 2250 N N . ALA A 1 291 ? 40.981 -27.928 -41.001 1.00 34.00 291 ALA A N 1
ATOM 2251 C CA . ALA A 1 291 ? 40.886 -28.714 -39.782 1.00 34.00 291 ALA A CA 1
ATOM 2252 C C . ALA A 1 291 ? 39.508 -29.389 -39.765 1.00 34.00 291 ALA A C 1
ATOM 2254 O O . ALA A 1 291 ? 38.486 -28.716 -39.896 1.00 34.00 291 ALA A O 1
ATOM 2255 N N . LYS A 1 292 ? 39.506 -30.722 -39.645 1.00 31.95 292 LYS A N 1
ATOM 2256 C CA . LYS A 1 292 ? 38.319 -31.570 -39.479 1.00 31.95 292 LYS A CA 1
ATOM 2257 C C . LYS A 1 292 ? 37.319 -30.925 -38.514 1.00 31.95 292 LYS A C 1
ATOM 2259 O O . LYS A 1 292 ? 37.662 -30.670 -37.359 1.00 31.95 292 LYS A O 1
ATOM 2264 N N . GLN A 1 293 ? 36.090 -30.715 -38.981 1.00 33.31 293 GLN A N 1
ATOM 2265 C CA . GLN A 1 293 ? 34.949 -30.485 -38.102 1.00 33.31 293 GLN A CA 1
ATOM 2266 C C . GLN A 1 293 ? 34.786 -31.701 -37.177 1.00 33.31 293 GLN A C 1
ATOM 2268 O O . GLN A 1 293 ? 34.800 -32.830 -37.674 1.00 33.31 293 GLN A O 1
ATOM 2273 N N . PRO A 1 294 ? 34.658 -31.526 -35.852 1.00 35.44 294 PRO A N 1
ATOM 2274 C CA . PRO A 1 294 ? 34.116 -32.575 -35.012 1.00 35.44 294 PRO A CA 1
ATOM 2275 C C . PRO A 1 294 ? 32.586 -32.558 -35.116 1.00 35.44 294 PRO A C 1
ATOM 2277 O O . PRO A 1 294 ? 31.967 -31.506 -34.971 1.00 35.44 294 PRO A O 1
ATOM 2280 N N . ASP A 1 295 ? 32.032 -33.745 -35.363 1.00 34.00 295 ASP A N 1
ATOM 2281 C CA . ASP A 1 295 ? 30.612 -34.103 -35.419 1.00 34.00 295 ASP A CA 1
ATOM 2282 C C . ASP A 1 295 ? 29.680 -33.233 -34.563 1.00 34.00 295 ASP A C 1
ATOM 2284 O O . ASP A 1 295 ? 29.715 -33.244 -33.325 1.00 34.00 295 ASP A O 1
ATOM 2288 N N . GLU A 1 296 ? 28.752 -32.572 -35.249 1.00 40.62 296 GLU A N 1
ATOM 2289 C CA . GLU A 1 296 ? 27.526 -32.008 -34.699 1.00 40.62 296 GLU A CA 1
ATOM 2290 C C . GLU A 1 296 ? 26.539 -33.140 -34.370 1.00 40.62 296 GLU A C 1
ATOM 2292 O O . GLU A 1 296 ? 25.571 -33.344 -35.087 1.00 40.62 296 GLU A O 1
ATOM 2297 N N . ASN A 1 297 ? 26.784 -33.933 -33.318 1.00 42.34 297 ASN A N 1
ATOM 2298 C CA . ASN A 1 297 ? 25.750 -34.840 -32.787 1.00 42.34 297 ASN A CA 1
ATOM 2299 C C . ASN A 1 297 ? 26.021 -35.376 -31.372 1.00 42.34 297 ASN A C 1
ATOM 2301 O O . ASN A 1 297 ? 25.930 -36.571 -31.089 1.00 42.34 297 ASN A O 1
ATOM 2305 N N . LYS A 1 298 ? 26.331 -34.484 -30.425 1.00 36.97 298 LYS A N 1
ATOM 2306 C CA . LYS A 1 298 ? 26.193 -34.789 -28.992 1.00 36.97 298 LYS A CA 1
ATOM 2307 C C . LYS A 1 298 ? 25.536 -33.607 -28.297 1.00 36.97 298 LYS A C 1
ATOM 2309 O O . LYS A 1 298 ? 26.163 -32.563 -28.126 1.00 36.97 298 LYS A O 1
ATOM 2314 N N . GLY A 1 299 ? 24.273 -33.781 -27.900 1.00 35.66 299 GLY A N 1
ATOM 2315 C CA . GLY A 1 299 ? 23.571 -32.848 -27.022 1.00 35.66 299 GLY A CA 1
ATOM 2316 C C . GLY A 1 299 ? 24.480 -32.450 -25.861 1.00 35.66 299 GLY A C 1
ATOM 2317 O O . GLY A 1 299 ? 25.154 -33.303 -25.274 1.00 35.66 299 GLY A O 1
ATOM 2318 N N . ARG A 1 300 ? 24.567 -31.144 -25.584 1.00 40.75 300 ARG A N 1
ATOM 2319 C CA . ARG A 1 300 ? 25.395 -30.608 -24.500 1.00 40.75 300 ARG A CA 1
ATOM 2320 C C . ARG A 1 300 ? 24.887 -31.194 -23.184 1.00 40.75 300 ARG A C 1
ATOM 2322 O O . ARG A 1 300 ? 23.954 -30.665 -22.593 1.00 40.75 300 ARG A O 1
ATOM 2329 N N . LYS A 1 301 ? 25.492 -32.296 -22.729 1.00 42.50 301 LYS A N 1
ATOM 2330 C CA . LYS A 1 301 ? 25.374 -32.734 -21.339 1.00 42.50 301 LYS A CA 1
ATOM 2331 C C . LYS A 1 301 ? 25.817 -31.549 -20.491 1.00 42.50 301 LYS A C 1
ATOM 2333 O O . LYS A 1 301 ? 26.930 -31.049 -20.678 1.00 42.50 301 LYS A O 1
ATOM 2338 N N . TRP A 1 302 ? 24.913 -31.069 -19.643 1.00 39.22 302 TRP A N 1
ATOM 2339 C CA . TRP A 1 302 ? 25.209 -30.074 -18.624 1.00 39.22 302 TRP A CA 1
ATOM 2340 C C . TRP A 1 302 ? 26.488 -30.509 -17.905 1.00 39.22 302 TRP A C 1
ATOM 2342 O O . TRP A 1 302 ? 26.567 -31.628 -17.404 1.00 39.22 302 TRP A O 1
ATOM 2352 N N . ARG A 1 303 ? 27.531 -29.676 -17.971 1.00 54.75 303 ARG A N 1
ATOM 2353 C CA . ARG A 1 303 ? 28.744 -29.886 -17.178 1.00 54.75 303 ARG A CA 1
ATOM 2354 C C . ARG A 1 303 ? 28.467 -29.303 -15.803 1.00 54.75 303 ARG A C 1
ATOM 2356 O O . ARG A 1 303 ? 27.939 -28.193 -15.729 1.00 54.75 303 ARG A O 1
ATOM 2363 N N . ASP A 1 304 ? 28.817 -30.041 -14.757 1.00 50.31 304 ASP A N 1
ATOM 2364 C CA . ASP A 1 304 ? 28.660 -29.567 -13.386 1.00 50.31 304 ASP A CA 1
ATOM 2365 C C . ASP A 1 304 ? 29.354 -28.205 -13.198 1.00 50.31 304 ASP A C 1
ATOM 2367 O O . ASP A 1 304 ? 30.427 -27.978 -13.779 1.00 50.31 304 ASP A O 1
ATOM 2371 N N . PRO A 1 305 ? 28.757 -27.282 -12.419 1.00 57.00 305 PRO A N 1
ATOM 2372 C CA . PRO A 1 305 ? 29.364 -25.993 -12.122 1.00 57.00 305 PRO A CA 1
ATOM 2373 C C . PRO A 1 305 ? 30.778 -26.185 -11.569 1.00 57.00 305 PRO A C 1
ATOM 2375 O O . PRO A 1 305 ? 31.009 -27.030 -10.704 1.00 57.00 305 PRO A O 1
ATOM 2378 N N . CYS A 1 306 ? 31.733 -25.395 -12.064 1.00 61.69 306 CYS A N 1
ATOM 2379 C CA . CYS A 1 306 ? 33.106 -25.428 -11.570 1.00 61.69 306 CYS A CA 1
ATOM 2380 C C . CYS A 1 306 ? 33.116 -25.267 -10.046 1.00 61.69 306 CYS A C 1
ATOM 2382 O O . CYS A 1 306 ? 32.535 -24.315 -9.521 1.00 61.69 306 CYS A O 1
ATOM 2384 N N . LYS A 1 307 ? 33.819 -26.167 -9.344 1.00 58.56 307 LYS A N 1
ATOM 2385 C CA . LYS A 1 307 ? 33.902 -26.194 -7.872 1.00 58.56 307 LYS A CA 1
ATOM 2386 C C . LYS A 1 307 ? 34.388 -24.867 -7.261 1.00 58.56 307 LYS A C 1
ATOM 2388 O O . LYS A 1 307 ? 34.152 -24.613 -6.087 1.00 58.56 307 LYS A O 1
ATOM 2393 N N . PHE A 1 308 ? 35.036 -24.014 -8.057 1.00 59.00 308 PHE A N 1
ATOM 2394 C CA . PHE A 1 308 ? 35.554 -22.709 -7.643 1.00 59.00 308 PHE A CA 1
ATOM 2395 C C . PHE A 1 308 ? 34.645 -21.517 -7.999 1.00 59.00 308 PHE A C 1
ATOM 2397 O O . PHE A 1 308 ? 35.008 -20.380 -7.710 1.00 59.00 308 PHE A O 1
ATOM 2404 N N . GLY A 1 309 ? 33.477 -21.732 -8.616 1.00 60.28 309 GLY A N 1
ATOM 2405 C CA . GLY A 1 309 ? 32.519 -20.665 -8.940 1.00 60.28 309 GLY A CA 1
ATOM 2406 C C . GLY A 1 309 ? 33.149 -19.466 -9.674 1.00 60.28 309 GLY A C 1
ATOM 2407 O O . GLY A 1 309 ? 33.959 -19.631 -10.588 1.00 60.28 309 GLY A O 1
ATOM 2408 N N . MET A 1 310 ? 32.807 -18.245 -9.243 1.00 51.12 310 MET A N 1
ATOM 2409 C CA . MET A 1 310 ? 33.391 -16.980 -9.733 1.00 51.12 310 MET A CA 1
ATOM 2410 C C . MET A 1 310 ? 34.897 -16.833 -9.417 1.00 51.12 310 MET A C 1
ATOM 2412 O O . MET A 1 310 ? 35.567 -15.971 -9.987 1.00 51.12 310 MET A O 1
ATOM 2416 N N . GLU A 1 311 ? 35.451 -17.678 -8.541 1.00 52.72 311 GLU A N 1
ATOM 2417 C CA . GLU A 1 311 ? 36.849 -17.651 -8.098 1.00 52.72 311 GLU A CA 1
ATOM 2418 C C . GLU A 1 311 ? 37.769 -18.637 -8.844 1.00 52.72 311 GLU A C 1
ATOM 2420 O O . GLU A 1 311 ? 38.919 -18.812 -8.444 1.00 52.72 311 GLU A O 1
ATOM 2425 N N . CYS A 1 312 ? 37.356 -19.224 -9.980 1.00 56.97 312 CYS A N 1
ATOM 2426 C CA . CYS A 1 312 ? 38.234 -20.092 -10.804 1.00 56.97 312 CYS A CA 1
ATOM 2427 C C . CYS A 1 312 ? 39.533 -19.387 -11.288 1.00 56.97 312 CYS A C 1
ATOM 2429 O O . CYS A 1 312 ? 40.430 -20.025 -11.831 1.00 56.97 312 CYS A O 1
ATOM 2431 N N . ARG A 1 313 ? 39.699 -18.080 -11.027 1.00 55.69 313 ARG A N 1
ATOM 2432 C CA . ARG A 1 313 ? 40.957 -17.329 -11.202 1.00 55.69 313 ARG A CA 1
ATOM 2433 C C . ARG A 1 313 ? 42.030 -17.607 -10.133 1.00 55.69 313 ARG A C 1
ATOM 2435 O O . ARG A 1 313 ? 43.173 -17.232 -10.363 1.00 55.69 313 ARG A O 1
ATOM 2442 N N . LYS A 1 314 ? 41.694 -18.231 -8.993 1.00 55.00 314 LYS A N 1
ATOM 2443 C CA . LYS A 1 314 ? 42.637 -18.511 -7.885 1.00 55.00 314 LYS A CA 1
ATOM 2444 C C . LYS A 1 314 ? 43.228 -19.932 -7.892 1.00 55.00 314 LYS A C 1
ATOM 2446 O O . LYS A 1 314 ? 44.123 -20.214 -7.099 1.00 55.00 314 LYS A O 1
ATOM 2451 N N . GLY A 1 315 ? 42.732 -20.830 -8.748 1.00 52.62 315 GLY A N 1
ATOM 2452 C CA . GLY A 1 315 ? 43.239 -22.206 -8.863 1.00 52.62 315 GLY A CA 1
ATOM 2453 C C . GLY A 1 315 ? 44.592 -22.281 -9.576 1.00 52.62 315 GLY A C 1
ATOM 2454 O O . GLY A 1 315 ? 44.917 -21.417 -10.396 1.00 52.62 315 GLY A O 1
ATOM 2455 N N . LYS A 1 316 ? 45.393 -23.320 -9.296 1.00 55.19 316 LYS A N 1
ATOM 2456 C CA . LYS A 1 316 ? 46.653 -23.532 -10.021 1.00 55.19 316 LYS A CA 1
ATOM 2457 C C . LYS A 1 316 ? 46.347 -23.921 -11.470 1.00 55.19 316 LYS A C 1
ATOM 2459 O O . LYS A 1 316 ? 45.289 -24.460 -11.799 1.00 55.19 316 LYS A O 1
ATOM 2464 N N . ARG A 1 317 ? 47.289 -23.621 -12.368 1.00 54.75 317 ARG A N 1
ATOM 2465 C CA . ARG A 1 317 ? 47.170 -23.898 -13.807 1.00 54.75 317 ARG A CA 1
ATOM 2466 C C . ARG A 1 317 ? 46.877 -25.393 -14.020 1.00 54.75 317 ARG A C 1
ATOM 2468 O O . ARG A 1 317 ? 47.729 -26.219 -13.716 1.00 54.75 317 ARG A O 1
ATOM 2475 N N . GLY A 1 318 ? 45.687 -25.714 -14.530 1.00 56.47 318 GLY A N 1
ATOM 2476 C CA . GLY A 1 318 ? 45.227 -27.089 -14.772 1.00 56.47 318 GLY A CA 1
ATOM 2477 C C . GLY A 1 318 ? 44.076 -27.566 -13.874 1.00 56.47 318 GLY A C 1
ATOM 2478 O O . GLY A 1 318 ? 43.364 -28.484 -14.268 1.00 56.47 318 GLY A O 1
ATOM 2479 N N . ASP A 1 319 ? 43.803 -26.913 -12.737 1.00 59.84 319 ASP A N 1
ATOM 2480 C CA . ASP A 1 319 ? 42.747 -27.354 -11.798 1.00 59.84 319 ASP A CA 1
ATOM 2481 C C . ASP A 1 319 ? 41.323 -27.186 -12.365 1.00 59.84 319 ASP A C 1
ATOM 2483 O O . ASP A 1 319 ? 40.391 -27.902 -11.998 1.00 59.84 319 ASP A O 1
ATOM 2487 N N . CYS A 1 320 ? 41.154 -26.244 -13.294 1.00 58.75 320 CYS A N 1
ATOM 2488 C CA . CYS A 1 320 ? 39.879 -25.918 -13.931 1.00 58.75 320 CYS A CA 1
ATOM 2489 C C . CYS A 1 320 ? 39.698 -26.609 -15.310 1.00 58.75 320 CYS A C 1
ATOM 2491 O O . CYS A 1 320 ? 38.632 -26.475 -15.914 1.00 58.75 320 CYS A O 1
ATOM 2493 N N . ASP A 1 321 ? 40.679 -27.375 -15.816 1.00 60.34 321 ASP A N 1
ATOM 2494 C CA . ASP A 1 321 ? 40.642 -27.966 -17.173 1.00 60.34 321 ASP A CA 1
ATOM 2495 C C . ASP A 1 321 ? 39.518 -29.004 -17.347 1.00 60.34 321 ASP A C 1
ATOM 2497 O O . ASP A 1 321 ? 38.951 -29.139 -18.435 1.00 60.34 321 ASP A O 1
ATOM 2501 N N . LEU A 1 322 ? 39.151 -29.708 -16.271 1.00 56.31 322 LEU A N 1
ATOM 2502 C CA . LEU A 1 322 ? 38.019 -30.644 -16.250 1.00 56.31 322 LEU A CA 1
ATOM 2503 C C . LEU A 1 322 ? 36.665 -29.941 -16.459 1.00 56.31 322 LEU A C 1
ATOM 2505 O O . LEU A 1 322 ? 35.773 -30.510 -17.094 1.00 56.31 322 LEU A O 1
ATOM 2509 N N . TYR A 1 323 ? 36.527 -28.699 -15.985 1.00 61.06 323 TYR A N 1
ATOM 2510 C CA . TYR A 1 323 ? 35.278 -27.929 -16.033 1.00 61.06 323 TYR A CA 1
ATOM 2511 C C . TYR A 1 323 ? 35.205 -26.998 -17.253 1.00 61.06 323 TYR A C 1
ATOM 2513 O O . TYR A 1 323 ? 34.142 -26.852 -17.856 1.00 61.06 323 TYR A O 1
ATOM 2521 N N . HIS A 1 324 ? 36.336 -26.409 -17.659 1.00 61.94 324 HIS A N 1
ATOM 2522 C CA . HIS A 1 324 ? 36.410 -25.397 -18.723 1.00 61.94 324 HIS A CA 1
ATOM 2523 C C . HIS A 1 324 ? 37.027 -25.909 -20.039 1.00 61.94 324 HIS A C 1
ATOM 2525 O O . HIS A 1 324 ? 36.946 -25.221 -21.057 1.00 61.94 324 HIS A O 1
ATOM 2531 N N . GLY A 1 325 ? 37.574 -27.129 -20.051 1.00 53.44 325 GLY A N 1
ATOM 2532 C CA . GLY A 1 325 ? 38.220 -27.747 -21.211 1.00 53.44 325 GLY A CA 1
ATOM 2533 C C . GLY A 1 325 ? 39.725 -27.462 -21.296 1.00 53.44 325 GLY A C 1
ATOM 2534 O O . GLY A 1 325 ? 40.219 -26.458 -20.786 1.00 53.44 325 GLY A O 1
ATOM 2535 N N . LYS A 1 326 ? 40.466 -28.357 -21.970 1.00 50.88 326 LYS A N 1
ATOM 2536 C CA . LYS A 1 326 ? 41.920 -28.224 -22.176 1.00 50.88 326 LYS A CA 1
ATOM 2537 C C . LYS A 1 326 ? 42.250 -26.913 -22.898 1.00 50.88 326 LYS A C 1
ATOM 2539 O O . LYS A 1 326 ? 41.792 -26.695 -24.017 1.00 50.88 326 LYS A O 1
ATOM 2544 N N . GLY A 1 327 ? 43.105 -26.091 -22.286 1.00 51.84 327 GLY A N 1
ATOM 2545 C CA . GLY A 1 327 ? 43.622 -24.851 -22.880 1.00 51.84 327 GLY A CA 1
ATOM 2546 C C . GLY A 1 327 ? 43.103 -23.554 -22.254 1.00 51.84 327 GLY A C 1
ATOM 2547 O O . GLY A 1 327 ? 43.408 -22.479 -22.776 1.00 51.84 327 GLY A O 1
ATOM 2548 N N . PHE A 1 328 ? 42.364 -23.623 -21.142 1.00 54.44 328 PHE A N 1
ATOM 2549 C CA . PHE A 1 328 ? 41.945 -22.440 -20.393 1.00 54.44 328 PHE A CA 1
ATOM 2550 C C . PHE A 1 328 ? 43.167 -21.677 -19.841 1.00 54.44 328 PHE A C 1
ATOM 2552 O O . PHE A 1 328 ? 44.005 -22.231 -19.129 1.00 54.44 328 PHE A O 1
ATOM 2559 N N . LYS A 1 329 ? 43.294 -20.389 -20.185 1.00 54.22 329 LYS A N 1
ATOM 2560 C CA . LYS A 1 329 ? 44.349 -19.494 -19.682 1.00 54.22 329 LYS A CA 1
ATOM 2561 C C . LYS A 1 329 ? 43.705 -18.318 -18.955 1.00 54.22 329 LYS A C 1
ATOM 2563 O O . LYS A 1 329 ? 42.954 -17.558 -19.564 1.00 54.22 329 LYS A O 1
ATOM 2568 N N . VAL A 1 330 ? 44.023 -18.160 -17.672 1.00 53.44 330 VAL A N 1
ATOM 2569 C CA . VAL A 1 330 ? 43.691 -16.951 -16.906 1.00 53.44 330 VAL A CA 1
ATOM 2570 C C . VAL A 1 330 ? 44.467 -15.780 -17.527 1.00 53.44 330 VAL A C 1
ATOM 2572 O O . VAL A 1 330 ? 45.635 -15.917 -17.884 1.00 53.44 330 VAL A O 1
ATOM 2575 N N . ASN A 1 331 ? 43.776 -14.672 -17.798 1.00 47.56 331 ASN A N 1
ATOM 2576 C CA . ASN A 1 331 ? 44.299 -13.572 -18.606 1.00 47.56 331 ASN A CA 1
ATOM 2577 C C . ASN A 1 331 ? 44.970 -12.526 -17.690 1.00 47.56 331 ASN A C 1
ATOM 2579 O O . ASN A 1 331 ? 44.300 -11.616 -17.212 1.00 47.56 331 ASN A O 1
ATOM 2583 N N . ASP A 1 332 ? 46.285 -12.630 -17.473 1.00 48.06 332 ASP A N 1
ATOM 2584 C CA . ASP A 1 332 ? 47.082 -11.791 -16.543 1.00 48.06 332 ASP A CA 1
ATOM 2585 C C . ASP A 1 332 ? 47.245 -10.307 -16.965 1.00 48.06 332 ASP A C 1
ATOM 2587 O O . ASP A 1 332 ? 48.092 -9.577 -16.455 1.00 48.06 332 ASP A O 1
ATOM 2591 N N . LYS A 1 333 ? 46.474 -9.817 -17.946 1.00 45.03 333 LYS A N 1
ATOM 2592 C CA . LYS A 1 333 ? 46.676 -8.483 -18.549 1.00 45.03 333 LYS A CA 1
ATOM 2593 C C . LYS A 1 333 ? 45.919 -7.334 -17.869 1.00 45.03 333 LYS A C 1
ATOM 2595 O O . LYS A 1 333 ? 46.119 -6.190 -18.272 1.00 45.03 333 LYS A O 1
ATOM 2600 N N . ILE A 1 334 ? 45.069 -7.605 -16.877 1.00 47.28 334 ILE A N 1
ATOM 2601 C CA . ILE A 1 334 ? 44.218 -6.573 -16.251 1.00 47.28 334 ILE A CA 1
ATOM 2602 C C . ILE A 1 334 ? 44.982 -5.771 -15.179 1.00 47.28 334 ILE A C 1
ATOM 2604 O O . ILE A 1 334 ? 44.859 -4.551 -15.147 1.00 47.28 334 ILE A O 1
ATOM 2608 N N . GLU A 1 335 ? 45.888 -6.391 -14.414 1.00 46.25 335 GLU A N 1
ATOM 2609 C CA . GLU A 1 335 ? 46.586 -5.716 -13.298 1.00 46.25 335 GLU A CA 1
ATOM 2610 C C . GLU A 1 335 ? 47.448 -4.509 -13.719 1.00 46.25 335 GLU A C 1
ATOM 2612 O O . GLU A 1 335 ? 47.631 -3.565 -12.951 1.00 46.25 335 GLU A O 1
ATOM 2617 N N . LYS A 1 336 ? 47.955 -4.476 -14.960 1.00 43.34 336 LYS A N 1
ATOM 2618 C CA . LYS A 1 336 ? 48.804 -3.366 -15.434 1.00 43.34 336 LYS A CA 1
ATOM 2619 C C . LYS A 1 336 ? 48.031 -2.118 -15.869 1.00 43.34 336 LYS A C 1
ATOM 2621 O O . LYS A 1 336 ? 48.648 -1.060 -15.991 1.00 43.34 336 LYS A O 1
ATOM 2626 N N . LYS A 1 337 ? 46.725 -2.220 -16.145 1.00 46.19 337 LYS A N 1
ATOM 2627 C CA . LYS A 1 337 ? 45.924 -1.076 -16.616 1.00 46.19 337 LYS A CA 1
ATOM 2628 C C . LYS A 1 337 ? 45.406 -0.251 -15.435 1.00 46.19 337 LYS A C 1
ATOM 2630 O O . LYS A 1 337 ? 45.603 0.963 -15.421 1.00 46.19 337 LYS A O 1
ATOM 2635 N N . ASP A 1 338 ? 44.920 -0.935 -14.401 1.00 52.03 338 ASP A N 1
ATOM 2636 C CA . ASP A 1 338 ? 44.373 -0.316 -13.189 1.00 52.03 338 ASP A CA 1
ATOM 2637 C C . ASP A 1 338 ? 45.459 0.419 -12.383 1.00 52.03 338 ASP A C 1
ATOM 2639 O O . ASP A 1 338 ? 45.227 1.501 -11.849 1.00 52.03 338 ASP A O 1
ATOM 2643 N N . SER A 1 339 ? 46.698 -0.084 -12.387 1.00 56.66 339 SER A N 1
ATOM 2644 C CA . SER A 1 339 ? 47.848 0.574 -11.745 1.00 56.66 339 SER A CA 1
ATOM 2645 C C . SER A 1 339 ? 48.165 1.968 -12.319 1.00 56.66 339 SER A C 1
ATOM 2647 O O . SER A 1 339 ? 48.484 2.879 -11.553 1.00 56.66 339 SER A O 1
ATOM 2649 N N . LYS A 1 340 ? 48.061 2.169 -13.641 1.00 57.88 340 LYS A N 1
ATOM 2650 C CA . LYS A 1 340 ? 48.383 3.463 -14.275 1.00 57.88 340 LYS A CA 1
ATOM 2651 C C . LYS A 1 340 ? 47.268 4.490 -14.111 1.00 57.88 340 LYS A C 1
ATOM 2653 O O . LYS A 1 340 ? 47.553 5.671 -13.930 1.00 57.88 340 LYS A O 1
ATOM 2658 N N . GLU A 1 341 ? 46.014 4.048 -14.164 1.00 64.50 341 GLU A N 1
ATOM 2659 C CA . GLU A 1 341 ? 44.856 4.925 -13.964 1.00 64.50 341 GLU A CA 1
ATOM 2660 C C . GLU A 1 341 ? 44.789 5.407 -12.510 1.00 64.50 341 GLU A C 1
ATOM 2662 O O . GLU A 1 341 ? 44.658 6.604 -12.261 1.00 64.50 341 GLU A O 1
ATOM 2667 N N . THR A 1 342 ? 45.038 4.511 -11.551 1.00 66.75 342 THR A N 1
ATOM 2668 C CA . THR A 1 342 ? 45.064 4.853 -10.119 1.00 66.75 342 THR A CA 1
ATOM 2669 C C . THR A 1 342 ? 46.196 5.832 -9.776 1.00 66.75 342 THR A C 1
ATOM 2671 O O . THR A 1 342 ? 45.996 6.764 -8.998 1.00 66.75 342 THR A O 1
ATOM 2674 N N . GLN A 1 343 ? 47.371 5.692 -10.405 1.00 70.06 343 GLN A N 1
ATOM 2675 C CA . GLN A 1 343 ? 48.480 6.645 -10.250 1.00 70.06 343 GLN A CA 1
ATOM 2676 C C . GLN A 1 343 ? 48.162 8.028 -10.839 1.00 70.06 343 GLN A C 1
ATOM 2678 O O . GLN A 1 343 ? 48.560 9.042 -10.264 1.00 70.06 343 GLN A O 1
ATOM 2683 N N . LYS A 1 344 ? 47.412 8.089 -11.947 1.00 76.06 344 LYS A N 1
ATOM 2684 C CA . LYS A 1 344 ? 46.990 9.355 -12.561 1.00 76.06 344 LYS A CA 1
ATOM 2685 C C . LYS A 1 344 ? 46.005 10.119 -11.666 1.00 76.06 344 LYS A C 1
ATOM 2687 O O . LYS A 1 344 ? 46.203 11.310 -11.436 1.00 76.06 344 LYS A O 1
ATOM 2692 N N . TYR A 1 345 ? 45.009 9.432 -11.099 1.00 69.88 345 TYR A N 1
ATOM 2693 C CA . TYR A 1 345 ? 44.040 10.048 -10.182 1.00 69.88 345 TYR A CA 1
ATOM 2694 C C . TYR A 1 345 ? 44.680 10.526 -8.870 1.00 69.88 345 TYR A C 1
ATOM 2696 O O . TYR A 1 345 ? 44.339 11.597 -8.369 1.00 69.88 345 TYR A O 1
ATOM 2704 N N . ALA A 1 346 ? 45.654 9.784 -8.332 1.00 75.44 346 ALA A N 1
ATOM 2705 C CA . ALA A 1 346 ? 46.384 10.201 -7.134 1.00 75.44 346 ALA A CA 1
ATOM 2706 C C . ALA A 1 346 ? 47.180 11.505 -7.354 1.00 75.44 346 ALA A C 1
ATOM 2708 O O . ALA A 1 346 ? 47.209 12.368 -6.474 1.00 75.44 346 ALA A O 1
ATOM 2709 N N . ALA A 1 347 ? 47.777 11.680 -8.539 1.00 77.81 347 ALA A N 1
ATOM 2710 C CA . ALA A 1 347 ? 48.507 12.895 -8.895 1.00 77.81 347 ALA A CA 1
ATOM 2711 C C . ALA A 1 347 ? 47.582 14.119 -9.062 1.00 77.81 347 ALA A C 1
ATOM 2713 O O . ALA A 1 347 ? 47.921 15.211 -8.602 1.00 77.81 347 ALA A O 1
ATOM 2714 N N . GLU A 1 348 ? 46.394 13.948 -9.655 1.00 82.25 348 GLU A N 1
ATOM 2715 C CA . GLU A 1 348 ? 45.403 15.031 -9.790 1.00 82.25 348 GLU A CA 1
ATOM 2716 C C . GLU A 1 348 ? 44.861 15.505 -8.434 1.00 82.25 348 GLU A C 1
ATOM 2718 O O . GLU A 1 348 ? 44.752 16.710 -8.195 1.00 82.25 348 GLU A O 1
ATOM 2723 N N . ILE A 1 349 ? 44.591 14.579 -7.508 1.00 82.38 349 ILE A N 1
ATOM 2724 C CA . ILE A 1 349 ? 44.118 14.922 -6.158 1.00 82.38 349 ILE A CA 1
ATOM 2725 C C . ILE A 1 349 ? 45.198 15.680 -5.372 1.00 82.38 349 ILE A C 1
ATOM 2727 O O . ILE A 1 349 ? 44.887 16.647 -4.671 1.00 82.38 349 ILE A O 1
ATOM 2731 N N . ALA A 1 350 ? 46.471 15.293 -5.506 1.00 81.19 350 ALA A N 1
ATOM 2732 C CA . ALA A 1 350 ? 47.581 16.002 -4.871 1.00 81.19 350 ALA A CA 1
ATOM 2733 C C . ALA A 1 350 ? 47.718 17.443 -5.399 1.00 81.19 350 ALA A C 1
ATOM 2735 O O . ALA A 1 350 ? 47.869 18.381 -4.613 1.00 81.19 350 ALA A O 1
ATOM 2736 N N . ALA A 1 351 ? 47.575 17.640 -6.714 1.00 82.06 351 ALA A N 1
ATOM 2737 C CA . ALA A 1 351 ? 47.634 18.964 -7.330 1.00 82.06 351 ALA A CA 1
ATOM 2738 C C . ALA A 1 351 ? 46.483 19.884 -6.878 1.00 82.06 351 ALA A C 1
ATOM 2740 O O . ALA A 1 351 ? 46.695 21.078 -6.654 1.00 82.06 351 ALA A O 1
ATOM 2741 N N . LEU A 1 352 ? 45.272 19.342 -6.705 1.00 83.06 352 LEU A N 1
ATOM 2742 C CA . LEU A 1 352 ? 44.121 20.103 -6.206 1.00 83.06 352 LEU A CA 1
ATOM 2743 C C . LEU A 1 352 ? 44.290 20.521 -4.740 1.00 83.06 352 LEU A C 1
ATOM 2745 O O . LEU A 1 352 ? 43.968 21.656 -4.391 1.00 83.06 352 LEU A O 1
ATOM 2749 N N . ARG A 1 353 ? 44.861 19.652 -3.896 1.00 84.12 353 ARG A N 1
ATOM 2750 C CA . ARG A 1 353 ? 45.128 19.971 -2.483 1.00 84.12 353 ARG A CA 1
ATOM 2751 C C . ARG A 1 353 ? 46.163 21.085 -2.315 1.00 84.12 353 ARG A C 1
ATOM 2753 O O . ARG A 1 353 ? 45.941 21.983 -1.509 1.00 84.12 353 ARG A O 1
ATOM 2760 N N . SER A 1 354 ? 47.235 21.092 -3.112 1.00 80.38 354 SER A N 1
ATOM 2761 C CA . SER A 1 354 ? 48.208 22.198 -3.094 1.00 80.38 354 SER A CA 1
ATOM 2762 C C . SER A 1 354 ? 47.598 23.535 -3.521 1.00 80.38 354 SER A C 1
ATOM 2764 O O . SER A 1 354 ? 47.939 24.567 -2.949 1.00 80.38 354 SER A O 1
ATOM 2766 N N . LYS A 1 355 ? 46.676 23.535 -4.493 1.00 80.31 355 LYS A N 1
ATOM 2767 C CA . LYS A 1 355 ? 45.984 24.761 -4.923 1.00 80.31 355 LYS A CA 1
ATOM 2768 C C . LYS A 1 355 ? 45.040 25.306 -3.851 1.00 80.31 355 LYS A C 1
ATOM 2770 O O . LYS A 1 355 ? 44.962 26.519 -3.684 1.00 80.31 355 LYS A O 1
ATOM 2775 N N . LEU A 1 356 ? 44.358 24.426 -3.116 1.00 78.44 356 LEU A N 1
ATOM 2776 C CA . LEU A 1 356 ? 43.462 24.828 -2.030 1.00 78.44 356 LEU A CA 1
ATOM 2777 C C . LEU A 1 356 ? 44.241 25.451 -0.860 1.00 78.44 356 LEU A C 1
ATOM 2779 O O . LEU A 1 356 ? 43.872 26.516 -0.376 1.00 78.44 356 LEU A O 1
ATOM 2783 N N . ALA A 1 357 ? 45.370 24.843 -0.481 1.00 75.31 357 ALA A N 1
ATOM 2784 C CA . ALA A 1 357 ? 46.231 25.350 0.588 1.00 75.31 357 ALA A CA 1
ATOM 2785 C C . ALA A 1 357 ? 46.819 26.739 0.266 1.00 75.31 357 ALA A C 1
ATOM 2787 O O . ALA A 1 357 ? 46.899 27.604 1.137 1.00 75.31 357 ALA A O 1
ATOM 2788 N N . ALA A 1 358 ? 47.178 26.990 -0.998 1.00 72.62 358 ALA A N 1
ATOM 2789 C CA . ALA A 1 358 ? 47.651 28.305 -1.430 1.00 72.62 358 ALA A CA 1
ATOM 2790 C C . ALA A 1 358 ? 46.550 29.381 -1.338 1.00 72.62 358 ALA A C 1
ATOM 2792 O O . ALA A 1 358 ? 46.836 30.513 -0.951 1.00 72.62 358 ALA A O 1
ATOM 2793 N N . ALA A 1 359 ? 45.292 29.026 -1.621 1.00 69.19 359 ALA A N 1
ATOM 2794 C CA . ALA A 1 359 ? 44.154 29.945 -1.549 1.00 69.19 359 ALA A CA 1
ATOM 2795 C C . ALA A 1 359 ? 43.739 30.294 -0.105 1.00 69.19 359 ALA A C 1
ATOM 2797 O O . ALA A 1 359 ? 43.180 31.363 0.140 1.00 69.19 359 ALA A O 1
ATOM 2798 N N . GLU A 1 360 ? 44.018 29.420 0.863 1.00 67.81 360 GLU A N 1
ATOM 2799 C CA . GLU A 1 360 ? 43.747 29.688 2.281 1.00 67.81 360 GLU A CA 1
ATOM 2800 C C . GLU A 1 360 ? 44.784 30.628 2.913 1.00 67.81 360 GLU A C 1
ATOM 2802 O O . GLU A 1 360 ? 44.432 31.416 3.788 1.00 67.81 360 GLU A O 1
ATOM 2807 N N . SER A 1 361 ? 46.024 30.644 2.410 1.00 63.09 361 SER A N 1
ATOM 2808 C CA . SER A 1 361 ? 47.069 31.573 2.878 1.00 63.09 361 SER A CA 1
ATOM 2809 C C . SER A 1 361 ? 46.897 33.033 2.426 1.00 63.09 361 SER A C 1
ATOM 2811 O O . SER A 1 361 ? 47.616 33.903 2.909 1.00 63.09 361 SER A O 1
ATOM 2813 N N . SER A 1 362 ? 45.954 33.326 1.520 1.00 60.38 362 SER A N 1
ATOM 2814 C CA . SER A 1 362 ? 45.770 34.662 0.931 1.00 60.38 362 SER A CA 1
ATOM 2815 C C . SER A 1 362 ? 44.531 35.420 1.429 1.00 60.38 362 SER A C 1
ATOM 2817 O O . SER A 1 362 ? 44.166 36.433 0.832 1.00 60.38 362 SER A O 1
ATOM 2819 N N . LYS A 1 363 ? 43.842 34.954 2.483 1.00 58.59 363 LYS A N 1
ATOM 2820 C CA . LYS A 1 363 ? 42.679 35.671 3.042 1.00 58.59 363 LYS A CA 1
ATOM 2821 C C . LYS A 1 363 ? 43.113 36.735 4.068 1.00 58.59 363 LYS A C 1
ATOM 2823 O O . LYS A 1 363 ? 43.777 36.380 5.038 1.00 58.59 363 LYS A O 1
ATOM 2828 N N . PRO A 1 364 ? 42.727 38.016 3.901 1.00 47.12 364 PRO A N 1
ATOM 2829 C CA . PRO A 1 364 ? 43.049 39.071 4.858 1.00 47.12 364 PRO A CA 1
ATOM 2830 C C . PRO A 1 364 ? 42.194 38.976 6.132 1.00 47.12 364 PRO A C 1
ATOM 2832 O O . PRO A 1 364 ? 40.992 38.710 6.084 1.00 47.12 364 PRO A O 1
ATOM 2835 N N . THR A 1 365 ? 42.846 39.203 7.272 1.00 47.09 365 THR A N 1
ATOM 2836 C CA . THR A 1 365 ? 42.306 39.155 8.636 1.00 47.09 365 THR A CA 1
ATOM 2837 C C . THR A 1 365 ? 41.262 40.256 8.868 1.00 47.09 365 THR A C 1
ATOM 2839 O O . THR A 1 365 ? 41.542 41.433 8.650 1.00 47.09 365 THR A O 1
ATOM 2842 N N . ALA A 1 366 ? 40.061 39.880 9.315 1.00 44.88 366 ALA A N 1
ATOM 2843 C CA . ALA A 1 366 ? 38.974 40.807 9.635 1.00 44.88 366 ALA A CA 1
ATOM 2844 C C . ALA A 1 366 ? 39.211 41.534 10.977 1.00 44.88 366 ALA A C 1
ATOM 2846 O O . ALA A 1 366 ? 39.641 40.920 11.953 1.00 44.88 366 ALA A O 1
ATOM 2847 N N . LEU A 1 367 ? 38.915 42.838 11.005 1.00 42.31 367 LEU A N 1
ATOM 2848 C CA . LEU A 1 367 ? 38.946 43.710 12.189 1.00 42.31 367 LEU A CA 1
ATOM 2849 C C . LEU A 1 367 ? 37.710 43.499 13.095 1.00 42.31 367 LEU A C 1
ATOM 2851 O O . LEU A 1 367 ? 36.671 43.054 12.599 1.00 42.31 367 LEU A O 1
ATOM 2855 N N . PRO A 1 368 ? 37.793 43.821 14.403 1.00 47.69 368 PRO A N 1
ATOM 2856 C CA . PRO A 1 368 ? 36.736 43.534 15.367 1.00 47.69 368 PRO A CA 1
ATOM 2857 C C . PRO A 1 368 ? 35.637 44.608 15.364 1.00 47.69 368 PRO A C 1
ATOM 2859 O O . PRO A 1 368 ? 35.905 45.798 15.218 1.00 47.69 368 PRO A O 1
ATOM 2862 N N . ILE A 1 369 ? 34.392 44.161 15.537 1.00 43.41 369 ILE A N 1
ATOM 2863 C CA . ILE A 1 369 ? 33.183 44.989 15.592 1.00 43.41 369 ILE A CA 1
ATOM 2864 C C . ILE A 1 369 ? 32.982 45.464 17.035 1.00 43.41 369 ILE A C 1
ATOM 2866 O O . ILE A 1 369 ? 32.791 44.646 17.936 1.00 43.41 369 ILE A O 1
ATOM 2870 N N . GLU A 1 370 ? 33.015 46.781 17.241 1.00 38.47 370 GLU A N 1
ATOM 2871 C CA . GLU A 1 370 ? 32.595 47.421 18.486 1.00 38.47 370 GLU A CA 1
ATOM 2872 C C . GLU A 1 370 ? 31.070 47.370 18.641 1.00 38.47 370 GLU A C 1
ATOM 2874 O O . GLU A 1 370 ? 30.295 47.702 17.744 1.00 38.47 370 GLU A O 1
ATOM 2879 N N . SER A 1 371 ? 30.658 46.949 19.830 1.00 50.12 371 SER A N 1
ATOM 2880 C CA . SER A 1 371 ? 29.323 47.082 20.393 1.00 50.12 371 SER A CA 1
ATOM 2881 C C . SER A 1 371 ? 28.995 48.546 20.693 1.00 50.12 371 SER A C 1
ATOM 2883 O O . SER A 1 371 ? 29.796 49.194 21.359 1.00 50.12 371 SER A O 1
ATOM 2885 N N . CYS A 1 372 ? 27.788 49.019 20.365 1.00 33.09 372 CYS A N 1
ATOM 2886 C CA . CYS A 1 372 ? 27.043 49.868 21.298 1.00 33.09 372 CYS A CA 1
ATOM 2887 C C . CYS A 1 372 ? 25.542 49.953 20.982 1.00 33.09 372 CYS A C 1
ATOM 2889 O O . CYS A 1 372 ? 25.094 50.244 19.879 1.00 33.09 372 CYS A O 1
ATOM 2891 N N . SER A 1 373 ? 24.813 49.657 22.046 1.00 51.38 373 SER A N 1
ATOM 2892 C CA . SER A 1 373 ? 23.399 49.770 22.386 1.00 51.38 373 SER A CA 1
ATOM 2893 C C . SER A 1 373 ? 22.750 51.150 22.184 1.00 51.38 373 SER A C 1
ATOM 2895 O O . SER A 1 373 ? 23.441 52.150 22.338 1.00 51.38 373 SER A O 1
ATOM 2897 N N . PHE A 1 374 ? 21.421 51.207 21.995 1.00 42.28 374 PHE A N 1
ATOM 2898 C CA . PHE A 1 374 ? 20.385 51.593 22.995 1.00 42.28 374 PHE A CA 1
ATOM 2899 C C . PHE A 1 374 ? 19.078 52.078 22.303 1.00 42.28 374 PHE A C 1
ATOM 2901 O O . PHE A 1 374 ? 19.127 52.802 21.315 1.00 42.28 374 PHE A O 1
ATOM 2908 N N . PHE A 1 375 ? 17.930 51.653 22.851 1.00 34.38 375 PHE A N 1
ATOM 2909 C CA . PHE A 1 375 ? 16.541 52.144 22.634 1.00 34.38 375 PHE A CA 1
ATOM 2910 C C . PHE A 1 375 ? 16.382 53.602 23.170 1.00 34.38 375 PHE A C 1
ATOM 2912 O O . PHE A 1 375 ? 17.309 54.051 23.853 1.00 34.38 375 PHE A O 1
ATOM 2919 N N . PRO A 1 376 ? 15.273 54.359 22.960 1.00 59.09 376 PRO A N 1
ATOM 2920 C CA . PRO A 1 376 ? 13.868 53.932 22.851 1.00 59.09 376 PRO A CA 1
ATOM 2921 C C . PRO A 1 376 ? 13.180 54.111 21.495 1.00 59.09 376 PRO A C 1
ATOM 2923 O O . PRO A 1 376 ? 13.473 55.108 20.799 1.00 59.09 376 PRO A O 1
#